Protein AF-0000000078605621 (afdb_homodimer)

Structure (mmCIF, N/CA/C/O backbone):
data_AF-0000000078605621-model_v1
#
loop_
_entity.id
_entity.type
_entity.pdbx_description
1 polymer 'HIT domain-containing protein'
#
loop_
_atom_site.group_PDB
_atom_site.id
_atom_site.type_symbol
_atom_site.label_atom_id
_atom_site.label_alt_id
_atom_site.label_comp_id
_atom_site.label_asym_id
_atom_site.label_entity_id
_atom_site.label_seq_id
_atom_site.pdbx_PDB_ins_code
_atom_site.Cartn_x
_atom_site.Cartn_y
_atom_site.Cartn_z
_atom_site.occupancy
_atom_site.B_iso_or_equiv
_atom_site.auth_seq_id
_atom_site.auth_comp_id
_atom_site.auth_asym_id
_atom_site.auth_atom_id
_atom_site.pdbx_PDB_model_num
ATOM 1 N N . MET A 1 1 ? -18.172 -8.969 18.312 1 23 1 MET A N 1
ATOM 2 C CA . MET A 1 1 ? -18.469 -8.398 17 1 23 1 MET A CA 1
ATOM 3 C C . MET A 1 1 ? -18.281 -9.445 15.898 1 23 1 MET A C 1
ATOM 5 O O . MET A 1 1 ? -17.172 -9.898 15.641 1 23 1 MET A O 1
ATOM 9 N N . ALA A 1 2 ? -19.328 -10.312 15.578 1 28.41 2 ALA A N 1
ATOM 10 C CA . ALA A 1 2 ? -19.641 -11.477 14.758 1 28.41 2 ALA A CA 1
ATOM 11 C C . ALA A 1 2 ? -19.25 -11.234 13.297 1 28.41 2 ALA A C 1
ATOM 13 O O . ALA A 1 2 ? -19.859 -10.398 12.625 1 28.41 2 ALA A O 1
ATOM 14 N N . ALA A 1 3 ? -17.953 -11.141 12.945 1 36.16 3 ALA A N 1
ATOM 15 C CA . ALA A 1 3 ? -17.625 -11.031 11.523 1 36.16 3 ALA A CA 1
ATOM 16 C C . ALA A 1 3 ? -18.641 -11.781 10.672 1 36.16 3 ALA A C 1
ATOM 18 O O . ALA A 1 3 ? -19.031 -12.906 11.008 1 36.16 3 ALA A O 1
ATOM 19 N N . HIS A 1 4 ? -19.516 -11.148 9.992 1 36.22 4 HIS A N 1
ATOM 20 C CA . HIS A 1 4 ? -20.594 -11.648 9.148 1 36.22 4 HIS A CA 1
ATOM 21 C C . HIS A 1 4 ? -20.172 -12.898 8.383 1 36.22 4 HIS A C 1
ATOM 23 O O . HIS A 1 4 ? -19.438 -12.805 7.395 1 36.22 4 HIS A O 1
ATOM 29 N N . ASP A 1 5 ? -20.109 -13.977 8.828 1 41.66 5 ASP A N 1
ATOM 30 C CA . ASP A 1 5 ? -19.875 -15.344 8.398 1 41.66 5 ASP A CA 1
ATOM 31 C C . ASP A 1 5 ? -20.484 -15.602 7.02 1 41.66 5 ASP A C 1
ATOM 33 O O . ASP A 1 5 ? -19.906 -16.328 6.207 1 41.66 5 ASP A O 1
ATOM 37 N N . GLU A 1 6 ? -21.719 -15.156 6.895 1 41.78 6 GLU A N 1
ATOM 38 C CA . GLU A 1 6 ? -22.547 -15.562 5.77 1 41.78 6 GLU A CA 1
ATOM 39 C C . GLU A 1 6 ? -21.984 -15.055 4.449 1 41.78 6 GLU A C 1
ATOM 41 O O . GLU A 1 6 ? -22.234 -15.633 3.391 1 41.78 6 GLU A O 1
ATOM 46 N N . GLY A 1 7 ? -21.594 -13.75 4.379 1 46.34 7 GLY A N 1
ATOM 47 C CA . GLY A 1 7 ? -21.141 -13.016 3.209 1 46.34 7 GLY A CA 1
ATOM 48 C C . GLY A 1 7 ? -19.812 -13.523 2.66 1 46.34 7 GLY A C 1
ATOM 49 O O . GLY A 1 7 ? -19.312 -13.008 1.66 1 46.34 7 GLY A O 1
ATOM 50 N N . ARG A 1 8 ? -19.109 -14.375 3.486 1 54.53 8 ARG A N 1
ATOM 51 C CA . ARG A 1 8 ? -17.812 -15.016 3.285 1 54.53 8 ARG A CA 1
ATOM 52 C C . ARG A 1 8 ? -17.875 -16.062 2.172 1 54.53 8 ARG A C 1
ATOM 54 O O . ARG A 1 8 ? -16.906 -16.281 1.455 1 54.53 8 ARG A O 1
ATOM 61 N N . SER A 1 9 ? -18.984 -16.656 2.01 1 61.56 9 SER A N 1
ATOM 62 C CA . SER A 1 9 ? -19.047 -17.828 1.147 1 61.56 9 SER A CA 1
ATOM 63 C C . SER A 1 9 ? -18.984 -17.438 -0.325 1 61.56 9 SER A C 1
ATOM 65 O O . SER A 1 9 ? -18.578 -18.25 -1.165 1 61.56 9 SER A O 1
ATOM 67 N N . SER A 1 10 ? -19.047 -16.125 -0.584 1 86.44 10 SER A N 1
ATOM 68 C CA . SER A 1 10 ? -19.031 -15.766 -1.999 1 86.44 10 SER A CA 1
ATOM 69 C C . SER A 1 10 ? -17.812 -14.93 -2.346 1 86.44 10 SER A C 1
ATOM 71 O O . SER A 1 10 ? -17.625 -14.547 -3.502 1 86.44 10 SER A O 1
ATOM 73 N N . CYS A 1 11 ? -16.906 -14.859 -1.405 1 95.88 11 CYS A N 1
ATOM 74 C CA . CYS A 1 11 ? -15.727 -14.039 -1.684 1 95.88 11 CYS A CA 1
ATOM 75 C C . CYS A 1 11 ? -14.625 -14.875 -2.318 1 95.88 11 CYS A C 1
ATOM 77 O O . CYS A 1 11 ? -14.109 -15.805 -1.695 1 95.88 11 CYS A O 1
ATOM 79 N N . PRO A 1 12 ? -14.25 -14.562 -3.52 1 96.06 12 PRO A N 1
ATOM 80 C CA . PRO A 1 12 ? -13.25 -15.383 -4.195 1 96.06 12 PRO A CA 1
ATOM 81 C C . PRO A 1 12 ? -11.922 -15.445 -3.434 1 96.06 12 PRO A C 1
ATOM 83 O O . PRO A 1 12 ? -11.242 -16.469 -3.455 1 96.06 12 PRO A O 1
ATOM 86 N N . PHE A 1 13 ? -11.594 -14.406 -2.732 1 97.94 13 PHE A N 1
ATOM 87 C CA . PHE A 1 13 ? -10.312 -14.398 -2.027 1 97.94 13 PHE A CA 1
ATOM 88 C C .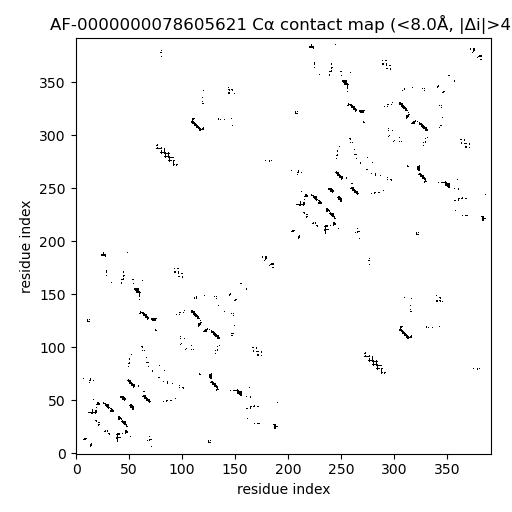 PHE A 1 13 ? -10.406 -15.203 -0.734 1 97.94 13 PHE A C 1
ATOM 90 O O . PHE A 1 13 ? -9.43 -15.828 -0.317 1 97.94 13 PHE A O 1
ATOM 97 N N . CYS A 1 14 ? -11.562 -15.203 -0.078 1 97.5 14 CYS A N 1
ATOM 98 C CA . CYS A 1 14 ? -11.773 -16.125 1.029 1 97.5 14 CYS A CA 1
ATOM 99 C C . CYS A 1 14 ? -11.664 -17.578 0.558 1 97.5 14 CYS A C 1
ATOM 101 O O . CYS A 1 14 ? -11.102 -18.422 1.261 1 97.5 14 CYS A O 1
ATOM 103 N N . ASN A 1 15 ? -12.227 -17.812 -0.646 1 96.25 15 ASN A N 1
ATOM 104 C CA . ASN A 1 15 ? -12.125 -19.156 -1.207 1 96.25 15 ASN A CA 1
ATOM 105 C C . ASN A 1 15 ? -10.68 -19.547 -1.483 1 96.25 15 ASN A C 1
ATOM 107 O O . ASN A 1 15 ? -10.281 -20.688 -1.235 1 96.25 15 ASN A O 1
ATOM 111 N N . ILE A 1 16 ? -9.898 -18.641 -1.993 1 96.5 16 ILE A N 1
ATOM 112 C CA . ILE A 1 16 ? -8.484 -18.891 -2.238 1 96.5 16 ILE A CA 1
ATOM 113 C C . ILE A 1 16 ? -7.773 -19.172 -0.916 1 96.5 16 ILE A C 1
ATOM 115 O O . ILE A 1 16 ? -6.965 -20.094 -0.822 1 96.5 16 ILE A O 1
ATOM 119 N N . ALA A 1 17 ? -8.086 -18.375 0.105 1 96.06 17 ALA A N 1
ATOM 120 C CA . ALA A 1 17 ? -7.484 -18.578 1.422 1 96.06 17 ALA A CA 1
ATOM 121 C C . ALA A 1 17 ? -7.809 -19.969 1.961 1 96.06 17 ALA A C 1
ATOM 123 O O . ALA A 1 17 ? -6.93 -20.656 2.484 1 96.06 17 ALA A O 1
ATOM 124 N N . ALA A 1 18 ? -9.047 -20.344 1.783 1 94.56 18 ALA A N 1
ATOM 125 C CA . ALA A 1 18 ? -9.484 -21.641 2.287 1 94.56 18 ALA A CA 1
ATOM 126 C C . ALA A 1 18 ? -8.805 -22.781 1.536 1 94.56 18 ALA A C 1
ATOM 128 O O . ALA A 1 18 ? -8.438 -23.781 2.135 1 94.56 18 ALA A O 1
ATOM 129 N N . ALA A 1 19 ? -8.594 -22.609 0.263 1 94.12 19 ALA A N 1
ATOM 130 C CA . ALA A 1 19 ? -8.023 -23.656 -0.588 1 94.12 19 ALA A CA 1
ATOM 131 C C . ALA A 1 19 ? -6.504 -23.703 -0.448 1 94.12 19 ALA A C 1
ATOM 133 O O . ALA A 1 19 ? -5.859 -24.641 -0.929 1 94.12 19 ALA A O 1
ATOM 134 N N . ASN A 1 20 ? -5.902 -22.734 0.144 1 94 20 ASN A N 1
ATOM 135 C CA . ASN A 1 20 ? -4.457 -22.641 0.318 1 94 20 ASN A CA 1
ATOM 136 C C . ASN A 1 20 ? -4.082 -22.406 1.778 1 94 20 ASN A C 1
ATOM 138 O O . ASN A 1 20 ? -3.611 -21.312 2.137 1 94 20 ASN A O 1
ATOM 142 N N . PRO A 1 21 ? -4.203 -23.406 2.58 1 92.81 21 PRO A N 1
ATOM 143 C CA . PRO A 1 21 ? -3.896 -23.234 4.004 1 92.81 21 PRO A CA 1
ATOM 144 C C . PRO A 1 21 ? -2.414 -22.969 4.262 1 92.81 21 PRO A C 1
ATOM 146 O O . PRO A 1 21 ? -1.569 -23.312 3.428 1 92.81 21 PRO A O 1
ATOM 149 N N . SER A 1 22 ? -2.205 -22.297 5.367 1 91 22 SER A N 1
ATOM 150 C CA . SER A 1 22 ? -0.816 -22.125 5.781 1 91 22 SER A CA 1
ATOM 151 C C . SER A 1 22 ? -0.186 -23.453 6.168 1 91 22 SER A C 1
ATOM 153 O O . SER A 1 22 ? -0.89 -24.391 6.559 1 91 22 SER A O 1
ATOM 155 N N . SER A 1 23 ? 1.076 -23.5 5.996 1 86.06 23 SER A N 1
ATOM 156 C CA . SER A 1 23 ? 1.795 -24.719 6.352 1 86.06 23 SER A CA 1
ATOM 157 C C . SER A 1 23 ? 1.852 -24.906 7.863 1 86.06 23 SER A C 1
ATOM 159 O O . SER A 1 23 ? 2.162 -23.969 8.602 1 86.06 23 SER A O 1
ATOM 161 N N . PRO A 1 24 ? 1.661 -26.078 8.32 1 77.5 24 PRO A N 1
ATOM 162 C CA . PRO A 1 24 ? 1.782 -26.359 9.75 1 77.5 24 PRO A CA 1
ATOM 163 C C . PRO A 1 24 ? 3.191 -26.109 10.281 1 77.5 24 PRO A C 1
ATOM 165 O O . PRO A 1 24 ? 3.369 -25.844 11.477 1 77.5 24 PRO A O 1
ATOM 168 N N . SER A 1 25 ? 4.16 -26.25 9.359 1 73.06 25 SER A N 1
ATOM 169 C CA . SER A 1 25 ? 5.551 -26.047 9.758 1 73.06 25 SER A CA 1
ATOM 170 C C . SER A 1 25 ? 5.902 -24.562 9.812 1 73.06 25 SER A C 1
ATOM 172 O O . SER A 1 25 ? 7.004 -24.203 10.234 1 73.06 25 SER A O 1
ATOM 174 N N . GLY A 1 26 ? 4.98 -23.719 9.367 1 75.5 26 GLY A N 1
ATOM 175 C CA . GLY A 1 26 ? 5.246 -22.297 9.352 1 75.5 26 GLY A CA 1
ATOM 176 C C . GLY A 1 26 ? 5.941 -21.828 8.086 1 75.5 26 GLY A C 1
ATOM 177 O O . GLY A 1 26 ? 6.266 -20.641 7.949 1 75.5 26 GLY A O 1
ATOM 178 N N . ALA A 1 27 ? 6.109 -22.844 7.219 1 81.44 27 ALA A N 1
ATOM 179 C CA . ALA A 1 27 ? 6.754 -22.484 5.961 1 81.44 27 ALA A CA 1
ATOM 180 C C . ALA A 1 27 ? 5.898 -21.5 5.172 1 81.44 27 ALA A C 1
ATOM 182 O O . ALA A 1 27 ? 4.691 -21.703 5.016 1 81.44 27 ALA A O 1
ATOM 183 N N . ALA A 1 28 ? 6.492 -20.453 4.68 1 81.5 28 ALA A N 1
ATOM 184 C CA . ALA A 1 28 ? 5.793 -19.391 3.949 1 81.5 28 ALA A CA 1
ATOM 185 C C . ALA A 1 28 ? 5.543 -19.812 2.502 1 81.5 28 ALA A C 1
ATOM 187 O O . ALA A 1 28 ? 4.582 -19.344 1.879 1 81.5 28 ALA A O 1
ATOM 188 N N . VAL A 1 29 ? 6.438 -20.578 2.064 1 82.81 29 VAL A N 1
ATOM 189 C CA . VAL A 1 29 ? 6.328 -21.047 0.687 1 82.81 29 VAL A CA 1
ATOM 190 C C . VAL A 1 29 ? 5.648 -22.406 0.659 1 82.81 29 VAL A C 1
ATOM 192 O O . VAL A 1 29 ? 6.195 -23.391 1.163 1 82.81 29 VAL A O 1
ATOM 195 N N . HIS A 1 30 ? 4.41 -22.375 0.331 1 74.81 30 HIS A N 1
ATOM 196 C CA . HIS A 1 30 ? 3.611 -23.594 0.177 1 74.81 30 HIS A CA 1
ATOM 197 C C . HIS A 1 30 ? 2.672 -23.484 -1.021 1 74.81 30 HIS A C 1
ATOM 199 O O . HIS A 1 30 ? 2.119 -22.422 -1.287 1 74.81 30 HIS A O 1
ATOM 205 N N . ALA A 1 31 ? 2.787 -24.531 -1.815 1 71.19 31 ALA A N 1
ATOM 206 C CA . ALA A 1 31 ? 1.955 -24.438 -3.012 1 71.19 31 ALA A CA 1
ATOM 207 C C . ALA A 1 31 ? 0.997 -25.625 -3.105 1 71.19 31 ALA A C 1
ATOM 209 O O . ALA A 1 31 ? 1.421 -26.781 -3.041 1 71.19 31 ALA A O 1
ATOM 210 N N . GLU A 1 32 ? -0.233 -25.219 -3.039 1 77.69 32 GLU A N 1
ATOM 211 C CA . GLU A 1 32 ? -1.198 -26.219 -3.488 1 77.69 32 GLU A CA 1
ATOM 212 C C . GLU A 1 32 ? -1.249 -26.281 -5.012 1 77.69 32 GLU A C 1
ATOM 214 O O . GLU A 1 32 ? -1.121 -25.266 -5.691 1 77.69 32 GLU A O 1
ATOM 219 N N . PRO A 1 33 ? -1.34 -27.453 -5.496 1 79.5 33 PRO A N 1
ATOM 220 C CA . PRO A 1 33 ? -1.415 -27.547 -6.957 1 79.5 33 PRO A CA 1
ATOM 221 C C . PRO A 1 33 ? -2.586 -26.766 -7.539 1 79.5 33 PRO A C 1
ATOM 223 O O . PRO A 1 33 ? -3.666 -26.719 -6.945 1 79.5 33 PRO A O 1
ATOM 226 N N . PHE A 1 34 ? -2.291 -26.172 -8.531 1 86.75 34 PHE A N 1
ATOM 227 C CA . PHE A 1 34 ? -3.352 -25.469 -9.234 1 86.75 34 PHE A CA 1
ATOM 228 C C . PHE A 1 34 ? -4.277 -26.438 -9.953 1 86.75 34 PHE A C 1
ATOM 230 O O . PHE A 1 34 ? -3.811 -27.359 -10.633 1 86.75 34 PHE A O 1
ATOM 237 N N . ASP A 1 35 ? -5.492 -26.297 -9.719 1 86.62 35 ASP A N 1
ATOM 238 C CA . ASP A 1 35 ? -6.547 -27.047 -10.391 1 86.62 35 ASP A CA 1
ATOM 239 C C . ASP A 1 35 ? -7.715 -26.141 -10.766 1 86.62 35 ASP A C 1
ATOM 241 O O . ASP A 1 35 ? -8.508 -25.75 -9.906 1 86.62 35 ASP A O 1
ATOM 245 N N . PRO A 1 36 ? -7.781 -25.812 -12.039 1 83.12 36 PRO A N 1
ATOM 246 C CA . PRO A 1 36 ? -8.797 -24.844 -12.461 1 83.12 36 PRO A CA 1
ATOM 247 C C . PRO A 1 36 ? -10.219 -25.328 -12.156 1 83.12 36 PRO A C 1
ATOM 249 O O . PRO A 1 36 ? -11.156 -24.516 -12.172 1 83.12 36 PRO A O 1
ATOM 252 N N . SER A 1 37 ? -10.375 -26.594 -11.852 1 87.5 37 SER A N 1
ATOM 253 C CA . SER A 1 37 ? -11.695 -27.141 -11.578 1 87.5 37 SER A CA 1
ATOM 254 C C . SER A 1 37 ? -12.086 -26.969 -10.117 1 87.5 37 SER A C 1
ATOM 256 O O . SER A 1 37 ? -13.234 -27.188 -9.742 1 87.5 37 SER A O 1
ATOM 258 N N . VAL A 1 38 ? -11.18 -26.531 -9.344 1 87.44 38 VAL A N 1
ATOM 259 C CA . VAL A 1 38 ? -11.414 -26.391 -7.91 1 87.44 38 VAL A CA 1
ATOM 260 C C . VAL A 1 38 ? -11.609 -24.906 -7.566 1 87.44 38 VAL A C 1
ATOM 262 O O . VAL A 1 38 ? -10.797 -24.062 -7.953 1 87.44 38 VAL A O 1
ATOM 265 N N . GLU A 1 39 ? -12.641 -24.672 -6.859 1 88.75 39 GLU A N 1
ATOM 266 C CA . GLU A 1 39 ? -12.883 -23.312 -6.387 1 88.75 39 GLU A CA 1
ATOM 267 C C . GLU A 1 39 ? -11.758 -22.844 -5.473 1 88.75 39 GLU A C 1
ATOM 269 O O . GLU A 1 39 ? -11.312 -23.578 -4.594 1 88.75 39 GLU A O 1
ATOM 274 N N . GLY A 1 40 ? -11.258 -21.688 -5.809 1 91.31 40 GLY A N 1
ATOM 275 C CA . GLY A 1 40 ? -10.219 -21.125 -4.965 1 91.31 40 GLY A CA 1
ATOM 276 C C . GLY A 1 40 ? -8.82 -21.5 -5.422 1 91.31 40 GLY A C 1
ATOM 277 O O . GLY A 1 40 ? -7.836 -21.141 -4.766 1 91.31 40 GLY A O 1
ATOM 278 N N . SER A 1 41 ? -8.82 -22.266 -6.504 1 92.81 41 SER A N 1
ATOM 279 C CA . SER A 1 41 ? -7.5 -22.547 -7.059 1 92.81 41 SER A CA 1
ATOM 280 C C . SER A 1 41 ? -6.816 -21.281 -7.539 1 92.81 41 SER A C 1
ATOM 282 O O . SER A 1 41 ? -7.457 -20.406 -8.141 1 92.81 41 SER A O 1
ATOM 284 N N . ALA A 1 42 ? -5.57 -21.125 -7.172 1 95.19 42 ALA A N 1
ATOM 285 C CA . ALA A 1 42 ? -4.762 -19.969 -7.551 1 95.19 42 ALA A CA 1
ATOM 286 C C . ALA A 1 42 ? -3.285 -20.344 -7.648 1 95.19 42 ALA A C 1
ATOM 288 O O . ALA A 1 42 ? -2.846 -21.328 -7.039 1 95.19 42 ALA A O 1
ATOM 289 N N . HIS A 1 43 ? -2.588 -19.672 -8.531 1 96 43 HIS A N 1
ATOM 290 C CA . HIS A 1 43 ? -1.134 -19.797 -8.539 1 96 43 HIS A CA 1
ATOM 291 C C . HIS A 1 43 ? -0.507 -19.047 -7.379 1 96 43 HIS A C 1
ATOM 293 O O . HIS A 1 43 ? -0.074 -17.906 -7.543 1 96 43 HIS A O 1
ATOM 299 N N . CYS A 1 44 ? -0.405 -19.734 -6.234 1 95.94 44 CYS A N 1
ATOM 300 C CA . CYS A 1 44 ? 0.009 -19.109 -4.98 1 95.94 44 CYS A CA 1
ATOM 301 C C . CYS A 1 44 ? 1.528 -19.062 -4.871 1 95.94 44 CYS A C 1
ATOM 303 O O . CYS A 1 44 ? 2.213 -20.016 -5.258 1 95.94 44 CYS A O 1
ATOM 305 N N . ILE A 1 45 ? 1.988 -17.969 -4.34 1 97.06 45 ILE A N 1
ATOM 306 C CA . ILE A 1 45 ? 3.41 -17.734 -4.113 1 97.06 45 ILE A CA 1
ATOM 307 C C . ILE A 1 45 ? 3.713 -17.812 -2.619 1 97.06 45 ILE A C 1
ATOM 309 O O . ILE A 1 45 ? 4.773 -18.297 -2.217 1 97.06 45 ILE A O 1
ATOM 313 N N . LEU A 1 46 ? 2.855 -17.297 -1.841 1 96.88 46 LEU A N 1
ATOM 314 C CA . LEU A 1 46 ? 2.979 -17.172 -0.393 1 96.88 46 LEU A CA 1
ATOM 315 C C . LEU A 1 46 ? 1.687 -17.594 0.299 1 96.88 46 LEU A C 1
ATOM 317 O O . LEU A 1 46 ? 0.594 -17.234 -0.142 1 96.88 46 LEU A O 1
ATOM 321 N N . SER A 1 47 ? 1.781 -18.391 1.289 1 96 47 SER A N 1
ATOM 322 C CA . SER A 1 47 ? 0.655 -18.719 2.156 1 96 47 SER A CA 1
ATOM 323 C C . SER A 1 47 ? 1.086 -18.781 3.619 1 96 47 SER A C 1
ATOM 325 O O . SER A 1 47 ? 1.633 -19.797 4.062 1 96 47 SER A O 1
ATOM 327 N N . THR A 1 48 ? 0.836 -17.734 4.34 1 95.5 48 THR A N 1
ATOM 328 C CA . THR A 1 48 ? 1.134 -17.672 5.766 1 95.5 48 THR A CA 1
ATOM 329 C C . THR A 1 48 ? -0.151 -17.703 6.59 1 95.5 48 THR A C 1
ATOM 331 O O . THR A 1 48 ? -1.248 -17.781 6.035 1 95.5 48 THR A O 1
ATOM 334 N N . ASP A 1 49 ? -0.031 -17.625 7.902 1 94.5 49 ASP A N 1
ATOM 335 C CA . ASP A 1 49 ? -1.193 -17.594 8.789 1 94.5 49 ASP A CA 1
ATOM 336 C C . ASP A 1 49 ? -2.029 -16.344 8.562 1 94.5 49 ASP A C 1
ATOM 338 O O . ASP A 1 49 ? -3.219 -16.312 8.883 1 94.5 49 ASP A O 1
ATOM 342 N N . HIS A 1 50 ? -1.41 -15.297 7.922 1 96.44 50 HIS A N 1
ATOM 343 C CA . HIS A 1 50 ? -2.121 -14.031 7.902 1 96.44 50 HIS A CA 1
ATOM 344 C C . HIS A 1 50 ? -2.193 -13.453 6.492 1 96.44 50 HIS A C 1
ATOM 346 O O . HIS A 1 50 ? -3.07 -12.641 6.191 1 96.44 50 HIS A O 1
ATOM 352 N N . VAL A 1 51 ? -1.264 -13.891 5.637 1 97.81 51 VAL A N 1
ATOM 353 C CA . VAL A 1 51 ? -1.127 -13.219 4.348 1 97.81 51 VAL A CA 1
ATOM 354 C C . VAL A 1 51 ? -0.98 -14.258 3.236 1 97.81 51 VAL A C 1
ATOM 356 O O . VAL A 1 51 ? -0.289 -15.266 3.406 1 97.81 51 VAL A O 1
ATOM 359 N N . LEU A 1 52 ? -1.607 -13.977 2.146 1 97.5 52 LEU A N 1
ATOM 360 C CA . LEU A 1 52 ? -1.437 -14.727 0.907 1 97.5 52 LEU A CA 1
ATOM 361 C C . LEU A 1 52 ? -0.896 -13.828 -0.201 1 97.5 52 LEU A C 1
ATOM 363 O O . LEU A 1 52 ? -1.122 -12.617 -0.19 1 97.5 52 LEU A O 1
ATOM 367 N N . ALA A 1 53 ? -0.198 -14.43 -1.084 1 98.5 53 ALA A N 1
ATOM 368 C CA . ALA A 1 53 ? 0.15 -13.797 -2.354 1 98.5 53 ALA A CA 1
ATOM 369 C C . ALA A 1 53 ? -0.041 -14.766 -3.52 1 98.5 53 ALA A C 1
ATOM 371 O O . ALA A 1 53 ? 0.309 -15.938 -3.42 1 98.5 53 ALA A O 1
ATOM 372 N N . PHE A 1 54 ? -0.627 -14.273 -4.578 1 97.88 54 PHE A N 1
ATOM 373 C CA . PHE A 1 54 ? -0.916 -15.125 -5.727 1 97.88 54 PHE A CA 1
ATOM 374 C C . PHE A 1 54 ? -1.001 -14.297 -7.004 1 97.88 54 PHE A C 1
ATOM 376 O O . PHE A 1 54 ? -1.202 -13.086 -6.949 1 97.88 54 PHE A O 1
ATOM 383 N N . LEU A 1 55 ? -0.833 -14.945 -8.117 1 97.25 55 LEU A N 1
ATOM 384 C CA . LEU A 1 55 ? -0.883 -14.266 -9.406 1 97.25 55 LEU A CA 1
ATOM 385 C C . LEU A 1 55 ? -2.305 -13.812 -9.727 1 97.25 55 LEU A C 1
ATOM 387 O O . LEU A 1 55 ? -3.264 -14.547 -9.484 1 97.25 55 LEU A O 1
ATOM 391 N N . ASP A 1 56 ? -2.453 -12.617 -10.227 1 96.44 56 ASP A N 1
ATOM 392 C CA . ASP A 1 56 ? -3.74 -12.172 -10.758 1 96.44 56 ASP A CA 1
ATOM 393 C C . ASP A 1 56 ? -4.137 -12.984 -11.984 1 96.44 56 ASP A C 1
ATOM 395 O O . ASP A 1 56 ? -3.316 -13.203 -12.883 1 96.44 56 ASP A O 1
ATOM 399 N N . ILE A 1 57 ? -5.258 -13.352 -12.039 1 93.38 57 ILE A N 1
ATOM 400 C CA . ILE A 1 57 ? -5.707 -14.195 -13.141 1 93.38 57 ILE A CA 1
ATOM 401 C C . ILE A 1 57 ? -5.953 -13.344 -14.375 1 93.38 57 ILE A C 1
ATOM 403 O O . ILE A 1 57 ? -6.082 -13.867 -15.484 1 93.38 57 ILE A O 1
ATOM 407 N N . MET A 1 58 ? -6.156 -12.055 -14.234 1 92.25 58 MET A N 1
ATOM 408 C CA . MET A 1 58 ? -6.27 -11.078 -15.312 1 92.25 58 MET A CA 1
ATOM 409 C C . MET A 1 58 ? -5.184 -10.016 -15.195 1 92.25 58 MET A C 1
ATOM 411 O O . MET A 1 58 ? -5.484 -8.836 -14.984 1 92.25 58 MET A O 1
ATOM 415 N N . PRO A 1 59 ? -3.969 -10.422 -15.43 1 93.75 59 PRO A N 1
ATOM 416 C CA . PRO A 1 59 ? -2.85 -9.523 -15.148 1 93.75 59 PRO A CA 1
ATOM 417 C C . PRO A 1 59 ? -2.799 -8.328 -16.094 1 93.75 59 PRO A C 1
ATOM 419 O O . PRO A 1 59 ? -3.117 -8.469 -17.281 1 93.75 59 PRO A O 1
ATOM 422 N N . LEU A 1 60 ? -2.414 -7.176 -15.516 1 90.69 60 LEU A N 1
ATOM 423 C CA . LEU A 1 60 ? -2.123 -6.004 -16.344 1 90.69 60 LEU A CA 1
ATOM 424 C C . LEU A 1 60 ? -0.787 -6.164 -17.062 1 90.69 60 LEU A C 1
ATOM 426 O O . LEU A 1 60 ? -0.644 -5.754 -18.219 1 90.69 60 LEU A O 1
ATOM 430 N N . THR A 1 61 ? 0.212 -6.695 -16.406 1 91.81 61 THR A N 1
ATOM 431 C CA . THR A 1 61 ? 1.527 -7.051 -16.922 1 91.81 61 THR A CA 1
ATOM 432 C C . THR A 1 61 ? 1.986 -8.391 -16.359 1 91.81 61 THR A C 1
ATOM 434 O O . THR A 1 61 ? 1.413 -8.898 -15.398 1 91.81 61 THR A O 1
ATOM 437 N N . ASP A 1 62 ? 3.002 -8.969 -17.047 1 91.88 62 ASP A N 1
ATOM 438 C CA . ASP A 1 62 ? 3.574 -10.203 -16.516 1 91.88 62 ASP A CA 1
ATOM 439 C C . ASP A 1 62 ? 4.086 -10 -15.086 1 91.88 62 ASP A C 1
ATOM 441 O O . ASP A 1 62 ? 4.75 -9.008 -14.789 1 91.88 62 ASP A O 1
ATOM 445 N N . GLY A 1 63 ? 3.721 -10.914 -14.211 1 96.19 63 GLY A N 1
ATOM 446 C CA . GLY A 1 63 ? 4.199 -10.844 -12.844 1 96.19 63 GLY A CA 1
ATOM 447 C C . GLY A 1 63 ? 3.277 -10.055 -11.93 1 96.19 63 GLY A C 1
ATOM 448 O O . GLY A 1 63 ? 3.609 -9.812 -10.766 1 96.19 63 GLY A O 1
ATOM 449 N N . HIS A 1 64 ? 2.076 -9.625 -12.438 1 96.81 64 HIS A N 1
ATOM 450 C CA . HIS A 1 64 ? 1.069 -8.961 -11.617 1 96.81 64 HIS A CA 1
ATOM 451 C C . HIS A 1 64 ? 0.592 -9.867 -10.492 1 96.81 64 HIS A C 1
ATOM 453 O O . HIS A 1 64 ? -0.111 -10.852 -10.734 1 96.81 64 HIS A O 1
ATOM 459 N N . VAL A 1 65 ? 0.965 -9.516 -9.273 1 98.25 65 VAL A N 1
ATOM 460 C CA . VAL A 1 65 ? 0.693 -10.328 -8.094 1 98.25 65 VAL A CA 1
ATOM 461 C C . VAL A 1 65 ? -0.259 -9.586 -7.156 1 98.25 65 VAL A C 1
ATOM 463 O O . VAL A 1 65 ? -0.165 -8.367 -7.008 1 98.25 65 VAL A O 1
ATOM 466 N N . LEU A 1 66 ? -1.156 -10.352 -6.547 1 98.38 66 LEU A N 1
ATOM 467 C CA . LEU A 1 66 ? -2.018 -9.844 -5.484 1 98.38 66 LEU A CA 1
ATOM 468 C C . LEU A 1 66 ? -1.536 -10.32 -4.117 1 98.38 66 LEU A C 1
ATOM 470 O O . LEU A 1 66 ? -1.204 -11.492 -3.951 1 98.38 66 LEU A O 1
ATOM 474 N N . VAL A 1 67 ? -1.378 -9.398 -3.182 1 98.88 67 VAL A N 1
ATOM 475 C CA . VAL A 1 67 ? -1.105 -9.711 -1.781 1 98.88 67 VAL A CA 1
ATOM 476 C C . VAL A 1 67 ? -2.332 -9.383 -0.932 1 98.88 67 VAL A C 1
ATOM 478 O O . VAL A 1 67 ? -2.828 -8.258 -0.952 1 98.88 67 VAL A O 1
ATOM 481 N N . ALA A 1 68 ? -2.824 -10.391 -0.145 1 98.75 68 ALA A N 1
ATOM 482 C CA . ALA A 1 68 ? -4.098 -10.227 0.55 1 98.75 68 ALA A CA 1
ATOM 483 C C . ALA A 1 68 ? -4.051 -10.844 1.941 1 98.75 68 ALA A C 1
ATOM 485 O O . ALA A 1 68 ? -3.369 -11.852 2.154 1 98.75 68 ALA A O 1
ATOM 486 N N . PRO A 1 69 ? -4.738 -10.18 2.889 1 98.69 69 PRO A N 1
ATOM 487 C CA . PRO A 1 69 ? -4.934 -10.883 4.16 1 98.69 69 PRO A CA 1
ATOM 488 C C . PRO A 1 69 ? -5.816 -12.117 4.023 1 98.69 69 PRO A C 1
ATOM 490 O O . PRO A 1 69 ? -6.754 -12.125 3.219 1 98.69 69 PRO A O 1
ATOM 493 N N . ARG A 1 70 ? -5.441 -13.094 4.801 1 97.19 70 ARG A N 1
ATOM 494 C CA . ARG A 1 70 ? -6.281 -14.289 4.84 1 97.19 70 ARG A CA 1
ATOM 495 C C . ARG A 1 70 ? -7.664 -13.969 5.395 1 97.19 70 ARG A C 1
ATOM 497 O O . ARG A 1 70 ? -8.68 -14.422 4.852 1 97.19 70 ARG A O 1
ATOM 504 N N . GLN A 1 71 ? -7.699 -13.227 6.465 1 97.75 71 GLN A N 1
ATOM 505 C CA . GLN A 1 71 ? -8.961 -12.781 7.039 1 97.75 71 GLN A CA 1
ATOM 506 C C . GLN A 1 71 ? -9.664 -11.781 6.121 1 97.75 71 GLN A C 1
ATOM 508 O O . GLN A 1 71 ? -9.008 -10.922 5.52 1 97.75 71 GLN A O 1
ATOM 513 N N . HIS A 1 72 ? -10.969 -11.883 6.082 1 98.25 72 HIS A N 1
ATOM 514 C CA . HIS A 1 72 ? -11.758 -11.031 5.207 1 98.25 72 HIS A CA 1
ATOM 515 C C . HIS A 1 72 ? -11.914 -9.633 5.797 1 98.25 72 HIS A C 1
ATOM 517 O O . HIS A 1 72 ? -12.445 -9.477 6.898 1 98.25 72 HIS A O 1
ATOM 523 N N . TYR A 1 73 ? -11.414 -8.688 5.141 1 98.44 73 TYR A N 1
ATOM 524 C CA . TYR A 1 73 ? -11.711 -7.266 5.289 1 98.44 73 TYR A CA 1
ATOM 525 C C . TYR A 1 73 ? -12.211 -6.672 3.977 1 98.44 73 TYR A C 1
ATOM 527 O O . TYR A 1 73 ? -11.57 -6.82 2.934 1 98.44 73 TYR A O 1
ATOM 535 N N . GLU A 1 74 ? -13.25 -6 4.027 1 98 74 GLU A N 1
ATOM 536 C CA . GLU A 1 74 ? -13.781 -5.457 2.781 1 98 74 GLU A CA 1
ATOM 537 C C . GLU A 1 74 ? -12.906 -4.316 2.26 1 98 74 GLU A C 1
ATOM 539 O O . GLU A 1 74 ? -12.562 -4.285 1.077 1 98 74 GLU A O 1
ATOM 544 N N . LYS A 1 75 ? -12.664 -3.332 3.131 1 98.56 75 LYS A N 1
ATOM 545 C CA . LYS A 1 75 ? -11.82 -2.186 2.797 1 98.56 75 LYS A CA 1
ATOM 546 C C . LYS A 1 75 ? -10.664 -2.047 3.779 1 98.56 75 LYS A C 1
ATOM 548 O O . LYS A 1 75 ? -10.695 -2.623 4.867 1 98.56 75 LYS A O 1
ATOM 553 N N . LEU A 1 76 ? -9.688 -1.281 3.328 1 98.69 76 LEU A N 1
ATOM 554 C CA . LEU A 1 76 ? -8.469 -1.129 4.113 1 98.69 76 LEU A CA 1
ATOM 555 C C . LEU A 1 76 ? -8.781 -0.58 5.504 1 98.69 76 LEU A C 1
ATOM 557 O O . LEU A 1 76 ? -8.133 -0.95 6.484 1 98.69 76 LEU A O 1
ATOM 561 N N . GLY A 1 77 ? -9.773 0.274 5.617 1 97.94 77 GLY A N 1
ATOM 562 C C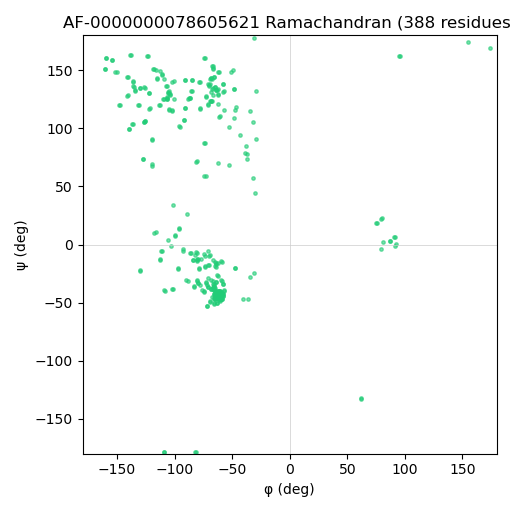A . GLY A 1 77 ? -10.164 0.855 6.891 1 97.94 77 GLY A CA 1
ATOM 563 C C . GLY A 1 77 ? -10.688 -0.171 7.879 1 97.94 77 GLY A C 1
ATOM 564 O O . GLY A 1 77 ? -10.781 0.107 9.078 1 97.94 77 GLY A O 1
ATOM 565 N N . ASP A 1 78 ? -11.031 -1.351 7.41 1 98.06 78 ASP A N 1
ATOM 566 C CA . ASP A 1 78 ? -11.555 -2.408 8.266 1 98.06 78 ASP A CA 1
ATOM 567 C C . ASP A 1 78 ? -10.422 -3.195 8.922 1 98.06 78 ASP A C 1
ATOM 569 O O . ASP A 1 78 ? -10.656 -3.969 9.852 1 98.06 78 ASP A O 1
ATOM 573 N N . MET A 1 79 ? -9.227 -3.014 8.445 1 98.25 79 MET A N 1
ATOM 574 C CA . MET A 1 79 ? -8.086 -3.816 8.883 1 98.25 79 MET A CA 1
ATOM 575 C C . MET A 1 79 ? -7.457 -3.232 10.141 1 98.25 79 MET A C 1
ATOM 577 O O . MET A 1 79 ? -7.199 -2.029 10.211 1 98.25 79 MET A O 1
ATOM 581 N N . GLY A 1 80 ? -7.203 -4.047 11.125 1 98 80 GLY A N 1
ATOM 582 C CA . GLY A 1 80 ? -6.578 -3.615 12.367 1 98 80 GLY A CA 1
ATOM 583 C C . GLY A 1 80 ? -5.066 -3.512 12.266 1 98 80 GLY A C 1
ATOM 584 O O . GLY A 1 80 ? -4.488 -3.805 11.219 1 98 80 GLY A O 1
ATOM 585 N N . VAL A 1 81 ? -4.457 -3.145 13.375 1 97.94 81 VAL A N 1
ATOM 586 C CA . VAL A 1 81 ? -3.031 -2.844 13.445 1 97.94 81 VAL A CA 1
ATOM 587 C C . VAL A 1 81 ? -2.223 -4.105 13.148 1 97.94 81 VAL A C 1
ATOM 589 O O . VAL A 1 81 ? -1.303 -4.086 12.328 1 97.94 81 VAL A O 1
ATOM 592 N N . ALA A 1 82 ? -2.598 -5.184 13.773 1 97.75 82 ALA A N 1
ATOM 593 C CA . ALA A 1 82 ? -1.826 -6.414 13.641 1 97.75 82 ALA A CA 1
ATOM 594 C C . ALA A 1 82 ? -1.859 -6.926 12.203 1 97.75 82 ALA A C 1
ATOM 596 O O . ALA A 1 82 ? -0.828 -7.316 11.648 1 97.75 82 ALA A O 1
ATOM 597 N N . ALA A 1 83 ? -3.07 -6.922 11.609 1 98.25 83 ALA A N 1
ATOM 598 C CA . ALA A 1 83 ? -3.197 -7.34 10.219 1 98.25 83 ALA A CA 1
ATOM 599 C C . ALA A 1 83 ? -2.404 -6.418 9.289 1 98.25 83 ALA A C 1
ATOM 601 O O . ALA A 1 83 ? -1.742 -6.879 8.359 1 98.25 83 ALA A O 1
ATOM 602 N N . GLY A 1 84 ? -2.467 -5.125 9.594 1 98.62 84 GLY A N 1
ATOM 603 C CA . GLY A 1 84 ? -1.691 -4.164 8.828 1 98.62 84 GLY A CA 1
ATOM 604 C C . GLY A 1 84 ? -0.196 -4.41 8.898 1 98.62 84 GLY A C 1
ATOM 605 O O . GLY A 1 84 ? 0.5 -4.32 7.883 1 98.62 84 GLY A O 1
ATOM 606 N N . GLN A 1 85 ? 0.265 -4.695 10.023 1 98.5 85 GLN A N 1
ATOM 607 C CA . GLN A 1 85 ? 1.685 -4.98 10.211 1 98.5 85 GLN A CA 1
ATOM 608 C C . GLN A 1 85 ? 2.113 -6.199 9.398 1 98.5 85 GLN A C 1
ATOM 610 O O . GLN A 1 85 ? 3.189 -6.207 8.797 1 98.5 85 GLN A O 1
ATOM 615 N N . GLU A 1 86 ? 1.263 -7.199 9.398 1 98.06 86 GLU A N 1
ATOM 616 C CA . GLU A 1 86 ? 1.576 -8.398 8.625 1 98.06 86 GLU A CA 1
ATOM 617 C C . GLU A 1 86 ? 1.622 -8.094 7.133 1 98.06 86 GLU A C 1
ATOM 619 O O . GLU A 1 86 ? 2.523 -8.547 6.43 1 98.06 86 GLU A O 1
ATOM 624 N N . MET A 1 87 ? 0.658 -7.32 6.684 1 98.69 87 MET A N 1
ATOM 625 C CA . MET A 1 87 ? 0.669 -6.922 5.281 1 98.69 87 MET A CA 1
ATOM 626 C C . MET A 1 87 ? 1.932 -6.137 4.945 1 98.69 87 MET A C 1
ATOM 628 O O . MET A 1 87 ? 2.588 -6.406 3.938 1 98.69 87 MET A O 1
ATOM 632 N N . GLY A 1 88 ? 2.277 -5.188 5.812 1 98.62 88 GLY A N 1
ATOM 633 C CA . GLY A 1 88 ? 3.439 -4.34 5.594 1 98.62 88 GLY A CA 1
ATOM 634 C C . GLY A 1 88 ? 4.746 -5.109 5.602 1 98.62 88 GLY A C 1
ATOM 635 O O . GLY A 1 88 ? 5.695 -4.742 4.906 1 98.62 88 GLY A O 1
ATOM 636 N N . LYS A 1 89 ? 4.793 -6.137 6.379 1 98.06 89 LYS A N 1
ATOM 637 C CA . LYS A 1 89 ? 5.941 -7.039 6.438 1 98.06 89 LYS A CA 1
ATOM 638 C C . LYS A 1 89 ? 6.211 -7.672 5.074 1 98.06 89 LYS A C 1
ATOM 640 O O . LYS A 1 89 ? 7.359 -7.715 4.621 1 98.06 89 LYS A O 1
ATOM 645 N N . TRP A 1 90 ? 5.238 -8.039 4.422 1 98.38 90 TRP A N 1
ATOM 646 C CA . TRP A 1 90 ? 5.41 -8.906 3.256 1 98.38 90 TRP A CA 1
ATOM 647 C C . TRP A 1 90 ? 5.43 -8.086 1.97 1 98.38 90 TRP A C 1
ATOM 649 O O . TRP A 1 90 ? 5.941 -8.539 0.944 1 98.38 90 TRP A O 1
ATOM 659 N N . LEU A 1 91 ? 4.91 -6.891 1.977 1 98.75 91 LEU A N 1
ATOM 660 C CA . LEU A 1 91 ? 4.797 -6.121 0.745 1 98.75 91 LEU A CA 1
ATOM 661 C C . LEU A 1 91 ? 6.172 -5.844 0.147 1 98.75 91 LEU A C 1
ATOM 663 O O . LEU A 1 91 ? 6.402 -6.102 -1.037 1 98.75 91 LEU A O 1
ATOM 667 N N . PRO A 1 92 ? 7.176 -5.398 0.94 1 98.88 92 PRO A N 1
ATOM 668 C CA . PRO A 1 92 ? 8.5 -5.203 0.357 1 98.88 92 PRO A CA 1
ATOM 669 C C . PRO A 1 92 ? 9.148 -6.512 -0.099 1 98.88 92 PRO A C 1
ATOM 671 O O . PRO A 1 92 ? 9.828 -6.543 -1.126 1 98.88 92 PRO A O 1
ATOM 674 N N . ILE A 1 93 ? 8.898 -7.559 0.64 1 98.75 93 ILE A N 1
ATOM 675 C CA . ILE A 1 93 ? 9.492 -8.859 0.338 1 98.75 93 ILE A CA 1
ATOM 676 C C . ILE A 1 93 ? 8.953 -9.375 -0.992 1 98.75 93 ILE A C 1
ATOM 678 O O . ILE A 1 93 ? 9.719 -9.75 -1.878 1 98.75 93 ILE A O 1
ATOM 682 N N . ILE A 1 94 ? 7.613 -9.375 -1.121 1 98.75 94 ILE A N 1
ATOM 683 C CA . ILE A 1 94 ? 7.004 -9.883 -2.346 1 98.75 94 ILE A CA 1
ATOM 684 C C . ILE A 1 94 ? 7.371 -8.984 -3.52 1 98.75 94 ILE A C 1
ATOM 686 O O . ILE A 1 94 ? 7.566 -9.461 -4.641 1 98.75 94 ILE A O 1
ATOM 690 N N . SER A 1 95 ? 7.496 -7.668 -3.271 1 98.81 95 SER A N 1
ATOM 691 C CA . SER A 1 95 ? 7.953 -6.754 -4.312 1 98.81 95 SER A CA 1
ATOM 692 C C . SER A 1 95 ? 9.336 -7.145 -4.828 1 98.81 95 SER A C 1
ATOM 694 O O . SER A 1 95 ? 9.57 -7.164 -6.035 1 98.81 95 SER A O 1
ATOM 696 N N . ARG A 1 96 ? 10.281 -7.43 -3.918 1 98.69 96 ARG A N 1
ATOM 697 C CA . ARG A 1 96 ? 11.617 -7.867 -4.316 1 98.69 96 ARG A CA 1
ATOM 698 C C . ARG A 1 96 ? 11.547 -9.148 -5.137 1 98.69 96 ARG A C 1
ATOM 700 O O . ARG A 1 96 ? 12.219 -9.273 -6.164 1 98.69 96 ARG A O 1
ATOM 707 N N . VAL A 1 97 ? 10.703 -10.086 -4.699 1 98.75 97 VAL A N 1
ATOM 708 C CA . VAL A 1 97 ? 10.57 -11.375 -5.371 1 98.75 97 VAL A CA 1
ATOM 709 C C . VAL A 1 97 ? 10.039 -11.164 -6.789 1 98.75 97 VAL A C 1
ATOM 711 O O . VAL A 1 97 ? 10.625 -11.656 -7.754 1 98.75 97 VAL A O 1
ATOM 714 N N . VAL A 1 98 ? 8.961 -10.414 -6.918 1 98.62 98 VAL A N 1
ATOM 715 C CA . VAL A 1 98 ? 8.312 -10.164 -8.203 1 98.62 98 VAL A CA 1
ATOM 716 C C . VAL A 1 98 ? 9.297 -9.477 -9.148 1 98.62 98 VAL A C 1
ATOM 718 O O . VAL A 1 98 ? 9.469 -9.906 -10.297 1 98.62 98 VAL A O 1
ATOM 721 N N . THR A 1 99 ? 9.969 -8.461 -8.656 1 98.38 99 THR A N 1
ATOM 722 C CA . THR A 1 99 ? 10.812 -7.672 -9.547 1 98.38 99 THR A CA 1
ATOM 723 C C . THR A 1 99 ? 12.07 -8.453 -9.93 1 98.38 99 THR A C 1
ATOM 725 O O . THR A 1 99 ? 12.57 -8.312 -11.047 1 98.38 99 THR A O 1
ATOM 728 N N . LYS A 1 100 ? 12.539 -9.266 -9.039 1 98.56 100 LYS A N 1
ATOM 729 C CA . LYS A 1 100 ? 13.68 -10.109 -9.383 1 98.56 100 LYS A CA 1
ATOM 730 C C . LYS A 1 100 ? 13.312 -11.102 -10.484 1 98.56 100 LYS A C 1
ATOM 732 O O . LYS A 1 100 ? 14.086 -11.305 -11.422 1 98.56 100 LYS A O 1
ATOM 737 N N . VAL A 1 101 ? 12.203 -11.727 -10.352 1 98.38 101 VAL A N 1
ATOM 738 C CA . VAL A 1 101 ? 11.797 -12.75 -11.305 1 98.38 101 VAL A CA 1
ATOM 739 C C . VAL A 1 101 ? 11.492 -12.102 -12.656 1 98.38 101 VAL A C 1
ATOM 741 O O . VAL A 1 101 ? 11.812 -12.664 -13.711 1 98.38 101 VAL A O 1
ATOM 744 N N . ILE A 1 102 ? 10.898 -10.945 -12.695 1 97.44 102 ILE A N 1
ATOM 745 C CA . ILE A 1 102 ? 10.414 -10.32 -13.922 1 97.44 102 ILE A CA 1
ATOM 746 C C . ILE A 1 102 ? 11.555 -9.586 -14.617 1 97.44 102 ILE A C 1
ATOM 748 O O . ILE A 1 102 ? 11.664 -9.617 -15.844 1 97.44 102 ILE A O 1
ATOM 752 N N . PHE A 1 103 ? 12.469 -8.977 -13.812 1 97.06 103 PHE A N 1
ATOM 753 C CA . PHE A 1 103 ? 13.469 -8.102 -14.414 1 97.06 103 PHE A CA 1
ATOM 754 C C . PHE A 1 103 ? 14.859 -8.719 -14.305 1 97.06 103 PHE A C 1
ATOM 756 O O . PHE A 1 103 ? 15.828 -8.172 -14.844 1 97.06 103 PHE A O 1
ATOM 763 N N . GLY A 1 104 ? 14.953 -9.828 -13.609 1 96.88 104 GLY A N 1
ATOM 764 C CA . GLY A 1 104 ? 16.266 -10.406 -13.383 1 96.88 104 GLY A CA 1
ATOM 765 C C . GLY A 1 104 ? 17.188 -9.492 -12.602 1 96.88 104 GLY A C 1
ATOM 766 O O . GLY A 1 104 ? 16.812 -8.953 -11.555 1 96.88 104 GLY A O 1
ATOM 767 N N . ASP A 1 105 ? 18.391 -9.359 -13.086 1 95.62 105 ASP A N 1
ATOM 768 C CA . ASP A 1 105 ? 19.375 -8.555 -12.367 1 95.62 105 ASP A CA 1
ATOM 769 C C . ASP A 1 105 ? 19.438 -7.133 -12.914 1 95.62 105 ASP A C 1
ATOM 771 O O . ASP A 1 105 ? 20.328 -6.359 -12.562 1 95.62 105 ASP A O 1
ATOM 775 N N . ASP A 1 106 ? 18.469 -6.727 -13.703 1 93 106 ASP A N 1
ATOM 776 C CA . ASP A 1 106 ? 18.391 -5.359 -14.211 1 93 106 ASP A CA 1
ATOM 777 C C . ASP A 1 106 ? 18.094 -4.371 -13.086 1 93 106 ASP A C 1
ATOM 779 O O . ASP A 1 106 ? 17.062 -4.48 -12.414 1 93 106 ASP A O 1
ATOM 783 N N . PRO A 1 107 ? 18.922 -3.41 -12.906 1 90.94 107 PRO A N 1
ATOM 784 C CA . PRO A 1 107 ? 18.688 -2.443 -11.836 1 90.94 107 PRO A CA 1
ATOM 785 C C . PRO A 1 107 ? 17.547 -1.476 -12.156 1 90.94 107 PRO A C 1
ATOM 787 O O . PRO A 1 107 ? 17.047 -0.785 -11.266 1 90.94 107 PRO A O 1
ATOM 790 N N . ASP A 1 108 ? 17.266 -1.41 -13.43 1 93.06 108 ASP A N 1
ATOM 791 C CA . ASP A 1 108 ? 16.188 -0.525 -13.875 1 93.06 108 ASP A CA 1
ATOM 792 C C . ASP A 1 108 ? 14.82 -1.175 -13.68 1 93.06 108 ASP A C 1
ATOM 794 O O . ASP A 1 108 ? 14.133 -1.494 -14.656 1 93.06 108 ASP A O 1
ATOM 798 N N . ARG A 1 109 ? 14.352 -1.303 -12.445 1 96.31 109 ARG A N 1
ATOM 799 C CA . ARG A 1 109 ? 13.102 -1.957 -12.086 1 96.31 109 ARG A CA 1
ATOM 800 C C . ARG A 1 109 ? 12.047 -0.934 -11.68 1 96.31 109 ARG A C 1
ATOM 802 O O . ARG A 1 109 ? 12.312 -0.056 -10.852 1 96.31 109 ARG A O 1
ATOM 809 N N . HIS A 1 110 ? 10.922 -0.99 -12.328 1 96.31 110 HIS A N 1
ATOM 810 C CA . HIS A 1 110 ? 9.797 -0.107 -12.039 1 96.31 110 HIS A CA 1
ATOM 811 C C . HIS A 1 110 ? 8.523 -0.905 -11.781 1 96.31 110 HIS A C 1
ATOM 813 O O . HIS A 1 110 ? 8.266 -1.908 -12.453 1 96.31 110 HIS A O 1
ATOM 819 N N . TRP A 1 111 ? 7.801 -0.542 -10.773 1 96.12 111 TRP A N 1
ATOM 820 C CA . TRP A 1 111 ? 6.539 -1.221 -10.484 1 96.12 111 TRP A CA 1
ATOM 821 C C . TRP A 1 111 ? 5.641 -0.354 -9.609 1 96.12 111 TRP A C 1
ATOM 823 O O . TRP A 1 111 ? 6.105 0.603 -8.992 1 96.12 111 TRP A O 1
ATOM 833 N N . ASN A 1 112 ? 4.383 -0.657 -9.617 1 96.19 112 ASN A N 1
ATOM 834 C CA . ASN A 1 112 ? 3.41 -0.015 -8.742 1 96.19 112 ASN A CA 1
ATOM 835 C C . ASN A 1 112 ? 2.889 -0.98 -7.68 1 96.19 112 ASN A C 1
ATOM 837 O O . ASN A 1 112 ? 2.805 -2.186 -7.918 1 96.19 112 ASN A O 1
ATOM 841 N N . VAL A 1 113 ? 2.607 -0.467 -6.531 1 97.69 113 VAL A N 1
ATOM 842 C CA . VAL A 1 113 ? 1.766 -1.114 -5.527 1 97.69 113 VAL A CA 1
ATOM 843 C C . VAL A 1 113 ? 0.466 -0.331 -5.359 1 97.69 113 VAL A C 1
ATOM 845 O O . VAL A 1 113 ? 0.489 0.857 -5.031 1 97.69 113 VAL A O 1
ATOM 848 N N . VAL A 1 114 ? -0.686 -1.005 -5.617 1 96.69 114 VAL A N 1
ATOM 849 C CA . VAL A 1 114 ? -1.969 -0.31 -5.645 1 96.69 114 VAL A CA 1
ATOM 850 C C . VAL A 1 114 ? -2.98 -1.057 -4.777 1 96.69 114 VAL A C 1
ATOM 852 O O . VAL A 1 114 ? -3.053 -2.287 -4.82 1 96.69 114 VAL A O 1
ATOM 855 N N . GLN A 1 115 ? -3.711 -0.427 -3.99 1 97.44 115 GLN A N 1
ATOM 856 C CA . GLN A 1 115 ? -4.805 -0.936 -3.17 1 97.44 115 GLN A CA 1
ATOM 857 C C . GLN A 1 115 ? -6.051 -0.064 -3.314 1 97.44 115 GLN A C 1
ATOM 859 O O . GLN A 1 115 ? -6.012 1.136 -3.033 1 97.44 115 GLN A O 1
ATOM 864 N N . ASN A 1 116 ? -7.121 -0.656 -3.771 1 96.19 116 ASN A N 1
ATOM 865 C CA . ASN A 1 116 ? -8.352 0.052 -4.109 1 96.19 116 ASN A CA 1
ATOM 866 C C . ASN A 1 116 ? -9.445 -0.213 -3.082 1 96.19 116 ASN A C 1
ATOM 868 O O . ASN A 1 116 ? -9.672 -1.358 -2.686 1 96.19 116 ASN A O 1
ATOM 872 N N . ASN A 1 117 ? -10.148 0.854 -2.695 1 97.38 117 ASN A N 1
ATOM 873 C CA . ASN A 1 117 ? -11.234 0.729 -1.733 1 97.38 117 ASN A CA 1
ATOM 874 C C . ASN A 1 117 ? -12.539 1.315 -2.279 1 97.38 117 ASN A C 1
ATOM 876 O O . ASN A 1 117 ? -12.672 2.535 -2.387 1 97.38 117 ASN A O 1
ATOM 880 N N . GLY A 1 118 ? -13.453 0.431 -2.629 1 95.81 118 GLY A N 1
ATOM 881 C CA . GLY A 1 118 ? -14.734 0.869 -3.15 1 95.81 118 GLY A CA 1
ATOM 882 C C . GLY A 1 118 ? -14.789 0.906 -4.668 1 95.81 118 GLY A C 1
ATOM 883 O O . GLY A 1 118 ? -13.742 0.989 -5.324 1 95.81 118 GLY A O 1
ATOM 884 N N . GLU A 1 119 ? -15.992 0.943 -5.238 1 91.94 119 GLU A N 1
ATOM 885 C CA . GLU A 1 119 ? -16.234 0.838 -6.672 1 91.94 119 GLU A CA 1
ATOM 886 C C . GLU A 1 119 ? -15.656 2.041 -7.418 1 91.94 119 GLU A C 1
ATOM 888 O O . GLU A 1 119 ? -15.07 1.89 -8.492 1 91.94 119 GLU A O 1
ATOM 893 N N . ARG A 1 120 ? -15.789 3.184 -6.832 1 91.06 120 ARG A N 1
ATOM 894 C CA . ARG A 1 120 ? -15.305 4.391 -7.492 1 91.06 120 ARG A CA 1
ATOM 895 C C . ARG A 1 120 ? -13.781 4.422 -7.523 1 91.06 120 ARG A C 1
ATOM 897 O O . ARG A 1 120 ? -13.188 5.211 -8.258 1 91.06 120 ARG A O 1
ATOM 904 N N . ALA A 1 121 ? -13.156 3.645 -6.715 1 92.81 121 ALA A N 1
ATOM 905 C CA . ALA A 1 121 ? -11.703 3.506 -6.711 1 92.81 121 ALA A CA 1
ATOM 906 C C . ALA A 1 121 ? -11.273 2.25 -7.457 1 92.81 121 ALA A C 1
ATOM 908 O O . ALA A 1 121 ? -10.125 1.814 -7.336 1 92.81 121 ALA A O 1
ATOM 909 N N . ALA A 1 122 ? -12.242 1.582 -8.125 1 91.06 122 ALA A N 1
ATOM 910 C CA . ALA A 1 122 ? -11.969 0.46 -9.016 1 91.06 122 ALA A CA 1
ATOM 911 C C . ALA A 1 122 ? -11.734 -0.825 -8.227 1 91.06 122 ALA A C 1
ATOM 913 O O . ALA A 1 122 ? -11.062 -1.741 -8.695 1 91.06 122 ALA A O 1
ATOM 914 N N . GLN A 1 123 ? -12.234 -0.886 -6.996 1 93.75 123 GLN A N 1
ATOM 915 C CA . GLN A 1 123 ? -12.203 -2.16 -6.285 1 93.75 123 GLN A CA 1
ATOM 916 C C . GLN A 1 123 ? -13.195 -3.15 -6.891 1 93.75 123 GLN A C 1
ATOM 918 O O . GLN A 1 123 ? -14.406 -2.91 -6.879 1 93.75 123 GLN A O 1
ATOM 923 N N . GLN A 1 124 ? -12.711 -4.301 -7.352 1 93.69 124 GLN A N 1
ATOM 924 C CA . GLN A 1 124 ? -13.57 -5.285 -8 1 93.69 124 GLN A CA 1
ATOM 925 C C . GLN A 1 124 ? -13.906 -6.43 -7.055 1 93.69 124 GLN A C 1
ATOM 927 O O . GLN A 1 124 ? -14.984 -7.027 -7.152 1 93.69 124 GLN A O 1
ATOM 932 N N . VAL A 1 125 ? -12.992 -6.898 -6.223 1 96.44 125 VAL A N 1
ATOM 933 C CA . VAL A 1 125 ? -13.18 -7.926 -5.207 1 96.44 125 VAL A CA 1
ATOM 934 C C . VAL A 1 125 ? -13.289 -7.277 -3.828 1 96.44 125 VAL A C 1
ATOM 936 O O . VAL A 1 125 ? -12.367 -6.586 -3.389 1 96.44 125 VAL A O 1
ATOM 939 N N . PRO A 1 126 ? -14.453 -7.402 -3.209 1 97.19 126 PRO A N 1
ATOM 940 C CA . PRO A 1 126 ? -14.617 -6.754 -1.904 1 97.19 126 PRO A CA 1
ATOM 941 C C . PRO A 1 126 ? -13.852 -7.473 -0.792 1 97.19 126 PRO A C 1
ATOM 943 O O . PRO A 1 126 ? -14.461 -7.93 0.179 1 97.19 126 PRO A O 1
ATOM 946 N N . HIS A 1 127 ? -12.617 -7.605 -0.908 1 98.69 127 HIS A N 1
ATOM 947 C CA . HIS A 1 127 ? -11.602 -8.148 -0.011 1 98.69 127 HIS A CA 1
ATOM 948 C C . HIS A 1 127 ? -10.266 -7.43 -0.191 1 98.69 127 HIS A C 1
ATOM 950 O O . HIS A 1 127 ? -9.703 -7.422 -1.289 1 98.69 127 HIS A O 1
ATOM 956 N N . VAL A 1 128 ? -9.82 -6.844 0.896 1 98.81 128 VAL A N 1
ATOM 957 C CA . VAL A 1 128 ? -8.617 -6.031 0.819 1 98.81 128 VAL A CA 1
ATOM 958 C C . VAL A 1 128 ? -7.52 -6.801 0.088 1 98.81 128 VAL A C 1
ATOM 960 O O . VAL A 1 128 ? -7.312 -7.992 0.343 1 98.81 128 VAL A O 1
ATOM 963 N N . HIS A 1 129 ? -6.852 -6.133 -0.839 1 98.81 129 HIS A N 1
ATOM 964 C CA . HIS A 1 129 ? -5.656 -6.68 -1.473 1 98.81 129 HIS A CA 1
ATOM 965 C C . HIS A 1 129 ? -4.816 -5.582 -2.109 1 98.81 129 HIS A C 1
ATOM 967 O O . HIS A 1 129 ? -5.348 -4.547 -2.523 1 98.81 129 HIS A O 1
ATOM 973 N N . PHE A 1 130 ? -3.553 -5.848 -2.154 1 98.62 130 PHE A N 1
ATOM 974 C CA . PHE A 1 130 ? -2.596 -4.977 -2.828 1 98.62 130 PHE A CA 1
ATOM 975 C C . PHE A 1 130 ? -2.145 -5.59 -4.148 1 98.62 130 PHE A C 1
ATOM 977 O O . PHE A 1 130 ? -1.804 -6.773 -4.207 1 98.62 130 PHE A O 1
ATOM 984 N N . HIS A 1 131 ? -2.178 -4.785 -5.195 1 97.88 131 HIS A N 1
ATOM 985 C CA . HIS A 1 131 ? -1.604 -5.148 -6.484 1 97.88 131 HIS A CA 1
ATOM 986 C C . HIS A 1 131 ? -0.121 -4.797 -6.547 1 97.88 131 HIS A C 1
ATOM 988 O O . HIS A 1 131 ? 0.267 -3.668 -6.238 1 97.88 131 HIS A O 1
ATOM 994 N N . ILE A 1 132 ? 0.679 -5.695 -6.863 1 98.06 132 ILE A N 1
ATOM 995 C CA . ILE A 1 132 ? 2.049 -5.43 -7.285 1 98.06 132 ILE A CA 1
ATOM 996 C C . ILE A 1 132 ? 2.166 -5.609 -8.797 1 98.06 132 ILE A C 1
ATOM 998 O O . ILE A 1 132 ? 1.985 -6.715 -9.312 1 98.06 132 ILE A O 1
ATOM 1002 N N . ILE A 1 133 ? 2.496 -4.488 -9.492 1 96.19 133 ILE A N 1
ATOM 1003 C CA . ILE A 1 133 ? 2.398 -4.477 -10.953 1 96.19 133 ILE A CA 1
ATOM 1004 C C . ILE A 1 133 ? 3.725 -4.02 -11.555 1 96.19 133 ILE A C 1
ATOM 1006 O O . ILE A 1 133 ? 4.039 -2.828 -11.539 1 96.19 133 ILE A O 1
ATOM 1010 N N . PRO A 1 134 ? 4.492 -4.926 -12.117 1 96.19 134 PRO A N 1
ATOM 1011 C CA . PRO A 1 134 ? 5.723 -4.527 -12.805 1 96.19 134 PRO A CA 1
ATOM 1012 C C . PRO A 1 134 ? 5.457 -3.621 -14.008 1 96.19 134 PRO A C 1
ATOM 1014 O O . PRO A 1 134 ? 4.41 -3.729 -14.648 1 96.19 134 PRO A O 1
ATOM 1017 N N . ARG A 1 135 ? 6.414 -2.75 -14.227 1 93.62 135 ARG A N 1
ATOM 1018 C CA . ARG A 1 135 ? 6.383 -1.87 -15.391 1 93.62 135 ARG A CA 1
ATOM 1019 C C . ARG A 1 135 ? 7.598 -2.1 -16.281 1 93.62 135 ARG A C 1
ATOM 1021 O O . ARG A 1 135 ? 8.578 -1.354 -16.203 1 93.62 135 ARG A O 1
ATOM 1028 N N . PRO A 1 136 ? 7.477 -2.98 -17.219 1 89.25 136 PRO A N 1
ATOM 1029 C CA . PRO A 1 136 ? 8.594 -3.209 -18.141 1 89.25 136 PRO A CA 1
ATOM 1030 C C . PRO A 1 136 ? 8.758 -2.084 -19.156 1 89.25 136 PRO A C 1
ATOM 1032 O O . PRO A 1 136 ? 7.914 -1.185 -19.234 1 89.25 136 PRO A O 1
ATOM 1035 N N . SER A 1 137 ? 9.961 -2 -19.766 1 81.25 137 SER A N 1
ATOM 1036 C CA . SER A 1 137 ? 10.32 -0.916 -20.672 1 81.25 137 SER A CA 1
ATOM 1037 C C . SER A 1 137 ? 9.336 -0.814 -21.844 1 81.25 137 SER A C 1
ATOM 1039 O O . SER A 1 137 ? 9.094 0.275 -22.359 1 81.25 137 SER A O 1
ATOM 1041 N N . ASP A 1 138 ? 8.969 -1.852 -22.266 1 69.38 138 ASP A N 1
ATOM 1042 C CA . ASP A 1 138 ? 8.078 -1.784 -23.438 1 69.38 138 ASP A CA 1
ATOM 1043 C C . ASP A 1 138 ? 6.703 -1.245 -23.031 1 69.38 138 ASP A C 1
ATOM 1045 O O . ASP A 1 138 ? 5.859 -0.993 -23.906 1 69.38 138 ASP A O 1
ATOM 1049 N N . PHE A 1 139 ? 6.527 -1.069 -21.828 1 57.91 139 PHE A N 1
ATOM 1050 C CA . PHE A 1 139 ? 5.254 -0.57 -21.312 1 57.91 139 PHE A CA 1
ATOM 1051 C C . PHE A 1 139 ? 5.188 0.949 -21.422 1 57.91 139 PHE A C 1
ATOM 1053 O O . PHE A 1 139 ? 4.148 1.551 -21.141 1 57.91 139 PHE A O 1
ATOM 1060 N N . ALA A 1 140 ? 6.387 1.571 -21.781 1 50.34 140 ALA A N 1
ATOM 1061 C CA . ALA A 1 140 ? 6.559 3.021 -21.719 1 50.34 140 ALA A CA 1
ATOM 1062 C C . ALA A 1 140 ? 5.379 3.734 -22.375 1 50.34 140 ALA A C 1
ATOM 1064 O O . ALA A 1 140 ? 5.113 4.902 -22.094 1 50.34 140 ALA A O 1
ATOM 1065 N N . HIS A 1 141 ? 4.656 2.902 -23.266 1 46.59 141 HIS A N 1
ATOM 1066 C CA . HIS A 1 141 ? 3.725 3.699 -24.047 1 46.59 141 HIS A CA 1
ATOM 1067 C C . HIS A 1 141 ? 2.289 3.494 -23.578 1 46.59 141 HIS A C 1
ATOM 1069 O O . HIS A 1 141 ? 1.344 3.879 -24.281 1 46.59 141 HIS A O 1
ATOM 1075 N N . LYS A 1 142 ? 2.221 2.678 -22.484 1 48.75 142 LYS A N 1
ATOM 1076 C CA . LYS A 1 142 ? 0.789 2.5 -22.266 1 48.75 142 LYS A CA 1
ATOM 1077 C C . LYS A 1 142 ? 0.243 3.555 -21.312 1 48.75 142 LYS A C 1
ATOM 1079 O O . LYS A 1 142 ? 0.954 4.016 -20.406 1 48.75 142 LYS A O 1
ATOM 1084 N N . PRO A 1 143 ? -0.939 3.98 -21.656 1 46 143 PRO A N 1
ATOM 1085 C CA . PRO A 1 143 ? -1.566 5.121 -20.984 1 46 143 PRO A CA 1
ATOM 1086 C C . PRO A 1 143 ? -1.563 4.984 -19.469 1 46 143 PRO A C 1
ATOM 1088 O O . PRO A 1 143 ? -1.431 3.875 -18.953 1 46 143 PRO A O 1
ATOM 1091 N N . SER A 1 144 ? -1.48 6.074 -18.672 1 47.41 144 SER A N 1
ATOM 1092 C CA . SER A 1 144 ? -1.553 6.43 -17.266 1 47.41 144 SER A CA 1
ATOM 1093 C C . SER A 1 144 ? -2.498 5.504 -16.5 1 47.41 144 SER A C 1
ATOM 1095 O O . SER A 1 144 ? -2.369 5.328 -15.297 1 47.41 144 SER A O 1
ATOM 1097 N N . PHE A 1 145 ? -3.469 4.898 -17.281 1 45.75 145 PHE A N 1
ATOM 1098 C CA . PHE A 1 145 ? -4.57 4.129 -16.719 1 45.75 145 PHE A CA 1
ATOM 1099 C C . PHE A 1 145 ? -4.07 2.812 -16.141 1 45.75 145 PHE A C 1
ATOM 1101 O O . PHE A 1 145 ? -4.609 2.328 -15.141 1 45.75 145 PHE A O 1
ATOM 1108 N N . ALA A 1 146 ? -2.992 2.26 -16.672 1 44.72 146 ALA A N 1
ATOM 1109 C CA . ALA A 1 146 ? -2.488 0.958 -16.25 1 44.72 146 ALA A CA 1
ATOM 1110 C C . ALA A 1 146 ? -1.898 1.033 -14.844 1 44.72 146 ALA A C 1
ATOM 1112 O O . ALA A 1 146 ? -1.657 0.004 -14.211 1 44.72 146 ALA A O 1
ATOM 1113 N N . MET A 1 147 ? -1.742 2.154 -14.328 1 46.91 147 MET A N 1
ATOM 1114 C CA . MET A 1 147 ? -1.04 2.322 -13.062 1 46.91 147 MET A CA 1
ATOM 1115 C C . MET A 1 147 ? -1.935 1.935 -11.891 1 46.91 147 MET A C 1
ATOM 1117 O O . MET A 1 147 ? -1.45 1.434 -10.875 1 46.91 147 MET A O 1
ATOM 1121 N N . PHE A 1 148 ? -3.242 2.195 -11.984 1 51.16 148 PHE A N 1
ATOM 1122 C CA . PHE A 1 148 ? -4.043 1.883 -10.812 1 51.16 148 PHE A CA 1
ATOM 1123 C C . PHE A 1 148 ? -4.785 0.565 -11 1 51.16 148 PHE A C 1
ATOM 1125 O O . PHE A 1 148 ? -5.879 0.379 -10.453 1 51.16 148 PHE A O 1
ATOM 1132 N N . GLY A 1 149 ? -4.145 -0.342 -11.695 1 49.44 149 GLY A N 1
ATOM 1133 C CA . GLY A 1 149 ? -4.715 -1.67 -11.859 1 49.44 149 GLY A CA 1
ATOM 1134 C C . GLY A 1 149 ? -5.766 -1.733 -12.953 1 49.44 149 GLY A C 1
ATOM 1135 O O . GLY A 1 149 ? -6.504 -2.717 -13.055 1 49.44 149 GLY A O 1
ATOM 1136 N N . ARG A 1 150 ? -5.875 -0.403 -13.602 1 51.75 150 ARG A N 1
ATOM 1137 C CA . ARG A 1 150 ? -6.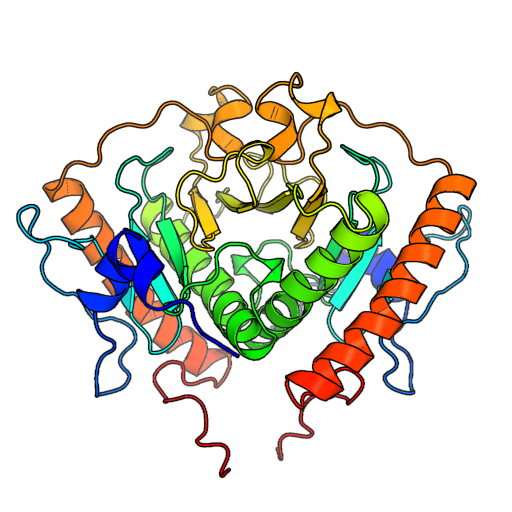789 -0.423 -14.742 1 51.75 150 ARG A CA 1
ATOM 1138 C C . ARG A 1 150 ? -6.023 -0.495 -16.062 1 51.75 150 ARG A C 1
ATOM 1140 O O . ARG A 1 150 ? -4.844 -0.132 -16.109 1 51.75 150 ARG A O 1
ATOM 1147 N N . GLY A 1 151 ? -6.582 -1.286 -16.969 1 55.56 151 GLY A N 1
ATOM 1148 C CA . GLY A 1 151 ? -5.98 -1.508 -18.266 1 55.56 151 GLY A CA 1
ATOM 1149 C C . GLY A 1 151 ? -6.387 -2.826 -18.906 1 55.56 151 GLY A C 1
ATOM 1150 O O . GLY A 1 151 ? -7.16 -3.588 -18.312 1 55.56 151 GLY A O 1
ATOM 1151 N N . GLN A 1 152 ? -5.883 -2.768 -20.031 1 62.97 152 GLN A N 1
ATOM 1152 C CA . GLN A 1 152 ? -6.184 -4.008 -20.734 1 62.97 152 GLN A CA 1
ATOM 1153 C C . GLN A 1 152 ? -5.57 -5.211 -20.031 1 62.97 152 GLN A C 1
ATOM 1155 O O . GLN A 1 152 ? -4.383 -5.195 -19.688 1 62.97 152 GLN A O 1
ATOM 1160 N N . ARG A 1 153 ? -6.422 -6.086 -19.672 1 72.56 153 ARG A N 1
ATOM 1161 C CA . ARG A 1 153 ? -6.031 -7.316 -19 1 72.56 153 ARG A CA 1
ATOM 1162 C C . ARG A 1 153 ? -6.195 -8.523 -19.906 1 72.56 153 ARG A C 1
ATOM 1164 O O . ARG A 1 153 ? -6.965 -8.477 -20.875 1 72.56 153 ARG A O 1
ATOM 1171 N N . HIS A 1 154 ? -5.25 -9.406 -19.766 1 76.38 154 HIS A N 1
ATOM 1172 C CA . HIS A 1 154 ? -5.355 -10.68 -20.484 1 76.38 154 HIS A CA 1
ATOM 1173 C C . HIS A 1 154 ? -5.473 -11.852 -19.516 1 76.38 154 HIS A C 1
ATOM 1175 O O . HIS A 1 154 ? -5.02 -11.766 -18.375 1 76.38 154 HIS A O 1
ATOM 1181 N N . GLU A 1 155 ? -6.168 -12.867 -20.031 1 82.62 155 GLU A N 1
ATOM 1182 C CA . GLU A 1 155 ? -6.285 -14.055 -19.188 1 82.62 155 GLU A CA 1
ATOM 1183 C C . GLU A 1 155 ? -4.941 -14.758 -19.031 1 82.62 155 GLU A C 1
ATOM 1185 O O . GLU A 1 155 ? -4.227 -14.984 -20 1 82.62 155 GLU A O 1
ATOM 1190 N N . LEU A 1 156 ? -4.605 -15.055 -17.828 1 86.19 156 LEU A N 1
ATOM 1191 C CA . LEU A 1 156 ? -3.361 -15.758 -17.531 1 86.19 156 LEU A CA 1
ATOM 1192 C C . LEU A 1 156 ? -3.42 -17.188 -18.031 1 86.19 156 LEU A C 1
ATOM 1194 O O . LEU A 1 156 ? -4.359 -17.922 -17.719 1 86.19 156 LEU A O 1
ATOM 1198 N N . ASP A 1 157 ? -2.469 -17.562 -18.859 1 89.69 157 ASP A N 1
ATOM 1199 C CA . ASP A 1 157 ? -2.312 -18.953 -19.266 1 89.69 157 ASP A CA 1
ATOM 1200 C C . ASP A 1 157 ? -1.874 -19.828 -18.094 1 89.69 157 ASP A C 1
ATOM 1202 O O . ASP A 1 157 ? -0.943 -19.469 -17.359 1 89.69 157 ASP A O 1
ATOM 1206 N N . ASP A 1 158 ? -2.492 -20.969 -17.922 1 89.38 158 ASP A N 1
ATOM 1207 C CA . ASP A 1 158 ? -2.262 -21.781 -16.734 1 89.38 158 ASP A CA 1
ATOM 1208 C C . ASP A 1 158 ? -0.816 -22.266 -16.672 1 89.38 158 ASP A C 1
ATOM 1210 O O . ASP A 1 158 ? -0.207 -22.297 -15.609 1 89.38 158 ASP A O 1
ATOM 1214 N N . ASP A 1 159 ? -0.344 -22.688 -17.797 1 91.81 159 ASP A N 1
ATOM 1215 C CA . ASP A 1 159 ? 1.033 -23.172 -17.812 1 91.81 159 ASP A CA 1
ATOM 1216 C C . ASP A 1 159 ? 2.016 -22.047 -17.516 1 91.81 159 ASP A C 1
ATOM 1218 O O . ASP A 1 159 ? 2.967 -22.234 -16.75 1 91.81 159 ASP A O 1
ATOM 1222 N N . GLU A 1 160 ? 1.784 -20.906 -18.094 1 92.56 160 GLU A N 1
ATOM 1223 C CA . GLU A 1 160 ? 2.615 -19.734 -17.828 1 92.56 160 GLU A CA 1
ATOM 1224 C C . GLU A 1 160 ? 2.52 -19.312 -16.359 1 92.56 160 GLU A C 1
ATOM 1226 O O . GLU A 1 160 ? 3.531 -18.984 -15.742 1 92.56 160 GLU A O 1
ATOM 1231 N N . GLY A 1 161 ? 1.356 -19.344 -15.859 1 94.69 161 GLY A N 1
ATOM 1232 C CA . GLY A 1 161 ? 1.152 -19.016 -14.461 1 94.69 161 GLY A CA 1
ATOM 1233 C C . GLY A 1 161 ? 1.877 -19.969 -13.516 1 94.69 161 GLY A C 1
ATOM 1234 O O . GLY A 1 161 ? 2.488 -19.531 -12.539 1 94.69 161 GLY A O 1
ATOM 1235 N N . ALA A 1 162 ? 1.802 -21.234 -13.883 1 94.19 162 ALA A N 1
ATOM 1236 C CA . ALA A 1 162 ? 2.469 -22.234 -13.055 1 94.19 162 ALA A CA 1
ATOM 1237 C C . ALA A 1 162 ? 3.979 -22.016 -13.039 1 94.19 162 ALA A C 1
ATOM 1239 O O . ALA A 1 162 ? 4.617 -22.125 -11.992 1 94.19 162 ALA A O 1
ATOM 1240 N N . GLU A 1 163 ? 4.469 -21.734 -14.203 1 95.44 163 GLU A N 1
ATOM 1241 C CA . GLU A 1 163 ? 5.906 -21.516 -14.312 1 95.44 163 GLU A CA 1
ATOM 1242 C C . GLU A 1 163 ? 6.324 -20.266 -13.539 1 95.44 163 GLU A C 1
ATOM 1244 O O . GLU A 1 163 ? 7.336 -20.266 -12.836 1 95.44 163 GLU A O 1
ATOM 1249 N N . LEU A 1 164 ? 5.613 -19.219 -13.688 1 96.31 164 LEU A N 1
ATOM 1250 C CA . LEU A 1 164 ? 5.906 -17.969 -12.992 1 96.31 164 LEU A CA 1
ATOM 1251 C C . LEU A 1 164 ? 5.809 -18.141 -11.484 1 96.31 164 LEU A C 1
ATOM 1253 O O . LEU A 1 164 ? 6.688 -17.703 -10.742 1 96.31 164 LEU A O 1
ATOM 1257 N N . ALA A 1 165 ? 4.777 -18.797 -11.047 1 96.94 165 ALA A N 1
ATOM 1258 C CA . ALA A 1 165 ? 4.59 -19.047 -9.617 1 96.94 165 ALA A CA 1
ATOM 1259 C C . ALA A 1 165 ? 5.73 -19.875 -9.047 1 96.94 165 ALA A C 1
ATOM 1261 O O . ALA A 1 165 ? 6.223 -19.594 -7.949 1 96.94 165 ALA A O 1
ATOM 1262 N N . ARG A 1 166 ? 6.09 -20.859 -9.812 1 96.44 166 ARG A N 1
ATOM 1263 C CA . ARG A 1 166 ? 7.207 -21.688 -9.383 1 96.44 166 ARG A CA 1
ATOM 1264 C C . ARG A 1 166 ? 8.477 -20.859 -9.234 1 96.44 166 ARG A C 1
ATOM 1266 O O . ARG A 1 166 ? 9.203 -21 -8.25 1 96.44 166 ARG A O 1
ATOM 1273 N N . ALA A 1 167 ? 8.734 -20.047 -10.219 1 97.94 167 ALA A N 1
ATOM 1274 C CA . ALA A 1 167 ? 9.914 -19.188 -10.164 1 97.94 167 ALA A CA 1
ATOM 1275 C C . ALA A 1 167 ? 9.844 -18.234 -8.977 1 97.94 167 ALA A C 1
ATOM 1277 O O . ALA A 1 167 ? 10.844 -18.016 -8.297 1 97.94 167 ALA A O 1
ATOM 1278 N N . MET A 1 168 ? 8.711 -17.703 -8.695 1 98.12 168 MET A N 1
ATOM 1279 C CA . MET A 1 168 ? 8.555 -16.75 -7.602 1 98.12 168 MET A CA 1
ATOM 1280 C C . MET A 1 168 ? 8.68 -17.453 -6.25 1 98.12 168 MET A C 1
ATOM 1282 O O . MET A 1 168 ? 9.227 -16.875 -5.301 1 98.12 168 MET A O 1
ATOM 1286 N N . ARG A 1 169 ? 8.188 -18.656 -6.164 1 97.56 169 ARG A N 1
ATOM 1287 C CA . ARG A 1 169 ? 8.359 -19.406 -4.93 1 97.56 169 ARG A CA 1
ATOM 1288 C C . ARG A 1 169 ? 9.836 -19.688 -4.664 1 97.56 169 ARG A C 1
ATOM 1290 O O . ARG A 1 169 ? 10.297 -19.594 -3.525 1 97.56 169 ARG A O 1
ATOM 1297 N N . ALA A 1 170 ? 10.516 -20.062 -5.711 1 97.62 170 ALA A N 1
ATOM 1298 C CA . ALA A 1 170 ? 11.953 -20.297 -5.555 1 97.62 170 ALA A CA 1
ATOM 1299 C C . ALA A 1 170 ? 12.672 -19.031 -5.09 1 97.62 170 ALA A C 1
ATOM 1301 O O . ALA A 1 170 ? 13.5 -19.078 -4.18 1 97.62 170 ALA A O 1
ATOM 1302 N N . GLU A 1 171 ? 12.336 -17.938 -5.695 1 98.44 171 GLU A N 1
ATOM 1303 C CA . GLU A 1 171 ? 12.945 -16.656 -5.305 1 98.44 171 GLU A CA 1
ATOM 1304 C C . GLU A 1 171 ? 12.547 -16.266 -3.887 1 98.44 171 GLU A C 1
ATOM 1306 O O . GLU A 1 171 ? 13.344 -15.68 -3.152 1 98.44 171 GLU A O 1
ATOM 1311 N N . LEU A 1 172 ? 11.328 -16.547 -3.535 1 98 172 LEU A N 1
ATOM 1312 C CA . LEU A 1 172 ? 10.844 -16.219 -2.193 1 98 172 LEU A CA 1
ATOM 1313 C C . LEU A 1 172 ? 11.633 -17 -1.138 1 98 172 LEU A C 1
ATOM 1315 O O . LEU A 1 172 ? 11.961 -16.453 -0.08 1 98 172 LEU A O 1
ATOM 1319 N N . GLU A 1 173 ? 11.914 -18.234 -1.413 1 96.75 173 GLU A N 1
ATOM 1320 C CA . GLU A 1 173 ? 12.734 -19 -0.492 1 96.75 173 GLU A CA 1
ATOM 1321 C C . GLU A 1 173 ? 14.094 -18.344 -0.28 1 96.75 173 GLU A C 1
ATOM 1323 O O . GLU A 1 173 ? 14.586 -18.266 0.849 1 96.75 173 GLU A O 1
ATOM 1328 N N . LEU A 1 174 ? 14.672 -17.875 -1.37 1 97.81 174 LEU A N 1
ATOM 1329 C CA . LEU A 1 174 ? 15.953 -17.188 -1.278 1 97.81 174 LEU A CA 1
ATOM 1330 C C . LEU A 1 174 ? 15.812 -15.883 -0.49 1 97.81 174 LEU A C 1
ATOM 1332 O O . LEU A 1 174 ? 16.688 -15.547 0.319 1 97.81 174 LEU A O 1
ATOM 1336 N N . GLU A 1 175 ? 14.773 -15.203 -0.742 1 97.62 175 GLU A N 1
ATOM 1337 C CA . GLU A 1 175 ? 14.539 -13.93 -0.067 1 97.62 175 GLU A CA 1
ATOM 1338 C C . GLU A 1 175 ? 14.328 -14.133 1.432 1 97.62 175 GLU A C 1
ATOM 1340 O O . GLU A 1 175 ? 14.789 -13.328 2.242 1 97.62 175 GLU A O 1
ATOM 1345 N N . ILE A 1 176 ? 13.625 -15.188 1.812 1 96.94 176 ILE A N 1
ATOM 1346 C CA . ILE A 1 176 ? 13.398 -15.5 3.219 1 96.94 176 ILE A CA 1
ATOM 1347 C C . ILE A 1 176 ? 14.734 -15.742 3.914 1 96.94 176 ILE A C 1
ATOM 1349 O O . ILE A 1 176 ? 14.969 -15.25 5.02 1 96.94 176 ILE A O 1
ATOM 1353 N N . LYS A 1 177 ? 15.594 -16.438 3.275 1 96.94 177 LYS A N 1
ATOM 1354 C CA . LYS A 1 177 ? 16.922 -16.688 3.816 1 96.94 177 LYS A CA 1
ATOM 1355 C C . LYS A 1 177 ? 17.719 -15.391 3.943 1 96.94 177 LYS A C 1
ATOM 1357 O O . LYS A 1 177 ? 18.422 -15.172 4.938 1 96.94 177 LYS A O 1
ATOM 1362 N N . ARG A 1 178 ? 17.641 -14.57 2.98 1 97.5 178 ARG A N 1
ATOM 1363 C CA . ARG A 1 178 ? 18.344 -13.289 3.01 1 97.5 178 ARG A CA 1
ATOM 1364 C C . ARG A 1 178 ? 17.875 -12.438 4.184 1 97.5 178 ARG A C 1
ATOM 1366 O O . ARG A 1 178 ? 18.688 -11.836 4.887 1 97.5 178 ARG A O 1
ATOM 1373 N N . VAL A 1 179 ? 16.547 -12.336 4.336 1 97.62 179 VAL A N 1
ATOM 1374 C CA . VAL A 1 179 ? 15.992 -11.555 5.43 1 97.62 179 VAL A CA 1
ATOM 1375 C C . VAL A 1 179 ? 16.5 -12.078 6.766 1 97.62 179 VAL A C 1
ATOM 1377 O O . VAL A 1 179 ? 16.875 -11.305 7.648 1 97.62 179 VAL A O 1
ATOM 1380 N N . HIS A 1 180 ? 16.5 -13.406 6.895 1 96.94 180 HIS A N 1
ATOM 1381 C CA . HIS A 1 180 ? 17.016 -14.008 8.117 1 96.94 180 HIS A CA 1
ATOM 1382 C C . HIS A 1 180 ? 18.484 -13.633 8.328 1 96.94 180 HIS A C 1
ATOM 1384 O O . HIS A 1 180 ? 18.859 -13.211 9.422 1 96.94 180 HIS A O 1
ATOM 1390 N N . ARG A 1 181 ? 19.219 -13.703 7.355 1 97.69 181 ARG A N 1
ATOM 1391 C CA . ARG A 1 181 ? 20.656 -13.445 7.434 1 97.69 181 ARG A CA 1
ATOM 1392 C C . ARG A 1 181 ? 20.938 -11.969 7.691 1 97.69 181 ARG A C 1
ATOM 1394 O O . ARG A 1 181 ? 21.703 -11.625 8.586 1 97.69 181 ARG A O 1
ATOM 1401 N N . ASP A 1 182 ? 20.328 -11.078 6.953 1 97.56 182 ASP A N 1
ATOM 1402 C CA . ASP A 1 182 ? 20.703 -9.664 6.918 1 97.56 182 ASP A CA 1
ATOM 1403 C C . ASP A 1 182 ? 19.938 -8.875 7.984 1 97.56 182 ASP A C 1
ATOM 1405 O O . ASP A 1 182 ? 20.438 -7.855 8.477 1 97.56 182 ASP A O 1
ATOM 1409 N N . GLU A 1 183 ? 18.719 -9.344 8.281 1 96.94 183 GLU A N 1
ATOM 1410 C CA . GLU A 1 183 ? 17.891 -8.562 9.203 1 96.94 183 GLU A CA 1
ATOM 1411 C C . GLU A 1 183 ? 17.688 -9.297 10.523 1 96.94 183 GLU A C 1
ATOM 1413 O O . GLU A 1 183 ? 17.172 -8.727 11.484 1 96.94 183 GLU A O 1
ATOM 1418 N N . GLY A 1 184 ? 18 -10.523 10.609 1 96.44 184 GLY A N 1
ATOM 1419 C CA . GLY A 1 184 ? 17.875 -11.32 11.82 1 96.44 184 GLY A CA 1
ATOM 1420 C C . GLY A 1 184 ? 16.453 -11.703 12.141 1 96.44 184 GLY A C 1
ATOM 1421 O O . GLY A 1 184 ? 16.109 -11.969 13.297 1 96.44 184 GLY A O 1
ATOM 1422 N N . ILE A 1 185 ? 15.586 -11.641 11.203 1 95.62 185 ILE A N 1
ATOM 1423 C CA . ILE A 1 185 ? 14.172 -11.922 11.391 1 95.62 185 ILE A CA 1
ATOM 1424 C C . ILE A 1 185 ? 13.82 -13.273 10.773 1 95.62 185 ILE A C 1
ATOM 1426 O O . ILE A 1 185 ? 14.117 -13.516 9.602 1 95.62 185 ILE A O 1
ATOM 1430 N N . ASP A 1 186 ? 13.227 -14.117 11.516 1 93.25 186 ASP A N 1
ATOM 1431 C CA . ASP A 1 186 ? 12.75 -15.406 11.023 1 93.25 186 ASP A CA 1
ATOM 1432 C C . ASP A 1 186 ? 11.305 -15.312 10.555 1 93.25 186 ASP A C 1
ATOM 1434 O O . ASP A 1 186 ? 10.383 -15.234 11.367 1 93.25 186 ASP A O 1
ATOM 1438 N N . LEU A 1 187 ? 11.062 -15.344 9.312 1 93.19 187 LEU A N 1
ATOM 1439 C CA . LEU A 1 187 ? 9.742 -15.156 8.719 1 93.19 187 LEU A CA 1
ATOM 1440 C C . LEU A 1 187 ? 8.93 -16.438 8.789 1 93.19 187 LEU A C 1
ATOM 1442 O O . LEU A 1 187 ? 7.73 -16.438 8.492 1 93.19 187 LEU A O 1
ATOM 1446 N N . CYS A 1 188 ? 9.5 -17.531 9.055 1 77.38 188 CYS A N 1
ATOM 1447 C CA . CYS A 1 188 ? 8.82 -18.812 9.109 1 77.38 188 CYS A CA 1
ATOM 1448 C C . CYS A 1 188 ? 8.359 -19.141 10.531 1 77.38 188 CYS A C 1
ATOM 1450 O O . CYS A 1 188 ? 7.75 -20.172 10.773 1 77.38 188 CYS A O 1
ATOM 1452 N N . GLN A 1 189 ? 8.703 -18.297 11.445 1 63.25 189 GLN A N 1
ATOM 1453 C CA . GLN A 1 189 ? 8.273 -18.578 12.812 1 63.25 189 GLN A CA 1
ATOM 1454 C C . GLN A 1 189 ? 6.895 -17.984 13.086 1 63.25 189 GLN A C 1
ATOM 1456 O O . GLN A 1 189 ? 6.578 -16.891 12.617 1 63.25 189 GLN A O 1
ATOM 1461 N N . PRO A 1 190 ? 5.984 -18.875 13.547 1 55.19 190 PRO A N 1
ATOM 1462 C CA . PRO A 1 190 ? 4.691 -18.297 13.938 1 55.19 190 PRO A CA 1
ATOM 1463 C C . PRO A 1 190 ? 4.84 -17.047 14.812 1 55.19 190 PRO A C 1
ATOM 1465 O O . PRO A 1 190 ? 5.82 -16.922 15.547 1 55.19 190 PRO A O 1
ATOM 1468 N N . SER A 1 191 ? 4.348 -15.922 14.32 1 48.16 191 SER A N 1
ATOM 1469 C CA . SER A 1 191 ? 4.445 -14.734 15.164 1 48.16 191 SER A CA 1
ATOM 1470 C C . SER A 1 191 ? 4.383 -15.094 16.641 1 48.16 191 SER A C 1
ATOM 1472 O O . SER A 1 191 ? 3.967 -16.203 17 1 48.16 191 SER A O 1
ATOM 1474 N N . GLY A 1 192 ? 4.508 -14.07 17.641 1 37.94 192 GLY A N 1
ATOM 1475 C CA . GLY A 1 192 ? 4.621 -14.164 19.078 1 37.94 192 GLY A CA 1
ATOM 1476 C C . GLY A 1 192 ? 3.518 -14.992 19.719 1 37.94 192 GLY A C 1
ATOM 1477 O O . GLY A 1 192 ? 2.34 -14.812 19.406 1 37.94 192 GLY A O 1
ATOM 1478 N N . LYS A 1 193 ? 3.67 -16.297 20.141 1 37.28 193 LYS A N 1
ATOM 1479 C CA . LYS A 1 193 ? 3.162 -16.594 21.469 1 37.28 193 LYS A CA 1
ATOM 1480 C C . LYS A 1 193 ? 3.242 -15.367 22.375 1 37.28 193 LYS A C 1
ATOM 1482 O O . LYS A 1 193 ? 4.289 -15.102 22.969 1 37.28 193 LYS A O 1
ATOM 1487 N N . GLY A 1 194 ? 2.951 -14.289 22.094 1 27.19 194 GLY A N 1
ATOM 1488 C CA . GLY A 1 194 ? 2.795 -13.273 23.125 1 27.19 194 GLY A CA 1
ATOM 1489 C C . GLY A 1 194 ? 1.931 -13.719 24.281 1 27.19 194 GLY A C 1
ATOM 1490 O O . GLY A 1 194 ? 0.885 -14.336 24.078 1 27.19 194 GLY A O 1
ATOM 1491 N N . LYS A 1 195 ? 2.627 -13.93 25.391 1 28.94 195 LYS A N 1
ATOM 1492 C CA . LYS A 1 195 ? 2.088 -14.312 26.688 1 28.94 195 LYS A CA 1
ATOM 1493 C C . LYS A 1 195 ? 0.755 -13.617 26.953 1 28.94 195 LYS A C 1
ATOM 1495 O O . LYS A 1 195 ? 0.712 -12.398 27.156 1 28.94 195 LYS A O 1
ATOM 1500 N N . LEU A 1 196 ? -0.341 -14.055 26.281 1 21.91 196 LEU A N 1
ATOM 1501 C CA . LEU A 1 196 ? -1.459 -13.852 27.203 1 21.91 196 LEU A CA 1
ATOM 1502 C C . LEU A 1 196 ? -1.327 -14.742 28.422 1 21.91 196 LEU A C 1
ATOM 1504 O O . LEU A 1 196 ? -0.922 -15.906 28.312 1 21.91 196 LEU A O 1
ATOM 1508 N N . MET B 1 1 ? 27.062 -1.237 5.844 1 24.53 1 MET B N 1
ATOM 1509 C CA . MET B 1 1 ? 25.844 -0.944 5.094 1 24.53 1 MET B CA 1
ATOM 1510 C C . MET B 1 1 ? 25.656 0.561 4.934 1 24.53 1 MET B C 1
ATOM 1512 O O . MET B 1 1 ? 25.25 1.242 5.879 1 24.53 1 MET B O 1
ATOM 1516 N N . ALA B 1 2 ? 26.453 1.265 4.117 1 29.14 2 ALA B N 1
ATOM 1517 C CA . ALA B 1 2 ? 26.828 2.664 3.924 1 29.14 2 ALA B CA 1
ATOM 1518 C C . ALA B 1 2 ? 25.609 3.51 3.543 1 29.14 2 ALA B C 1
ATOM 1520 O O . ALA B 1 2 ? 25.047 3.34 2.461 1 29.14 2 ALA B O 1
ATOM 1521 N N . ALA B 1 3 ? 24.703 3.719 4.477 1 37.53 3 ALA B N 1
ATOM 1522 C CA . ALA B 1 3 ? 23.656 4.707 4.238 1 37.53 3 ALA B CA 1
ATOM 1523 C C . ALA B 1 3 ? 24.203 5.922 3.496 1 37.53 3 ALA B C 1
ATOM 1525 O O . ALA B 1 3 ? 25.188 6.531 3.932 1 37.53 3 ALA B O 1
ATOM 1526 N N . HIS B 1 4 ? 24.297 5.938 2.234 1 36.69 4 HIS B N 1
ATOM 1527 C CA . HIS B 1 4 ? 24.766 7.082 1.465 1 36.69 4 HIS B CA 1
ATOM 1528 C C . HIS B 1 4 ? 24.25 8.391 2.053 1 36.69 4 HIS B C 1
ATOM 1530 O O . HIS B 1 4 ? 23.078 8.742 1.866 1 36.69 4 HIS B O 1
ATOM 1536 N N . ASP B 1 5 ? 24.656 8.93 2.949 1 41.59 5 ASP B N 1
ATOM 1537 C CA . ASP B 1 5 ? 24.516 10.156 3.727 1 41.59 5 ASP B CA 1
ATOM 1538 C C . ASP B 1 5 ? 24.312 11.367 2.812 1 41.59 5 ASP B C 1
ATOM 1540 O O . ASP B 1 5 ? 23.531 12.266 3.127 1 41.59 5 ASP B O 1
ATOM 1544 N N . GLU B 1 6 ? 25.172 11.406 1.775 1 42.22 6 GLU B N 1
ATOM 1545 C CA . GLU B 1 6 ? 25.297 12.633 0.991 1 42.22 6 GLU B CA 1
ATOM 1546 C C . GLU B 1 6 ? 24.031 12.922 0.206 1 42.22 6 GLU B C 1
ATOM 1548 O O . GLU B 1 6 ? 23.75 14.07 -0.151 1 42.22 6 GLU B O 1
ATOM 1553 N N . GLY B 1 7 ? 23.453 11.922 -0.442 1 46.38 7 GLY B N 1
ATOM 1554 C CA . GLY B 1 7 ? 22.297 11.977 -1.327 1 46.38 7 GLY B CA 1
ATOM 1555 C C . GLY B 1 7 ? 21.016 12.391 -0.619 1 46.38 7 GLY B C 1
ATOM 1556 O O . GLY B 1 7 ? 19.969 12.516 -1.248 1 46.38 7 GLY B O 1
ATOM 1557 N N . ARG B 1 8 ? 21.062 12.336 0.751 1 54.53 8 ARG B N 1
ATOM 1558 C CA . ARG B 1 8 ? 20.031 12.648 1.721 1 54.53 8 ARG B CA 1
ATOM 1559 C C . ARG B 1 8 ? 19.703 14.141 1.711 1 54.53 8 ARG B C 1
ATOM 1561 O O . ARG B 1 8 ? 18.562 14.539 1.942 1 54.53 8 ARG B O 1
ATOM 1568 N N . SER B 1 9 ? 20.656 14.938 1.422 1 61.56 9 SER B N 1
ATOM 1569 C CA . SER B 1 9 ? 20.5 16.375 1.633 1 61.56 9 SER B CA 1
ATOM 1570 C C . SER B 1 9 ? 19.578 17 0.582 1 61.56 9 SER B C 1
ATOM 1572 O O . SER B 1 9 ? 18.969 18.047 0.82 1 61.56 9 SER B O 1
ATOM 1574 N N . SER B 1 10 ? 19.25 16.203 -0.442 1 86.5 10 SER B N 1
ATOM 1575 C CA . SER B 1 10 ? 18.422 16.828 -1.47 1 86.5 10 SER B CA 1
ATOM 1576 C C . SER B 1 10 ? 17.062 16.156 -1.555 1 86.5 10 SER B C 1
ATOM 1578 O O . SER B 1 10 ? 16.203 16.562 -2.352 1 86.5 10 SER B O 1
ATOM 1580 N N . CYS B 1 11 ? 16.797 15.32 -0.583 1 95.81 11 CYS B N 1
ATOM 1581 C CA . CYS B 1 11 ? 15.508 14.633 -0.638 1 95.81 11 CYS B CA 1
ATOM 1582 C C . CYS B 1 11 ? 14.445 15.422 0.117 1 95.81 11 CYS B C 1
ATOM 1584 O O . CYS B 1 11 ? 14.547 15.602 1.331 1 95.81 11 CYS B O 1
ATOM 1586 N N . PRO B 1 12 ? 13.445 15.867 -0.566 1 96 12 PRO B N 1
ATOM 1587 C CA . PRO B 1 12 ? 12.438 16.688 0.102 1 96 12 PRO B CA 1
ATOM 1588 C C . PRO B 1 12 ? 11.766 15.977 1.271 1 96 12 PRO B C 1
ATOM 1590 O O . PRO B 1 12 ? 11.414 16.609 2.27 1 96 12 PRO B O 1
ATOM 1593 N N . PHE B 1 13 ? 11.633 14.688 1.19 1 97.88 13 PHE B N 1
ATOM 1594 C CA . PHE B 1 13 ? 10.953 13.969 2.264 1 97.88 13 PHE B CA 1
ATOM 1595 C C . PHE B 1 13 ? 11.891 13.766 3.451 1 97.88 13 PHE B C 1
ATOM 1597 O O . PHE B 1 13 ? 11.445 13.758 4.602 1 97.88 13 PHE B O 1
ATOM 1604 N N . CYS B 1 14 ? 13.188 13.586 3.209 1 97.5 14 CYS B N 1
ATOM 1605 C CA . CYS B 1 14 ? 14.141 13.617 4.312 1 97.5 14 CYS B CA 1
ATOM 1606 C C . CYS B 1 14 ? 14.109 14.969 5.02 1 97.5 14 CYS B C 1
ATOM 1608 O O . CYS B 1 14 ? 14.203 15.031 6.246 1 97.5 14 CYS B O 1
ATOM 1610 N N . ASN B 1 15 ? 13.992 16.031 4.191 1 96.25 15 ASN B N 1
ATOM 1611 C CA . ASN B 1 15 ? 13.906 17.375 4.777 1 96.25 15 ASN B CA 1
ATOM 1612 C C . ASN B 1 15 ? 12.648 17.516 5.633 1 96.25 15 ASN B C 1
ATOM 1614 O O . ASN B 1 15 ? 12.695 18.125 6.707 1 96.25 15 ASN B O 1
ATOM 1618 N N . ILE B 1 16 ? 11.547 17 5.18 1 96.44 16 ILE B N 1
ATOM 1619 C CA . ILE B 1 16 ? 10.305 17.047 5.953 1 96.44 16 ILE B CA 1
ATOM 1620 C C . ILE B 1 16 ? 10.477 16.266 7.25 1 96.44 16 ILE B C 1
ATOM 1622 O O . ILE B 1 16 ? 10.062 16.719 8.32 1 96.44 16 ILE B O 1
ATOM 1626 N N . ALA B 1 17 ? 11.109 15.086 7.148 1 96.06 17 ALA B N 1
ATOM 1627 C CA . ALA B 1 17 ? 11.352 14.273 8.336 1 96.06 17 ALA B CA 1
ATOM 1628 C C . ALA B 1 17 ? 12.203 15.039 9.352 1 96.06 17 ALA B C 1
ATOM 1630 O O . ALA B 1 17 ? 11.898 15.031 10.555 1 96.06 17 ALA B O 1
ATOM 1631 N N . ALA B 1 18 ? 13.195 15.68 8.844 1 94.5 18 ALA B N 1
ATOM 1632 C CA . ALA B 1 18 ? 14.102 16.422 9.719 1 94.5 18 ALA B CA 1
ATOM 1633 C C . ALA B 1 18 ? 13.383 17.594 10.375 1 94.5 18 ALA B C 1
ATOM 1635 O O . ALA B 1 18 ? 13.609 17.891 11.555 1 94.5 18 ALA B O 1
ATOM 1636 N N . ALA B 1 19 ? 12.508 18.25 9.656 1 94 19 ALA B N 1
ATOM 1637 C CA . ALA B 1 19 ? 11.812 19.438 10.133 1 94 19 ALA B CA 1
ATOM 1638 C C . ALA B 1 19 ? 10.648 19.062 11.047 1 94 19 ALA B C 1
ATOM 1640 O O . ALA B 1 19 ? 10.07 19.938 11.703 1 94 19 ALA B O 1
ATOM 1641 N N . ASN B 1 20 ? 10.266 17.844 11.086 1 93.88 20 ASN B N 1
ATOM 1642 C CA . ASN B 1 20 ? 9.141 17.359 11.883 1 93.88 20 ASN B CA 1
ATOM 1643 C C . ASN B 1 20 ? 9.555 16.172 12.758 1 93.88 20 ASN B C 1
ATOM 1645 O O . ASN B 1 20 ? 9.125 15.047 12.531 1 93.88 20 ASN B O 1
ATOM 1649 N N . PRO B 1 21 ? 10.281 16.438 13.781 1 92.69 21 PRO B N 1
ATOM 1650 C CA . PRO B 1 21 ? 10.75 15.344 14.641 1 92.69 21 PRO B CA 1
ATOM 1651 C C . PRO B 1 21 ? 9.617 14.664 15.406 1 92.69 21 PRO B C 1
ATOM 1653 O O . PRO B 1 21 ? 8.547 15.266 15.594 1 92.69 21 PRO B O 1
ATOM 1656 N N . SER B 1 22 ? 9.883 13.414 15.711 1 91 22 SER B N 1
ATOM 1657 C CA . SER B 1 22 ? 8.93 12.727 16.562 1 91 22 SER B CA 1
ATOM 1658 C C . SER B 1 22 ? 8.898 13.336 17.969 1 91 22 SER B C 1
ATOM 1660 O O . SER B 1 22 ? 9.883 13.938 18.406 1 91 22 SER B O 1
ATOM 1662 N N . SER B 1 23 ? 7.781 13.227 18.562 1 85.94 23 SER B N 1
ATOM 1663 C CA . SER B 1 23 ? 7.641 13.75 19.922 1 85.94 23 SER B CA 1
ATOM 1664 C C . SER B 1 23 ? 8.438 12.922 20.922 1 85.94 23 SER B C 1
ATOM 1666 O O . SER B 1 23 ? 8.367 11.688 20.906 1 85.94 23 SER B O 1
ATOM 1668 N N . PRO B 1 24 ? 9.086 13.547 21.812 1 77.5 24 PRO B N 1
ATOM 1669 C CA . PRO B 1 24 ? 9.805 12.812 22.859 1 77.5 24 PRO B CA 1
ATOM 1670 C C . PRO B 1 24 ? 8.875 11.992 23.75 1 77.5 24 PRO B C 1
ATOM 1672 O O . PRO B 1 24 ? 9.305 11 24.344 1 77.5 24 PRO B O 1
ATOM 1675 N N . SER B 1 25 ? 7.625 12.484 23.812 1 73 25 SER B N 1
ATOM 1676 C CA . SER B 1 25 ? 6.652 11.781 24.656 1 73 25 SER B CA 1
ATOM 1677 C C . SER B 1 25 ? 6.074 10.57 23.922 1 73 25 SER B C 1
ATOM 1679 O O . SER B 1 25 ? 5.324 9.789 24.516 1 73 25 SER B O 1
ATOM 1681 N N . GLY B 1 26 ? 6.418 10.422 22.656 1 75.81 26 GLY B N 1
ATOM 1682 C CA . GLY B 1 26 ? 5.883 9.312 21.875 1 75.81 26 GLY B CA 1
ATOM 1683 C C . GLY B 1 26 ? 4.543 9.625 21.234 1 75.81 26 GLY B C 1
ATOM 1684 O O . GLY B 1 26 ? 3.951 8.766 20.578 1 75.81 26 GLY B O 1
ATOM 1685 N N . ALA B 1 27 ? 4.156 10.883 21.469 1 81.25 27 ALA B N 1
ATOM 1686 C CA . ALA B 1 27 ? 2.885 11.273 20.875 1 81.25 27 ALA B CA 1
ATOM 1687 C C . ALA B 1 27 ? 2.961 11.227 19.344 1 81.25 27 ALA B C 1
ATOM 1689 O O . ALA B 1 27 ? 3.916 11.734 18.75 1 81.25 27 ALA B O 1
ATOM 1690 N N . ALA B 1 28 ? 1.986 10.633 18.719 1 81.69 28 ALA B N 1
ATOM 1691 C CA . ALA B 1 28 ? 1.946 10.461 17.281 1 81.69 28 ALA B CA 1
ATOM 1692 C C . ALA B 1 28 ? 1.474 11.742 16.578 1 81.69 28 ALA B C 1
ATOM 1694 O O . ALA B 1 28 ? 1.836 12 15.438 1 81.69 28 ALA B O 1
ATOM 1695 N N . VAL B 1 29 ? 0.672 12.391 17.312 1 82.75 29 VAL B N 1
ATOM 1696 C CA . VAL B 1 29 ? 0.131 13.633 16.766 1 82.75 29 VAL B CA 1
ATOM 1697 C C . VAL B 1 29 ? 0.963 14.812 17.266 1 82.75 29 VAL B C 1
ATOM 1699 O O . VAL B 1 29 ? 0.993 15.102 18.469 1 82.75 29 VAL B O 1
ATOM 1702 N N . HIS B 1 30 ? 1.804 15.289 16.406 1 74.94 30 HIS B N 1
ATOM 1703 C CA . HIS B 1 30 ? 2.631 16.453 16.672 1 74.94 30 HIS B CA 1
ATOM 1704 C C . HIS B 1 30 ? 2.756 17.328 15.43 1 74.94 30 HIS B C 1
ATOM 1706 O O . HIS B 1 30 ? 2.859 16.812 14.312 1 74.94 30 HIS B O 1
ATOM 1712 N N . ALA B 1 31 ? 2.449 18.594 15.688 1 71.19 31 ALA B N 1
ATOM 1713 C CA . ALA B 1 31 ? 2.484 19.453 14.508 1 71.19 31 ALA B CA 1
ATOM 1714 C C . ALA B 1 31 ? 3.475 20.594 14.695 1 71.19 31 ALA B C 1
ATOM 1716 O O . ALA B 1 31 ? 3.412 21.328 15.695 1 71.19 31 ALA B O 1
ATOM 1717 N N . GLU B 1 32 ? 4.426 20.516 13.82 1 77.75 32 GLU B N 1
ATOM 1718 C CA . GLU B 1 32 ? 5.199 21.75 13.688 1 77.75 32 GLU B CA 1
ATOM 1719 C C . GLU B 1 32 ? 4.449 22.781 12.844 1 77.75 32 GLU B C 1
ATOM 1721 O O . GLU B 1 32 ? 3.771 22.422 11.875 1 77.75 32 GLU B O 1
ATOM 1726 N N . PRO B 1 33 ? 4.52 23.969 13.25 1 80.19 33 PRO B N 1
ATOM 1727 C CA . PRO B 1 33 ? 3.832 24.984 12.445 1 80.19 33 PRO B CA 1
ATOM 1728 C C . PRO B 1 33 ? 4.32 25.016 11 1 80.19 33 PRO B C 1
ATOM 1730 O O . PRO B 1 33 ? 5.516 24.844 10.742 1 80.19 33 PRO B O 1
ATOM 1733 N N . PHE B 1 34 ? 3.438 25.141 10.203 1 86.81 34 PHE B N 1
ATOM 1734 C CA . PHE B 1 34 ? 3.791 25.281 8.797 1 86.81 34 PHE B CA 1
ATOM 1735 C C . PHE B 1 34 ? 4.379 26.656 8.516 1 86.81 34 PHE B C 1
ATOM 1737 O O . PHE B 1 34 ? 3.828 27.672 8.953 1 86.81 34 PHE B O 1
ATOM 1744 N N . ASP B 1 35 ? 5.477 26.656 7.941 1 86.31 35 ASP B N 1
ATOM 1745 C CA . ASP B 1 35 ? 6.148 27.875 7.48 1 86.31 35 ASP B CA 1
ATOM 1746 C C . ASP B 1 35 ? 6.715 27.688 6.07 1 86.31 35 ASP B C 1
ATOM 1748 O O . ASP B 1 35 ? 7.738 27.031 5.891 1 86.31 35 ASP B O 1
ATOM 1752 N N . PRO B 1 36 ? 6.008 28.266 5.105 1 83.06 36 PRO B N 1
ATOM 1753 C CA . PRO B 1 36 ? 6.422 28.031 3.719 1 83.06 36 PRO B CA 1
ATOM 1754 C C . PRO B 1 36 ? 7.852 28.484 3.443 1 83.06 36 PRO B C 1
ATOM 1756 O O . PRO B 1 36 ? 8.445 28.109 2.434 1 83.06 36 PRO B O 1
ATOM 1759 N N . SER B 1 37 ? 8.414 29.281 4.324 1 87.06 37 SER B N 1
ATOM 1760 C CA . SER B 1 37 ? 9.758 29.797 4.137 1 87.06 37 SER B CA 1
ATOM 1761 C C . SER B 1 37 ? 10.812 28.828 4.648 1 87.06 37 SER B C 1
ATOM 1763 O O . SER B 1 37 ? 12 28.984 4.387 1 87.06 37 SER B O 1
ATOM 1765 N N . VAL B 1 38 ? 10.375 27.812 5.285 1 87 38 VAL B N 1
ATOM 1766 C CA . VAL B 1 38 ? 11.297 26.844 5.887 1 87 38 VAL B CA 1
ATOM 1767 C C . VAL B 1 38 ? 11.32 25.562 5.047 1 87 38 VAL B C 1
ATOM 1769 O O . VAL B 1 38 ? 10.266 25.016 4.723 1 87 38 VAL B O 1
ATOM 1772 N N . GLU B 1 39 ? 12.492 25.156 4.75 1 88.56 39 GLU B N 1
ATOM 1773 C CA . GLU B 1 39 ? 12.648 23.906 4.031 1 88.56 39 GLU B CA 1
ATOM 1774 C C . GLU B 1 39 ? 12.109 22.734 4.848 1 88.56 39 GLU B C 1
ATOM 1776 O O . GLU B 1 39 ? 12.367 22.641 6.047 1 88.56 39 GLU B O 1
ATOM 1781 N N . GLY B 1 40 ? 11.289 21.984 4.188 1 91.12 40 GLY B N 1
ATOM 1782 C CA . GLY B 1 40 ? 10.758 20.797 4.863 1 91.12 40 GLY B CA 1
ATOM 1783 C C . GLY B 1 40 ? 9.445 21.062 5.582 1 91.12 40 GLY B C 1
ATOM 1784 O O . GLY B 1 40 ? 8.922 20.188 6.262 1 91.12 40 GLY B O 1
ATOM 1785 N N . SER B 1 41 ? 9.047 22.328 5.473 1 92.62 41 SER B N 1
ATOM 1786 C CA . SER B 1 41 ? 7.734 22.609 6.039 1 92.62 41 SER B CA 1
ATOM 1787 C C . SER B 1 41 ? 6.645 21.812 5.324 1 92.62 41 SER B C 1
ATOM 1789 O O . SER B 1 41 ? 6.664 21.688 4.098 1 92.62 41 SER B O 1
ATOM 1791 N N . ALA B 1 42 ? 5.785 21.219 6.09 1 95.12 42 ALA B N 1
ATOM 1792 C CA . ALA B 1 42 ? 4.672 20.422 5.574 1 95.12 42 ALA B CA 1
ATOM 1793 C C . ALA B 1 42 ? 3.488 20.438 6.535 1 95.12 42 ALA B C 1
ATOM 1795 O O . ALA B 1 42 ? 3.656 20.703 7.73 1 95.12 42 ALA B O 1
ATOM 1796 N N . HIS B 1 43 ? 2.297 20.359 5.984 1 95.88 43 HIS B N 1
ATOM 1797 C CA . HIS B 1 43 ? 1.122 20.141 6.824 1 95.88 43 HIS B CA 1
ATOM 1798 C C . HIS B 1 43 ? 1.058 18.703 7.3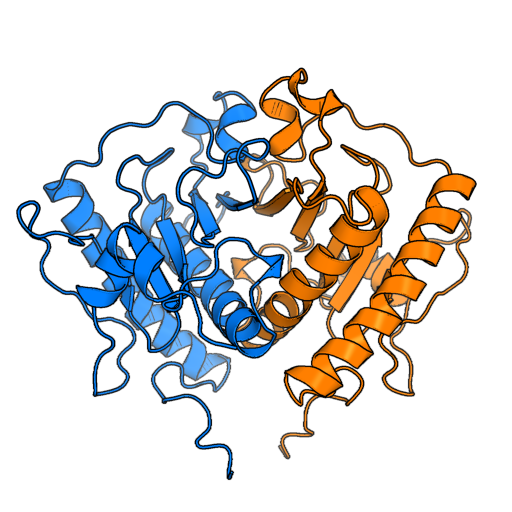28 1 95.88 43 HIS B C 1
ATOM 1800 O O . HIS B 1 43 ? 0.371 17.859 6.738 1 95.88 43 HIS B O 1
ATOM 1806 N N . CYS B 1 44 ? 1.726 18.469 8.461 1 95.94 44 CYS B N 1
ATOM 1807 C CA . CYS B 1 44 ? 1.913 17.125 9 1 95.94 44 CYS B CA 1
ATOM 1808 C C . CYS B 1 44 ? 0.711 16.703 9.836 1 95.94 44 CYS B C 1
ATOM 1810 O O . CYS B 1 44 ? 0.146 17.5 10.57 1 95.94 44 CYS B O 1
ATOM 1812 N N . ILE B 1 45 ? 0.387 15.453 9.703 1 97.06 45 ILE B N 1
ATOM 1813 C CA . ILE B 1 45 ? -0.711 14.828 10.43 1 97.06 45 ILE B CA 1
ATOM 1814 C C . ILE B 1 45 ? -0.153 13.875 11.484 1 97.06 45 ILE B C 1
ATOM 1816 O O . ILE B 1 45 ? -0.704 13.758 12.578 1 97.06 45 ILE B O 1
ATOM 1820 N N . LEU B 1 46 ? 0.852 13.195 11.141 1 96.88 46 LEU B N 1
ATOM 1821 C CA . LEU B 1 46 ? 1.49 12.156 11.945 1 96.88 46 LEU B CA 1
ATOM 1822 C C . LEU B 1 46 ? 3.008 12.312 11.922 1 96.88 46 LEU B C 1
ATOM 1824 O O . LEU B 1 46 ? 3.594 12.555 10.867 1 96.88 46 LEU B O 1
ATOM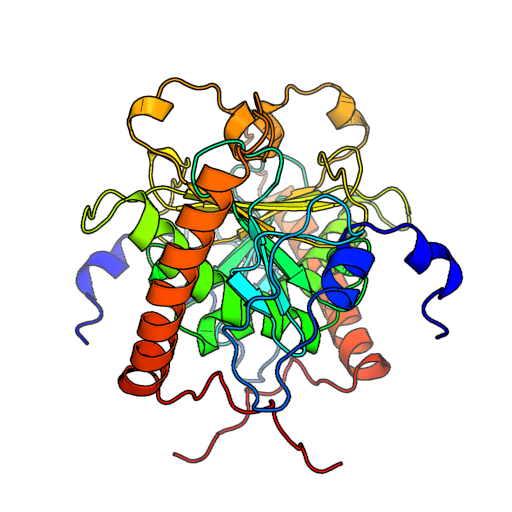 1828 N N . SER B 1 47 ? 3.621 12.25 13.031 1 96 47 SER B N 1
ATOM 1829 C CA . SER B 1 47 ? 5.074 12.18 13.141 1 96 47 SER B CA 1
ATOM 1830 C C . SER B 1 47 ? 5.508 11.219 14.234 1 96 47 SER B C 1
ATOM 1832 O O . SER B 1 47 ? 5.504 11.57 15.414 1 96 47 SER B O 1
ATOM 1834 N N . THR B 1 48 ? 5.871 10.031 13.844 1 95.44 48 THR B N 1
ATOM 1835 C CA . THR B 1 48 ? 6.367 9.023 14.773 1 95.44 48 THR B CA 1
ATOM 1836 C C . THR B 1 48 ? 7.863 8.789 14.578 1 95.44 48 THR B C 1
ATOM 1838 O O . THR B 1 48 ? 8.484 9.438 13.734 1 95.44 48 THR B O 1
ATOM 1841 N N . ASP B 1 49 ? 8.445 7.871 15.336 1 94.56 49 ASP B N 1
ATOM 1842 C CA . ASP B 1 49 ? 9.867 7.543 15.203 1 94.56 49 ASP B CA 1
ATOM 1843 C C . ASP B 1 49 ? 10.164 6.926 13.836 1 94.56 49 ASP B C 1
ATOM 1845 O O . ASP B 1 49 ? 11.305 6.953 13.375 1 94.56 49 ASP B O 1
ATOM 1849 N N . HIS B 1 50 ? 9.086 6.426 13.148 1 96.44 50 HIS B N 1
ATOM 1850 C CA . HIS B 1 50 ? 9.391 5.641 11.961 1 96.44 50 HIS B CA 1
ATOM 1851 C C . HIS B 1 50 ? 8.578 6.129 10.766 1 96.44 50 HIS B C 1
ATOM 1853 O O . HIS B 1 50 ? 8.969 5.91 9.609 1 96.44 50 HIS B O 1
ATOM 1859 N N . VAL B 1 51 ? 7.457 6.793 11.039 1 97.88 51 VAL B N 1
ATOM 1860 C CA . VAL B 1 51 ? 6.52 7.078 9.961 1 97.88 51 VAL B CA 1
ATOM 1861 C C . VAL B 1 51 ? 6.031 8.523 10.062 1 97.88 51 VAL B C 1
ATOM 1863 O O . VAL B 1 51 ? 5.766 9.016 11.164 1 97.88 51 VAL B O 1
ATOM 1866 N N . LEU B 1 52 ? 5.918 9.141 8.938 1 97.56 52 LEU B N 1
ATOM 1867 C CA . LEU B 1 52 ? 5.281 10.445 8.797 1 97.56 52 LEU B CA 1
ATOM 1868 C C . LEU B 1 52 ? 4.059 10.367 7.891 1 97.56 52 LEU B C 1
ATOM 1870 O O . LEU B 1 52 ? 3.992 9.5 7.012 1 97.56 52 LEU B O 1
ATOM 1874 N N . ALA B 1 53 ? 3.15 11.219 8.141 1 98.5 53 ALA B N 1
ATOM 1875 C CA . ALA B 1 53 ? 2.059 11.484 7.207 1 98.5 53 ALA B CA 1
ATOM 1876 C C . ALA B 1 53 ? 1.81 12.977 7.055 1 98.5 53 ALA B C 1
ATOM 1878 O O . ALA B 1 53 ? 1.825 13.719 8.039 1 98.5 53 ALA B O 1
ATOM 1879 N N . PHE B 1 54 ? 1.637 13.414 5.84 1 97.88 54 PHE B N 1
ATOM 1880 C CA . PHE B 1 54 ? 1.45 14.836 5.574 1 97.88 54 PHE B CA 1
ATOM 1881 C C . PHE B 1 54 ? 0.669 15.047 4.285 1 97.88 54 PHE B C 1
ATOM 1883 O O . PHE B 1 54 ? 0.604 14.156 3.439 1 97.88 54 PHE B O 1
ATOM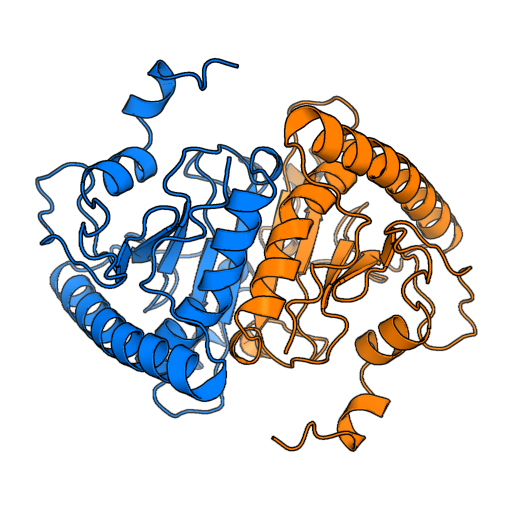 1890 N N . LEU B 1 55 ? 0.081 16.188 4.145 1 97.19 55 LEU B N 1
ATOM 1891 C CA . LEU B 1 55 ? -0.705 16.516 2.955 1 97.19 55 LEU B CA 1
ATOM 1892 C C . LEU B 1 55 ? 0.197 16.688 1.737 1 97.19 55 LEU B C 1
ATOM 1894 O O . LEU B 1 55 ? 1.271 17.281 1.835 1 97.19 55 LEU B O 1
ATOM 1898 N N . ASP B 1 56 ? -0.2 16.141 0.624 1 96.19 56 ASP B N 1
ATOM 1899 C CA . ASP B 1 56 ? 0.482 16.422 -0.636 1 96.19 56 ASP B CA 1
ATOM 1900 C C . ASP B 1 56 ? 0.327 17.891 -1.027 1 96.19 56 ASP B C 1
ATOM 1902 O O . ASP B 1 56 ? -0.773 18.438 -0.966 1 96.19 56 ASP B O 1
ATOM 1906 N N . ILE B 1 57 ? 1.297 18.438 -1.408 1 93.12 57 ILE B N 1
ATOM 1907 C CA . ILE B 1 57 ? 1.262 19.859 -1.732 1 93.12 57 ILE B CA 1
ATOM 1908 C C . ILE B 1 57 ? 0.631 20.062 -3.109 1 93.12 57 ILE B C 1
ATOM 1910 O O . ILE B 1 57 ? 0.263 21.188 -3.475 1 93.12 57 ILE B O 1
ATOM 1914 N N . MET B 1 58 ? 0.6 19.062 -3.941 1 91.81 58 MET B N 1
ATOM 1915 C CA . MET B 1 58 ? -0.082 19.047 -5.234 1 91.81 58 MET B CA 1
ATOM 1916 C C . MET B 1 58 ? -1.139 17.953 -5.273 1 91.81 58 MET B C 1
ATOM 1918 O O . MET B 1 58 ? -1.034 17.016 -6.066 1 91.81 58 MET B O 1
ATOM 1922 N N . PRO B 1 59 ? -2.162 18.141 -4.488 1 93.44 59 PRO B N 1
ATOM 1923 C CA . PRO B 1 59 ? -3.123 17.047 -4.309 1 93.44 59 PRO B CA 1
ATOM 1924 C C . PRO B 1 59 ? -3.922 16.75 -5.578 1 93.44 59 PRO B C 1
ATOM 1926 O O . PRO B 1 59 ? -4.262 17.672 -6.328 1 93.44 59 PRO B O 1
ATOM 1929 N N . LEU B 1 60 ? -4.176 15.445 -5.773 1 90.19 60 LEU B N 1
ATOM 1930 C CA . LEU B 1 60 ? -5.094 15.031 -6.828 1 90.19 60 LEU B CA 1
ATOM 1931 C C . LEU B 1 60 ? -6.539 15.312 -6.434 1 90.19 60 LEU B C 1
ATOM 1933 O O . LEU B 1 60 ? -7.352 15.711 -7.273 1 90.19 60 LEU B O 1
ATOM 1937 N N . THR B 1 61 ? -6.906 15.07 -5.199 1 91.38 61 THR B N 1
ATOM 1938 C CA . THR B 1 61 ? -8.188 15.383 -4.578 1 91.38 61 THR B CA 1
ATOM 1939 C C . THR B 1 61 ? -7.988 15.938 -3.17 1 91.38 61 THR B C 1
ATOM 1941 O O . THR B 1 61 ? -6.902 15.82 -2.602 1 91.38 61 THR B O 1
ATOM 1944 N N . ASP B 1 62 ? -9.055 16.578 -2.646 1 91.62 62 ASP B N 1
ATOM 1945 C CA . ASP B 1 62 ? -8.984 17.047 -1.265 1 91.62 62 ASP B CA 1
ATOM 1946 C C . ASP B 1 62 ? -8.695 15.883 -0.313 1 91.62 62 ASP B C 1
ATOM 1948 O O . ASP B 1 62 ? -9.305 14.82 -0.425 1 91.62 62 ASP B O 1
ATOM 1952 N N . GLY B 1 63 ? -7.742 16.078 0.549 1 96.06 63 GLY B N 1
ATOM 1953 C CA . GLY B 1 63 ? -7.426 15.062 1.538 1 96.06 63 GLY B CA 1
ATOM 1954 C C . GLY B 1 63 ? -6.355 14.086 1.072 1 96.06 63 GLY B C 1
ATOM 1955 O O . GLY B 1 63 ? -6.074 13.102 1.749 1 96.06 63 GLY B O 1
ATOM 1956 N N . HIS B 1 64 ? -5.734 14.344 -0.122 1 96.75 64 HIS B N 1
ATOM 1957 C CA . HIS B 1 64 ? -4.613 13.539 -0.607 1 96.75 64 HIS B CA 1
ATOM 1958 C C . HIS B 1 64 ? -3.434 13.602 0.356 1 96.75 64 HIS B C 1
ATOM 1960 O O . HIS B 1 64 ? -2.771 14.633 0.468 1 96.75 64 HIS B O 1
ATOM 1966 N N . VAL B 1 65 ? -3.172 12.484 1.016 1 98.19 65 VAL B N 1
ATOM 1967 C CA . VAL B 1 65 ? -2.152 12.406 2.057 1 98.19 65 VAL B CA 1
ATOM 1968 C C . VAL B 1 65 ? -1.035 11.461 1.611 1 98.19 65 VAL B C 1
ATOM 1970 O O . VAL B 1 65 ? -1.295 10.438 0.974 1 98.19 65 VAL B O 1
ATOM 1973 N N . LEU B 1 66 ? 0.188 11.836 1.974 1 98.44 66 LEU B N 1
ATOM 1974 C CA . LEU B 1 66 ? 1.35 10.969 1.796 1 98.44 66 LEU B CA 1
ATOM 1975 C C . LEU B 1 66 ? 1.78 10.359 3.125 1 98.44 66 LEU B C 1
ATOM 1977 O O . LEU B 1 66 ? 1.845 11.055 4.141 1 98.44 66 LEU B O 1
ATOM 1981 N N . VAL B 1 67 ? 1.956 9.047 3.141 1 98.81 67 VAL B N 1
ATOM 1982 C CA . VAL B 1 67 ? 2.537 8.336 4.273 1 98.81 67 VAL B CA 1
ATOM 1983 C C . VAL B 1 67 ? 3.926 7.816 3.9 1 98.81 67 VAL B C 1
ATOM 1985 O O . VAL B 1 67 ? 4.082 7.094 2.914 1 98.81 67 VAL B O 1
ATOM 1988 N N . ALA B 1 68 ? 4.953 8.188 4.723 1 98.69 68 ALA B N 1
ATOM 1989 C CA . ALA B 1 68 ? 6.332 7.895 4.336 1 98.69 68 ALA B CA 1
ATOM 1990 C C . ALA B 1 68 ? 7.16 7.465 5.547 1 98.69 68 ALA B C 1
ATOM 1992 O O . ALA B 1 68 ? 6.93 7.938 6.66 1 98.69 68 ALA B O 1
ATOM 1993 N N . PRO B 1 69 ? 8.094 6.52 5.301 1 98.69 69 PRO B N 1
ATOM 1994 C CA . PRO B 1 69 ? 9.07 6.277 6.359 1 98.69 69 PRO B CA 1
ATOM 1995 C C . PRO B 1 69 ? 9.992 7.477 6.602 1 98.69 69 PRO B C 1
ATOM 1997 O O . PRO B 1 69 ? 10.336 8.188 5.656 1 98.69 69 PRO B O 1
ATOM 2000 N N . ARG B 1 70 ? 10.305 7.633 7.859 1 97.25 70 ARG B N 1
ATOM 2001 C CA . ARG B 1 70 ? 11.266 8.672 8.195 1 97.25 70 ARG B CA 1
ATOM 2002 C C . ARG B 1 70 ? 12.625 8.375 7.566 1 97.25 70 ARG B C 1
ATOM 2004 O O . ARG B 1 70 ? 13.266 9.273 7.012 1 97.25 70 ARG B O 1
ATOM 2011 N N . GLN B 1 71 ? 13.062 7.156 7.695 1 97.75 71 GLN B N 1
ATOM 2012 C CA . GLN B 1 71 ? 14.312 6.723 7.07 1 97.75 71 GLN B CA 1
ATOM 2013 C C . GLN B 1 71 ? 14.18 6.711 5.547 1 97.75 71 GLN B C 1
ATOM 2015 O O . GLN B 1 71 ? 13.148 6.305 5.008 1 97.75 71 GLN B O 1
ATOM 2020 N N . HIS B 1 72 ? 15.25 7.098 4.902 1 98.31 72 HIS B N 1
ATOM 2021 C CA . HIS B 1 72 ? 15.25 7.18 3.447 1 98.31 72 HIS B CA 1
ATOM 2022 C C . HIS B 1 72 ? 15.398 5.801 2.814 1 98.31 72 HIS B C 1
ATOM 2024 O O . HIS B 1 72 ? 16.375 5.102 3.059 1 98.31 72 HIS B O 1
ATOM 2030 N N . TYR B 1 73 ? 14.445 5.406 2.104 1 98.5 73 TYR B N 1
ATOM 2031 C CA . TYR B 1 73 ? 14.461 4.316 1.134 1 98.5 73 TYR B CA 1
ATOM 2032 C C . TYR B 1 73 ? 14.047 4.812 -0.249 1 98.5 73 TYR B C 1
ATOM 2034 O O . TYR B 1 73 ? 13.008 5.449 -0.403 1 98.5 73 TYR B O 1
ATOM 2042 N N . GLU B 1 74 ? 14.781 4.496 -1.193 1 98 74 GLU B N 1
ATOM 2043 C CA . GLU B 1 74 ? 14.438 4.992 -2.521 1 98 74 GLU B CA 1
ATOM 2044 C C . GLU B 1 74 ? 13.211 4.285 -3.078 1 98 74 GLU B C 1
ATOM 2046 O O . GLU B 1 74 ? 12.289 4.934 -3.584 1 98 74 GLU B O 1
ATOM 2051 N N . LYS B 1 75 ? 13.258 2.951 -3.072 1 98.56 75 LYS B N 1
ATOM 2052 C CA . LYS B 1 75 ? 12.148 2.129 -3.547 1 98.56 75 LYS B CA 1
ATOM 2053 C C . LYS B 1 75 ? 11.68 1.154 -2.469 1 98.56 75 LYS B C 1
ATOM 2055 O O . LYS B 1 75 ? 12.406 0.893 -1.508 1 98.56 75 LYS B O 1
ATOM 2060 N N . LEU B 1 76 ? 10.484 0.657 -2.693 1 98.69 76 LEU B N 1
ATOM 2061 C CA . LEU B 1 76 ? 9.867 -0.213 -1.7 1 98.69 76 LEU B CA 1
ATOM 2062 C C . LEU B 1 76 ? 10.742 -1.433 -1.424 1 98.69 76 LEU B C 1
ATOM 2064 O O . LEU B 1 76 ? 10.797 -1.913 -0.29 1 98.69 76 LEU B O 1
ATOM 2068 N N . GLY B 1 77 ? 11.43 -1.922 -2.428 1 98 77 GLY B N 1
ATOM 2069 C CA . GLY B 1 77 ? 12.305 -3.076 -2.279 1 98 77 GLY B CA 1
ATOM 2070 C C . GLY B 1 77 ? 13.469 -2.828 -1.341 1 98 77 GLY B C 1
ATOM 2071 O O . GLY B 1 77 ? 14.117 -3.771 -0.885 1 98 77 GLY B O 1
ATOM 2072 N N . ASP B 1 78 ? 13.758 -1.586 -1.044 1 98.06 78 ASP B N 1
ATOM 2073 C CA . ASP B 1 78 ? 14.867 -1.228 -0.166 1 98.06 78 ASP B CA 1
ATOM 2074 C C . ASP B 1 78 ? 14.453 -1.3 1.302 1 98.06 78 ASP B C 1
ATOM 2076 O O . ASP B 1 78 ? 15.305 -1.265 2.195 1 98.06 78 ASP B O 1
ATOM 2080 N N . MET B 1 79 ? 13.172 -1.383 1.55 1 98.25 79 MET B N 1
ATOM 2081 C CA . MET B 1 79 ? 12.641 -1.31 2.908 1 98.25 79 MET B CA 1
ATOM 2082 C C . MET B 1 79 ? 12.672 -2.678 3.578 1 98.25 79 MET B C 1
ATOM 2084 O O . MET B 1 79 ? 12.242 -3.672 2.992 1 98.25 79 MET B O 1
ATOM 2088 N N . GLY B 1 80 ? 13.156 -2.744 4.785 1 98.06 80 GLY B N 1
ATOM 2089 C CA . GLY B 1 80 ? 13.203 -3.984 5.543 1 98.06 80 GLY B CA 1
ATOM 2090 C C . GLY B 1 80 ? 11.891 -4.32 6.219 1 98.06 80 GLY B C 1
ATOM 2091 O O . GLY B 1 80 ? 10.922 -3.561 6.121 1 98.06 80 GLY B O 1
ATOM 2092 N N . VAL B 1 81 ? 11.891 -5.426 6.945 1 98 81 VAL B N 1
ATOM 2093 C CA . VAL B 1 81 ? 10.695 -5.996 7.547 1 98 81 VAL B CA 1
ATOM 2094 C C . VAL B 1 81 ? 10.148 -5.047 8.609 1 98 81 VAL B C 1
ATOM 2096 O O . VAL B 1 81 ? 8.953 -4.738 8.617 1 98 81 VAL B O 1
ATOM 2099 N N . ALA B 1 82 ? 11.008 -4.559 9.445 1 97.75 82 ALA B N 1
ATOM 2100 C CA . ALA B 1 82 ? 10.57 -3.717 10.555 1 97.75 82 ALA B CA 1
ATOM 2101 C C . ALA B 1 82 ? 9.945 -2.42 10.039 1 97.75 82 ALA B C 1
ATOM 2103 O O . ALA B 1 82 ? 8.891 -2.002 10.523 1 97.75 82 ALA B O 1
ATOM 2104 N N . ALA B 1 83 ? 10.625 -1.791 9.062 1 98.25 83 ALA B N 1
ATOM 2105 C CA . ALA B 1 83 ? 10.086 -0.571 8.469 1 98.25 83 ALA B CA 1
ATOM 2106 C C . ALA B 1 83 ? 8.75 -0.841 7.781 1 98.25 83 ALA B C 1
ATOM 2108 O O . ALA B 1 83 ? 7.816 -0.047 7.898 1 98.25 83 ALA B O 1
ATOM 2109 N N . GLY B 1 84 ? 8.688 -1.983 7.105 1 98.62 84 GLY B N 1
ATOM 2110 C CA . GLY B 1 84 ? 7.438 -2.377 6.473 1 98.62 84 GLY B CA 1
ATOM 2111 C C . GLY B 1 84 ? 6.297 -2.553 7.461 1 98.62 84 GLY B C 1
ATOM 2112 O O . GLY B 1 84 ? 5.168 -2.125 7.195 1 98.62 84 GLY B O 1
ATOM 2113 N N . GLN B 1 85 ? 6.578 -3.162 8.516 1 98.5 85 GLN B N 1
ATOM 2114 C CA . GLN B 1 85 ? 5.57 -3.371 9.555 1 98.5 85 GLN B CA 1
ATOM 2115 C C . GLN B 1 85 ? 5.051 -2.041 10.094 1 98.5 85 GLN B C 1
ATOM 2117 O O . GLN B 1 85 ? 3.85 -1.885 10.32 1 98.5 85 GLN B O 1
ATOM 2122 N N . GLU B 1 86 ? 5.957 -1.114 10.281 1 98 86 GLU B N 1
ATOM 2123 C CA . GLU B 1 86 ? 5.547 0.199 10.766 1 98 86 GLU B CA 1
ATOM 2124 C C . GLU B 1 86 ? 4.656 0.908 9.75 1 98 86 GLU B C 1
ATOM 2126 O O . GLU B 1 86 ? 3.639 1.501 10.117 1 98 86 GLU B O 1
ATOM 2131 N N . MET B 1 87 ? 5.043 0.823 8.5 1 98.62 87 MET B N 1
ATOM 2132 C CA . MET B 1 87 ? 4.203 1.417 7.461 1 98.62 87 MET B CA 1
ATOM 2133 C C . MET B 1 87 ? 2.822 0.772 7.441 1 98.62 87 MET B C 1
ATOM 2135 O O . MET B 1 87 ? 1.808 1.47 7.391 1 98.62 87 MET B O 1
ATOM 2139 N N . GLY B 1 88 ? 2.799 -0.553 7.504 1 98.62 88 GLY B N 1
ATOM 2140 C CA . GLY B 1 88 ? 1.547 -1.293 7.457 1 98.62 88 GLY B CA 1
ATOM 2141 C C . GLY B 1 88 ? 0.642 -1.007 8.641 1 98.62 88 GLY B C 1
ATOM 2142 O O . GLY B 1 88 ? -0.584 -1.046 8.516 1 98.62 88 GLY B O 1
ATOM 2143 N N . LYS B 1 89 ? 1.233 -0.744 9.766 1 98.06 89 LYS B N 1
ATOM 2144 C CA . LYS B 1 89 ? 0.513 -0.356 10.969 1 98.06 89 LYS B CA 1
ATOM 2145 C C . LYS B 1 89 ? -0.297 0.917 10.742 1 98.06 89 LYS B C 1
ATOM 2147 O O . LYS B 1 89 ? -1.465 0.993 11.133 1 98.06 89 LYS B O 1
ATOM 2152 N N . TRP B 1 90 ? 0.232 1.818 10.094 1 98.31 90 TRP B N 1
ATOM 2153 C CA . TRP B 1 90 ? -0.341 3.16 10.078 1 98.31 90 TRP B CA 1
ATOM 2154 C C . TRP B 1 90 ? -1.208 3.365 8.836 1 98.31 90 TRP B C 1
ATOM 2156 O O . TRP B 1 90 ? -2.072 4.246 8.82 1 98.31 90 TRP B O 1
ATOM 2166 N N . LEU B 1 91 ? -1.032 2.58 7.809 1 98.75 91 LEU B N 1
ATOM 2167 C CA . LEU B 1 91 ? -1.756 2.811 6.562 1 98.75 91 LEU B CA 1
ATOM 2168 C C . LEU B 1 91 ? -3.262 2.689 6.777 1 98.75 91 LEU B C 1
ATOM 2170 O O . LEU B 1 91 ? -4.023 3.578 6.395 1 98.75 91 LEU B O 1
ATOM 2174 N N . PRO B 1 92 ? -3.764 1.643 7.477 1 98.88 92 PRO B N 1
ATOM 2175 C CA . PRO B 1 92 ? -5.203 1.581 7.727 1 98.88 92 PRO B CA 1
ATOM 2176 C C . PRO B 1 92 ? -5.691 2.707 8.633 1 98.88 92 PRO B C 1
ATOM 2178 O O . PRO B 1 92 ? -6.789 3.234 8.438 1 98.88 92 PRO B O 1
ATOM 2181 N N . ILE B 1 93 ? -4.875 3.076 9.586 1 98.75 93 ILE B N 1
ATOM 2182 C CA . ILE B 1 93 ? -5.246 4.105 10.547 1 98.75 93 ILE B CA 1
ATOM 2183 C C . ILE B 1 93 ? -5.395 5.449 9.836 1 98.75 93 ILE B C 1
ATOM 2185 O O . ILE B 1 93 ? -6.414 6.125 9.977 1 98.75 93 ILE B O 1
ATOM 2189 N N . ILE B 1 94 ? -4.359 5.816 9.047 1 98.75 94 ILE B N 1
ATOM 2190 C CA . ILE B 1 94 ? -4.395 7.098 8.359 1 98.75 94 ILE B CA 1
ATOM 2191 C C . ILE B 1 94 ? -5.512 7.09 7.312 1 98.75 94 ILE B C 1
ATOM 2193 O O . ILE B 1 94 ? -6.16 8.109 7.082 1 98.75 94 ILE B O 1
ATOM 2197 N N . SER B 1 95 ? -5.762 5.93 6.688 1 98.81 95 SER B N 1
ATOM 2198 C CA . SER B 1 95 ? -6.883 5.809 5.762 1 98.81 95 SER B CA 1
ATOM 2199 C C . SER B 1 95 ? -8.203 6.133 6.449 1 98.81 95 SER B C 1
ATOM 2201 O O . SER B 1 95 ? -9.031 6.859 5.898 1 98.81 95 SER B O 1
ATOM 2203 N N . ARG B 1 96 ? -8.445 5.57 7.641 1 98.69 96 ARG B N 1
ATOM 2204 C CA . ARG B 1 96 ? -9.664 5.863 8.398 1 98.69 96 ARG B CA 1
ATOM 2205 C C . ARG B 1 96 ? -9.766 7.352 8.711 1 98.69 96 ARG B C 1
ATOM 2207 O O . ARG B 1 96 ? -10.828 7.953 8.555 1 98.69 96 ARG B O 1
ATOM 2214 N N . VAL B 1 97 ? -8.641 7.949 9.109 1 98.75 97 VAL B N 1
ATOM 2215 C CA . VAL B 1 97 ? -8.609 9.367 9.469 1 98.75 97 VAL B CA 1
ATOM 2216 C C . VAL B 1 97 ? -8.969 10.219 8.258 1 98.75 97 VAL B C 1
ATOM 2218 O O . VAL B 1 97 ? -9.859 11.062 8.328 1 98.75 97 VAL B O 1
ATOM 2221 N N . VAL B 1 98 ? -8.312 9.969 7.125 1 98.62 98 VAL B N 1
ATOM 2222 C CA . VAL B 1 98 ? -8.508 10.734 5.898 1 98.62 98 VAL B CA 1
ATOM 2223 C C . VAL B 1 98 ? -9.961 10.617 5.445 1 98.62 98 VAL B C 1
ATOM 2225 O O . VAL B 1 98 ? -10.617 11.625 5.156 1 98.62 98 VAL B O 1
ATOM 2228 N N . THR B 1 99 ? -10.469 9.398 5.445 1 98.38 99 THR B N 1
ATOM 2229 C CA . THR B 1 99 ? -11.805 9.188 4.891 1 98.38 99 THR B CA 1
ATOM 2230 C C . THR B 1 99 ? -12.867 9.75 5.824 1 98.38 99 THR B C 1
ATOM 2232 O O . THR B 1 99 ? -13.906 10.242 5.367 1 98.38 99 THR B O 1
ATOM 2235 N N . LYS B 1 100 ? -12.617 9.695 7.094 1 98.56 100 LYS B N 1
ATOM 2236 C CA . LYS B 1 100 ? -13.555 10.297 8.031 1 98.56 100 LYS B CA 1
ATOM 2237 C C . LYS B 1 100 ? -13.625 11.812 7.844 1 98.56 100 LYS B C 1
ATOM 2239 O O . LYS B 1 100 ? -14.711 12.391 7.84 1 98.56 100 LYS B O 1
ATOM 2244 N N . VAL B 1 101 ? -12.516 12.438 7.723 1 98.38 101 VAL B N 1
ATOM 2245 C CA . VAL B 1 101 ? -12.461 13.891 7.605 1 98.38 101 VAL B CA 1
ATOM 2246 C C . VAL B 1 101 ? -13.062 14.328 6.273 1 98.38 101 VAL B C 1
ATOM 2248 O O . VAL B 1 101 ? -13.766 15.336 6.203 1 98.38 101 VAL B O 1
ATOM 2251 N N . ILE B 1 102 ? -12.844 13.617 5.207 1 97.44 102 ILE B N 1
ATOM 2252 C CA . ILE B 1 102 ? -13.227 14.031 3.861 1 97.44 102 ILE B CA 1
ATOM 2253 C C . ILE B 1 102 ? -14.688 13.68 3.609 1 97.44 102 ILE B C 1
ATOM 2255 O O . ILE B 1 102 ? -15.422 14.453 2.988 1 97.44 102 ILE B O 1
ATOM 2259 N N . PHE B 1 103 ? -15.133 12.508 4.164 1 97 103 PHE B N 1
ATOM 2260 C CA . PHE B 1 103 ? -16.469 12.023 3.801 1 97 103 PHE B CA 1
ATOM 2261 C C . PHE B 1 103 ? -17.422 12.117 4.988 1 97 103 PHE B C 1
ATOM 2263 O O . PHE B 1 103 ? -18.609 11.844 4.855 1 97 103 PHE B O 1
ATOM 2270 N N . GLY B 1 104 ? -16.891 12.484 6.137 1 96.81 104 GLY B N 1
ATOM 2271 C CA . GLY B 1 104 ? -17.719 12.492 7.328 1 96.81 104 GLY B CA 1
ATOM 2272 C C . GLY B 1 104 ? -18.266 11.117 7.688 1 96.81 104 GLY B C 1
ATOM 2273 O O . GLY B 1 104 ? -17.516 10.141 7.727 1 96.81 104 GLY B O 1
ATOM 2274 N N . ASP B 1 105 ? -19.531 11.055 7.961 1 95.56 105 ASP B N 1
ATOM 2275 C CA . ASP B 1 105 ? -20.141 9.797 8.383 1 95.56 105 ASP B CA 1
ATOM 2276 C C . ASP B 1 105 ? -20.781 9.07 7.195 1 95.56 105 ASP B C 1
ATOM 2278 O O . ASP B 1 105 ? -21.484 8.086 7.379 1 95.56 105 ASP B O 1
ATOM 2282 N N . ASP B 1 106 ? -20.484 9.484 5.98 1 93.12 106 ASP B N 1
ATOM 2283 C CA . ASP B 1 106 ? -20.984 8.812 4.785 1 93.12 106 ASP B CA 1
ATOM 2284 C C . ASP B 1 106 ? -20.359 7.426 4.637 1 93.12 106 ASP B C 1
ATOM 2286 O O . ASP B 1 106 ? -19.141 7.301 4.535 1 93.12 106 ASP B O 1
ATOM 2290 N N . PRO B 1 107 ? -21.156 6.414 4.566 1 91 107 PRO B N 1
ATOM 2291 C CA . PRO B 1 107 ? -20.594 5.07 4.426 1 91 107 PRO B CA 1
ATOM 2292 C C . PRO B 1 107 ? -20.047 4.801 3.029 1 91 107 PRO B C 1
ATOM 2294 O O . PRO B 1 107 ? -19.312 3.828 2.828 1 91 107 PRO B O 1
ATOM 2297 N N . ASP B 1 108 ? -20.484 5.617 2.113 1 93.12 108 ASP B N 1
ATOM 2298 C CA . ASP B 1 108 ? -20.031 5.473 0.734 1 93.12 108 ASP B CA 1
ATOM 2299 C C . ASP B 1 108 ? -18.672 6.125 0.534 1 93.12 108 ASP B C 1
ATOM 2301 O O . ASP B 1 108 ? -18.547 7.117 -0.184 1 93.12 108 ASP B O 1
ATOM 2305 N N . ARG B 1 109 ? -17.609 5.535 1.081 1 96.25 109 ARG B N 1
ATOM 2306 C CA . ARG B 1 109 ? -16.25 6.066 1.034 1 96.25 109 ARG B CA 1
ATOM 2307 C C . ARG B 1 109 ? -15.375 5.266 0.065 1 96.25 109 ARG B C 1
ATOM 2309 O O . ARG B 1 109 ? -15.352 4.035 0.116 1 96.25 109 ARG B O 1
ATOM 2316 N N . HIS B 1 110 ? -14.797 5.961 -0.855 1 96.44 110 HIS B N 1
ATOM 2317 C CA . HIS B 1 110 ? -13.906 5.363 -1.849 1 96.44 110 HIS B CA 1
ATOM 2318 C C . HIS B 1 110 ? -12.555 6.062 -1.872 1 96.44 110 HIS B C 1
ATOM 2320 O O . HIS B 1 110 ? -12.484 7.289 -1.761 1 96.44 110 HIS B O 1
ATOM 2326 N N . TRP B 1 111 ? -11.508 5.305 -1.907 1 96.31 111 TRP B N 1
ATOM 2327 C CA . TRP B 1 111 ? -10.172 5.898 -1.983 1 96.31 111 TRP B CA 1
ATOM 2328 C C . TRP B 1 111 ? -9.156 4.891 -2.508 1 96.31 111 TRP B C 1
ATOM 2330 O O . TRP B 1 111 ? -9.414 3.684 -2.512 1 96.31 111 TRP B O 1
ATOM 2340 N N . ASN B 1 112 ? -8.055 5.375 -2.979 1 96.31 112 ASN B N 1
ATOM 2341 C CA . ASN B 1 112 ? -6.93 4.547 -3.402 1 96.31 112 ASN B CA 1
ATOM 2342 C C . ASN B 1 112 ? -5.734 4.707 -2.465 1 96.31 112 ASN B C 1
ATOM 2344 O O . ASN B 1 112 ? -5.539 5.773 -1.879 1 96.31 112 ASN B O 1
ATOM 2348 N N . VAL B 1 113 ? -4.996 3.662 -2.295 1 97.81 113 VAL B N 1
ATOM 2349 C CA . VAL B 1 113 ? -3.641 3.691 -1.761 1 97.81 113 VAL B CA 1
ATOM 2350 C C . VAL B 1 113 ? -2.648 3.275 -2.844 1 97.81 113 VAL B C 1
ATOM 2352 O O . VAL B 1 113 ? -2.746 2.176 -3.395 1 97.81 113 VAL B O 1
ATOM 2355 N N . VAL B 1 114 ? -1.689 4.188 -3.178 1 96.75 114 VAL B N 1
ATOM 2356 C CA . VAL B 1 114 ? -0.799 3.959 -4.312 1 96.75 114 VAL B CA 1
ATOM 2357 C C . VAL B 1 114 ? 0.65 4.18 -3.883 1 96.75 114 VAL B C 1
ATOM 2359 O O . VAL B 1 114 ? 0.953 5.141 -3.168 1 96.75 114 VAL B O 1
ATOM 2362 N N . GLN B 1 115 ? 1.531 3.363 -4.219 1 97.44 115 GLN B N 1
ATOM 2363 C CA . GLN B 1 115 ? 2.973 3.459 -4.016 1 97.44 115 GLN B CA 1
ATOM 2364 C C . GLN B 1 115 ? 3.732 3.166 -5.305 1 97.44 115 GLN B C 1
ATOM 2366 O O . GLN B 1 115 ? 3.59 2.09 -5.887 1 97.44 115 GLN B O 1
ATOM 2371 N N . ASN B 1 116 ? 4.488 4.137 -5.75 1 96.19 116 ASN B N 1
ATOM 2372 C CA . ASN B 1 116 ? 5.172 4.082 -7.039 1 96.19 116 ASN B CA 1
ATOM 2373 C C . ASN B 1 116 ? 6.672 3.863 -6.871 1 96.19 116 ASN B C 1
ATOM 2375 O O . ASN B 1 116 ? 7.309 4.512 -6.039 1 96.19 116 ASN B O 1
ATOM 2379 N N . ASN B 1 117 ? 7.227 2.975 -7.699 1 97.31 117 ASN B N 1
ATOM 2380 C CA . ASN B 1 117 ? 8.656 2.691 -7.656 1 97.31 117 ASN B CA 1
ATOM 2381 C C . ASN B 1 117 ? 9.312 2.879 -9.023 1 97.31 117 ASN B C 1
ATOM 2383 O O . ASN B 1 117 ? 9.102 2.07 -9.93 1 97.31 117 ASN B O 1
ATOM 2387 N N . GLY B 1 118 ? 10.07 3.969 -9.141 1 95.75 118 GLY B N 1
ATOM 2388 C CA . GLY B 1 118 ? 10.75 4.246 -10.391 1 95.75 118 GLY B CA 1
ATOM 2389 C C . GLY B 1 118 ? 9.984 5.188 -11.297 1 95.75 118 GLY B C 1
ATOM 2390 O O . GLY B 1 118 ? 8.766 5.32 -11.164 1 95.75 118 GLY B O 1
ATOM 2391 N N . GLU B 1 119 ? 10.656 5.777 -12.281 1 91.75 119 GLU B N 1
ATOM 2392 C CA . GLU B 1 119 ? 10.117 6.816 -13.156 1 91.75 119 GLU B CA 1
ATOM 2393 C C . GLU B 1 119 ? 9 6.266 -14.039 1 91.75 119 GLU B C 1
ATOM 2395 O O . GLU B 1 119 ? 7.98 6.926 -14.242 1 91.75 119 GLU B O 1
ATOM 2400 N N . ARG B 1 120 ? 9.18 5.066 -14.492 1 90.88 120 ARG B N 1
ATOM 2401 C CA . ARG B 1 120 ? 8.172 4.48 -15.375 1 90.88 120 ARG B CA 1
ATOM 2402 C C . ARG B 1 120 ? 6.895 4.152 -14.609 1 90.88 120 ARG B C 1
ATOM 2404 O O . ARG B 1 120 ? 5.848 3.912 -15.211 1 90.88 120 ARG B O 1
ATOM 2411 N N . ALA B 1 121 ? 6.973 4.082 -13.336 1 92.75 121 ALA B N 1
ATOM 2412 C CA . ALA B 1 121 ? 5.812 3.871 -12.477 1 92.75 121 ALA B CA 1
ATOM 2413 C C . ALA B 1 121 ? 5.324 5.188 -11.875 1 92.75 121 ALA B C 1
ATOM 2415 O O . ALA B 1 121 ? 4.543 5.191 -10.922 1 92.75 121 ALA B O 1
ATOM 2416 N N . ALA B 1 122 ? 5.93 6.324 -12.336 1 91 122 ALA B N 1
ATOM 2417 C CA . ALA B 1 122 ? 5.469 7.664 -11.984 1 91 122 ALA B CA 1
ATOM 2418 C C . ALA B 1 122 ? 5.969 8.07 -10.602 1 91 122 ALA B C 1
ATOM 2420 O O . ALA B 1 122 ? 5.352 8.906 -9.938 1 91 122 ALA B O 1
ATOM 2421 N N . GLN B 1 123 ? 7.043 7.449 -10.141 1 93.62 123 GLN B N 1
ATOM 2422 C CA . GLN B 1 123 ? 7.668 7.941 -8.914 1 93.62 123 GLN B CA 1
ATOM 2423 C C . GLN B 1 123 ? 8.375 9.273 -9.148 1 93.62 123 GLN B C 1
ATOM 2425 O O . GLN B 1 123 ? 9.32 9.352 -9.938 1 93.62 123 GLN B O 1
ATOM 2430 N N . GLN B 1 124 ? 7.969 10.32 -8.43 1 93.69 124 GLN B N 1
ATOM 2431 C CA . GLN B 1 124 ? 8.547 11.641 -8.625 1 93.69 124 GLN B CA 1
ATOM 243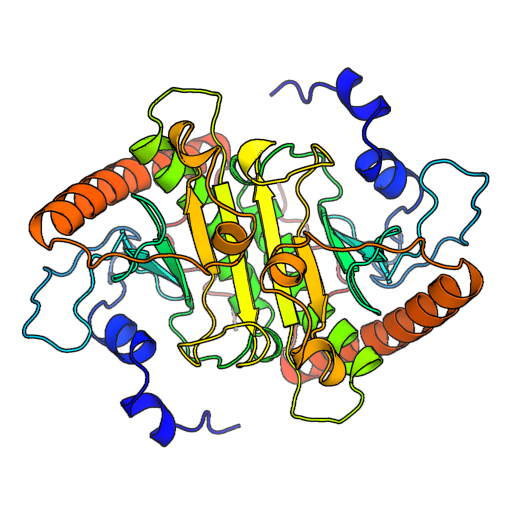2 C C . GLN B 1 124 ? 9.562 11.969 -7.539 1 93.69 124 GLN B C 1
ATOM 2434 O O . GLN B 1 124 ? 10.523 12.711 -7.781 1 93.69 124 GLN B O 1
ATOM 2439 N N . VAL B 1 125 ? 9.352 11.602 -6.297 1 96.38 125 VAL B N 1
ATOM 2440 C CA . VAL B 1 125 ? 10.266 11.766 -5.168 1 96.38 125 VAL B CA 1
ATOM 2441 C C . VAL B 1 125 ? 10.945 10.43 -4.855 1 96.38 125 VAL B C 1
ATOM 2443 O O . VAL B 1 125 ? 10.281 9.438 -4.562 1 96.38 125 VAL B O 1
ATOM 2446 N N . PRO B 1 126 ? 12.258 10.406 -5.027 1 97.19 126 PRO B N 1
ATOM 2447 C CA . PRO B 1 126 ? 12.945 9.133 -4.785 1 97.19 126 PRO B CA 1
ATOM 2448 C C . PRO B 1 126 ? 13.062 8.797 -3.301 1 97.19 126 PRO B C 1
ATOM 2450 O O . PRO B 1 126 ? 14.164 8.656 -2.777 1 97.19 126 PRO B O 1
ATOM 2453 N N . HIS B 1 127 ? 12.016 8.688 -2.635 1 98.69 127 HIS B N 1
ATOM 2454 C CA . HIS B 1 127 ? 11.766 8.305 -1.25 1 98.69 127 HIS B CA 1
ATOM 2455 C C . HIS B 1 127 ? 10.422 7.598 -1.104 1 98.69 127 HIS B C 1
ATOM 2457 O O . HIS B 1 127 ? 9.375 8.172 -1.43 1 98.69 127 HIS B O 1
ATOM 2463 N N . VAL B 1 128 ? 10.5 6.379 -0.626 1 98.81 128 VAL B N 1
ATOM 2464 C CA . VAL B 1 128 ? 9.289 5.566 -0.546 1 98.81 128 VAL B CA 1
ATOM 2465 C C . VAL B 1 128 ? 8.172 6.371 0.11 1 98.81 128 VAL B C 1
ATOM 2467 O O . VAL B 1 128 ? 8.391 7.047 1.116 1 98.81 128 VAL B O 1
ATOM 2470 N N . HIS B 1 129 ? 6.988 6.316 -0.487 1 98.81 129 HIS B N 1
ATOM 2471 C CA . HIS B 1 129 ? 5.793 6.867 0.137 1 98.81 129 HIS B CA 1
ATOM 2472 C C . HIS B 1 129 ? 4.527 6.277 -0.476 1 98.81 129 HIS B C 1
ATOM 2474 O O . HIS B 1 129 ? 4.523 5.891 -1.648 1 98.81 129 HIS B O 1
ATOM 2480 N N . PHE B 1 130 ? 3.523 6.223 0.337 1 98.69 130 PHE B N 1
ATOM 2481 C CA . PHE B 1 130 ? 2.193 5.797 -0.087 1 98.69 130 PHE B CA 1
ATOM 2482 C C . PHE B 1 130 ? 1.258 6.996 -0.205 1 98.69 130 PHE B C 1
ATOM 2484 O O . PHE B 1 130 ? 1.207 7.84 0.69 1 98.69 130 PHE B O 1
ATOM 2491 N N . HIS B 1 131 ? 0.555 7.055 -1.32 1 97.88 131 HIS B N 1
ATOM 2492 C CA . HIS B 1 131 ? -0.519 8.023 -1.521 1 97.88 131 HIS B CA 1
ATOM 2493 C C . HIS B 1 131 ? -1.849 7.484 -1.002 1 97.88 131 HIS B C 1
ATOM 2495 O O . HIS B 1 131 ? -2.248 6.371 -1.346 1 97.88 131 HIS B O 1
ATOM 2501 N N . ILE B 1 132 ? -2.482 8.18 -0.187 1 98.12 132 ILE B N 1
ATOM 2502 C CA . ILE B 1 132 ? -3.889 7.957 0.129 1 98.12 132 ILE B CA 1
ATOM 2503 C C . ILE B 1 132 ? -4.746 9.023 -0.552 1 98.12 132 ILE B C 1
ATOM 2505 O O . ILE B 1 132 ? -4.637 10.211 -0.237 1 98.12 132 ILE B O 1
ATOM 2509 N N . ILE B 1 133 ? -5.617 8.562 -1.495 1 96.12 133 ILE B N 1
ATOM 2510 C CA . ILE B 1 133 ? -6.309 9.5 -2.375 1 96.12 133 ILE B CA 1
ATOM 2511 C C . ILE B 1 133 ? -7.812 9.258 -2.307 1 96.12 133 ILE B C 1
ATOM 2513 O O . ILE B 1 133 ? -8.32 8.297 -2.895 1 96.12 133 ILE B O 1
ATOM 2517 N N . PRO B 1 134 ? -8.547 10.117 -1.642 1 96.25 134 PRO B N 1
ATOM 2518 C CA . PRO B 1 134 ? -10.008 10 -1.638 1 96.25 134 PRO B CA 1
ATOM 2519 C C . PRO B 1 134 ? -10.617 10.141 -3.031 1 96.25 134 PRO B C 1
ATOM 2521 O O . PRO B 1 134 ? -10.062 10.852 -3.877 1 96.25 134 PRO B O 1
ATOM 2524 N N . ARG B 1 135 ? -11.703 9.438 -3.199 1 93.62 135 ARG B N 1
ATOM 2525 C CA . ARG B 1 135 ? -12.477 9.531 -4.434 1 93.62 135 ARG B CA 1
ATOM 2526 C C . ARG B 1 135 ? -13.898 10.008 -4.148 1 93.62 135 ARG B C 1
ATOM 2528 O O . ARG B 1 135 ? -14.828 9.195 -4.066 1 93.62 135 ARG B O 1
ATOM 2535 N N . PRO B 1 136 ? -14.117 11.281 -4.164 1 89.19 136 PRO B N 1
ATOM 2536 C CA . PRO B 1 136 ? -15.469 11.797 -3.945 1 89.19 136 PRO B CA 1
ATOM 2537 C C . PRO B 1 136 ? -16.391 11.578 -5.148 1 89.19 136 PRO B C 1
ATOM 2539 O O . PRO B 1 136 ? -15.93 11.133 -6.203 1 89.19 136 PRO B O 1
ATOM 2542 N N . SER B 1 137 ? -17.734 11.641 -4.906 1 80.5 137 SER B N 1
ATOM 2543 C CA . SER B 1 137 ? -18.734 11.336 -5.918 1 80.5 137 SER B CA 1
ATOM 2544 C C . SER B 1 137 ? -18.562 12.219 -7.148 1 80.5 137 SER B C 1
ATOM 2546 O O . SER B 1 137 ? -18.875 11.797 -8.266 1 80.5 137 SER B O 1
ATOM 2548 N N . ASP B 1 138 ? -18.281 13.359 -6.91 1 68.06 138 ASP B N 1
ATOM 2549 C CA . ASP B 1 138 ? -18.188 14.242 -8.07 1 68.06 138 ASP B CA 1
ATOM 2550 C C . ASP B 1 138 ? -16.984 13.891 -8.93 1 68.06 138 ASP B C 1
ATOM 2552 O O . ASP B 1 138 ? -16.812 14.422 -10.031 1 68.06 138 ASP B O 1
ATOM 2556 N N . PHE B 1 139 ? -16.203 13.062 -8.438 1 56.19 139 PHE B N 1
ATOM 2557 C CA . PHE B 1 139 ? -15.016 12.633 -9.156 1 56.19 139 PHE B CA 1
ATOM 2558 C C . PHE B 1 139 ? -15.383 11.633 -10.25 1 56.19 139 PHE B C 1
ATOM 2560 O O . PHE B 1 139 ? -14.539 11.281 -11.078 1 56.19 139 PHE B O 1
ATOM 2567 N N . ALA B 1 140 ? -16.672 11.133 -10.164 1 48.72 140 ALA B N 1
ATOM 2568 C CA . ALA B 1 140 ? -17.125 10.047 -11.031 1 48.72 140 ALA B CA 1
ATOM 2569 C C . ALA B 1 140 ? -16.75 10.32 -12.484 1 48.72 140 ALA B C 1
ATOM 2571 O O . ALA B 1 140 ? -16.719 9.406 -13.305 1 48.72 140 ALA B O 1
ATOM 2572 N N . HIS B 1 141 ? -16.5 11.688 -12.719 1 45.09 141 HIS B N 1
ATOM 2573 C CA . HIS B 1 141 ? -16.391 11.961 -14.148 1 45.09 141 HIS B CA 1
A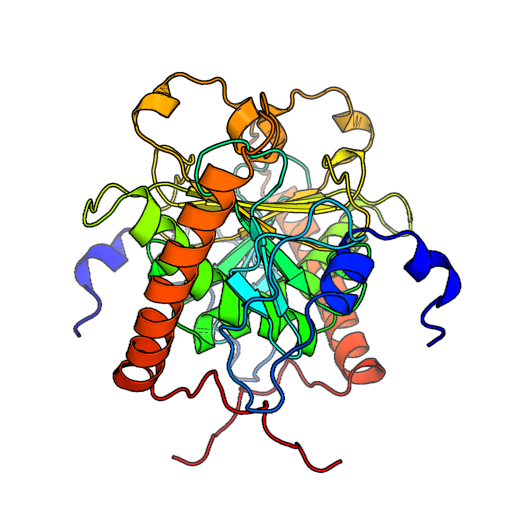TOM 2574 C C . HIS B 1 141 ? -14.938 12.148 -14.57 1 45.09 141 HIS B C 1
ATOM 2576 O O . HIS B 1 141 ? -14.664 12.57 -15.695 1 45.09 141 HIS B O 1
ATOM 2582 N N . LYS B 1 142 ? -14.078 12.055 -13.547 1 46.53 142 LYS B N 1
ATOM 2583 C CA . LYS B 1 142 ? -12.766 12.383 -14.102 1 46.53 142 LYS B CA 1
ATOM 2584 C C . LYS B 1 142 ? -12.047 11.133 -14.594 1 46.53 142 LYS B C 1
ATOM 2586 O O . LYS B 1 142 ? -12.234 10.047 -14.047 1 46.53 142 LYS B O 1
ATOM 2591 N N . PRO B 1 143 ? -11.391 11.344 -15.703 1 43.53 143 PRO B N 1
ATOM 2592 C CA . PRO B 1 143 ? -10.766 10.227 -16.422 1 43.53 143 PRO B CA 1
ATOM 2593 C C . PRO B 1 143 ? -9.922 9.336 -15.508 1 43.53 143 PRO B C 1
ATOM 2595 O O . PRO B 1 143 ? -9.523 9.758 -14.422 1 43.53 143 PRO B O 1
ATOM 2598 N N . SER B 1 144 ? -9.742 8.031 -15.742 1 44.59 144 SER B N 1
ATOM 2599 C CA . SER B 1 144 ? -9.031 6.863 -15.219 1 44.59 144 SER B CA 1
ATOM 2600 C C . SER B 1 144 ? -7.68 7.258 -14.641 1 44.59 144 SER B C 1
ATOM 2602 O O . SER B 1 144 ? -7.164 6.586 -13.75 1 44.59 144 SER B O 1
ATOM 2604 N N . PHE B 1 145 ? -7.113 8.336 -15.18 1 42.31 145 PHE B N 1
ATOM 2605 C CA . PHE B 1 145 ? -5.75 8.781 -14.914 1 42.31 145 PHE B CA 1
ATOM 2606 C C . PHE B 1 145 ? -5.629 9.359 -13.516 1 42.31 145 PHE B C 1
ATOM 2608 O O . PHE B 1 145 ? -4.586 9.234 -12.867 1 42.31 145 PHE B O 1
ATOM 2615 N N . ALA B 1 146 ? -6.645 10.047 -12.984 1 42.75 146 ALA B N 1
ATOM 2616 C CA . ALA B 1 146 ? -6.602 10.656 -11.656 1 42.75 146 ALA B CA 1
ATOM 2617 C C . ALA B 1 146 ? -6.426 9.602 -10.578 1 42.75 146 ALA B C 1
ATOM 2619 O O . ALA B 1 146 ? -6.129 9.922 -9.422 1 42.75 146 ALA B O 1
ATOM 2620 N N . MET B 1 147 ? -6.637 8.438 -10.891 1 42.66 147 MET B N 1
ATOM 2621 C CA . MET B 1 147 ? -6.598 7.359 -9.906 1 42.66 147 MET B CA 1
ATOM 2622 C C . MET B 1 147 ? -5.16 7.008 -9.547 1 42.66 147 MET B C 1
ATOM 2624 O O . MET B 1 147 ? -4.875 6.66 -8.398 1 42.66 147 MET B O 1
ATOM 2628 N N . PHE B 1 148 ? -4.242 6.984 -10.445 1 45.59 148 PHE B N 1
ATOM 2629 C CA . PHE B 1 148 ? -2.924 6.457 -10.125 1 45.59 148 PHE B CA 1
ATOM 2630 C C . PHE B 1 148 ? -2.016 7.555 -9.586 1 45.59 148 PHE B C 1
ATOM 2632 O O . PHE B 1 148 ? -0.799 7.516 -9.781 1 45.59 148 PHE B O 1
ATOM 2639 N N . GLY B 1 149 ? -2.564 8.586 -8.992 1 47.44 149 GLY B N 1
ATOM 2640 C CA . GLY B 1 149 ? -1.794 9.719 -8.5 1 47.44 149 GLY B CA 1
ATOM 2641 C C . GLY B 1 149 ? -1.412 10.695 -9.602 1 47.44 149 GLY B C 1
ATOM 2642 O O . GLY B 1 149 ? -0.637 11.625 -9.367 1 47.44 149 GLY B O 1
ATOM 2643 N N . ARG B 1 150 ? -1.893 10.133 -10.953 1 48.34 150 ARG B N 1
ATOM 2644 C CA . ARG B 1 150 ? -1.705 11.07 -12.055 1 48.34 150 ARG B CA 1
ATOM 2645 C C . ARG B 1 150 ? -3.01 11.789 -12.398 1 48.34 150 ARG B C 1
ATOM 2647 O O . ARG B 1 150 ? -4.094 11.25 -12.164 1 48.34 150 ARG B O 1
ATOM 2654 N N . GLY B 1 151 ? -2.939 13.055 -12.383 1 52.75 151 GLY B N 1
ATOM 2655 C CA . GLY B 1 151 ? -4.055 13.938 -12.672 1 52.75 151 GLY B CA 1
ATOM 2656 C C . GLY B 1 151 ? -3.736 15.406 -12.43 1 52.75 151 GLY B C 1
ATOM 2657 O O . GLY B 1 151 ? -2.627 15.742 -12.016 1 52.75 151 GLY B O 1
ATOM 2658 N N . GLN B 1 152 ? -4.703 15.945 -12.938 1 57.34 152 GLN B N 1
ATOM 2659 C CA . GLN B 1 152 ? -4.531 17.375 -12.703 1 57.34 152 GLN B CA 1
ATOM 2660 C C . GLN B 1 152 ? -4.406 17.688 -11.211 1 57.34 152 GLN B C 1
ATOM 2662 O O . GLN B 1 152 ? -5.219 17.219 -10.406 1 57.34 152 GLN B O 1
ATOM 2667 N N . ARG B 1 153 ? -3.277 18.172 -10.906 1 70.88 153 ARG B N 1
ATOM 2668 C CA . ARG B 1 153 ? -2.982 18.578 -9.531 1 70.88 153 ARG B CA 1
ATOM 2669 C C . ARG B 1 153 ? -3.076 20.094 -9.383 1 70.88 153 ARG B C 1
ATOM 2671 O O . ARG B 1 153 ? -2.945 20.828 -10.359 1 70.88 153 ARG B O 1
ATOM 2678 N N . HIS B 1 154 ? -3.635 20.469 -8.273 1 73.25 154 HIS B N 1
ATOM 2679 C CA . HIS B 1 154 ? -3.646 21.875 -7.926 1 73.25 154 HIS B CA 1
ATOM 2680 C C . HIS B 1 154 ? -2.779 22.156 -6.699 1 73.25 154 HIS B C 1
ATOM 2682 O O . HIS B 1 154 ? -2.562 21.25 -5.879 1 73.25 154 HIS B O 1
ATOM 2688 N N . GLU B 1 155 ? -2.244 23.359 -6.723 1 82 155 GLU B N 1
ATOM 2689 C CA . GLU B 1 155 ? -1.451 23.734 -5.555 1 82 155 GLU B CA 1
ATOM 2690 C C . GLU B 1 155 ? -2.326 23.859 -4.312 1 82 155 GLU B C 1
ATOM 2692 O O . GLU B 1 155 ? -3.381 24.5 -4.352 1 82 155 GLU B O 1
ATOM 2697 N N . LEU B 1 156 ? -1.927 23.219 -3.281 1 85.94 156 LEU B N 1
ATOM 2698 C CA . LEU B 1 156 ? -2.646 23.281 -2.014 1 85.94 156 LEU B CA 1
ATOM 2699 C C . LEU B 1 156 ? -2.557 24.688 -1.409 1 85.94 156 LEU B C 1
ATOM 2701 O O . LEU B 1 156 ? -1.461 25.234 -1.258 1 85.94 156 LEU B O 1
ATOM 2705 N N . ASP B 1 157 ? -3.686 25.297 -1.151 1 89.62 157 ASP B N 1
ATOM 2706 C CA . ASP B 1 157 ? -3.729 26.547 -0.417 1 89.62 157 ASP B CA 1
ATOM 2707 C C . ASP B 1 157 ? -3.279 26.359 1.03 1 89.62 157 ASP B C 1
ATOM 2709 O O . ASP B 1 157 ? -3.734 25.438 1.709 1 89.62 157 ASP B O 1
ATOM 2713 N N . ASP B 1 158 ? -2.449 27.234 1.521 1 88.81 158 ASP B N 1
ATOM 2714 C CA . ASP B 1 158 ? -1.836 27.047 2.832 1 88.81 158 ASP B CA 1
ATOM 2715 C C . ASP B 1 158 ? -2.889 27.062 3.939 1 88.81 158 ASP B C 1
ATOM 2717 O O . ASP B 1 158 ? -2.816 26.266 4.887 1 88.81 158 ASP B O 1
ATOM 2721 N N . ASP B 1 159 ? -3.793 27.984 3.828 1 91.62 159 ASP B N 1
ATOM 2722 C CA . ASP B 1 159 ? -4.832 28.062 4.852 1 91.62 159 ASP B CA 1
ATOM 2723 C C . ASP B 1 159 ? -5.723 26.828 4.828 1 91.62 159 ASP B C 1
ATOM 2725 O O . ASP B 1 159 ? -6.059 26.281 5.879 1 91.62 159 ASP B O 1
ATOM 2729 N N . GLU B 1 160 ? -6.078 26.391 3.658 1 92.38 160 GLU B N 1
ATOM 2730 C CA . GLU B 1 160 ? -6.871 25.172 3.51 1 92.38 160 GLU B CA 1
ATOM 2731 C C . GLU B 1 160 ? -6.109 23.953 4.02 1 92.38 160 GLU B C 1
ATOM 2733 O O . GLU B 1 160 ? -6.684 23.094 4.695 1 92.38 160 GLU B O 1
ATOM 2738 N N . GLY B 1 161 ? -4.883 23.891 3.701 1 94.5 161 GLY B N 1
ATOM 2739 C CA . GLY B 1 161 ? -4.043 22.812 4.18 1 94.5 161 GLY B CA 1
ATOM 2740 C C . GLY B 1 161 ? -3.938 22.75 5.691 1 94.5 161 GLY B C 1
ATOM 2741 O O . GLY B 1 161 ? -4.02 21.688 6.289 1 94.5 161 GLY B O 1
ATOM 2742 N N . ALA B 1 162 ? -3.795 23.953 6.25 1 94.06 162 ALA B N 1
ATOM 2743 C CA . ALA B 1 162 ? -3.691 24.031 7.707 1 94.06 162 ALA B CA 1
ATOM 2744 C C . ALA B 1 162 ? -4.973 23.531 8.375 1 94.06 162 ALA B C 1
ATOM 2746 O O . ALA B 1 162 ? -4.922 22.812 9.367 1 94.06 162 ALA B O 1
ATOM 2747 N N . GLU B 1 163 ? -6.055 23.953 7.805 1 95.31 163 GLU B N 1
ATOM 2748 C CA . GLU B 1 163 ? -7.344 23.547 8.359 1 95.31 163 GLU B CA 1
ATOM 2749 C C . GLU B 1 163 ? -7.547 22.031 8.219 1 95.31 163 GLU B C 1
ATOM 2751 O O . GLU B 1 163 ? -8 21.375 9.156 1 95.31 163 GLU B O 1
ATOM 2756 N N . LEU B 1 164 ? -7.254 21.5 7.105 1 96.31 164 LEU B N 1
ATOM 2757 C CA . LEU B 1 164 ? -7.395 20.078 6.863 1 96.31 164 LEU B CA 1
ATOM 2758 C C . LEU B 1 164 ? -6.477 19.266 7.781 1 96.31 164 LEU B C 1
ATOM 2760 O O . LEU B 1 164 ? -6.902 18.281 8.383 1 96.31 164 LEU B O 1
ATOM 2764 N N . ALA B 1 165 ? -5.258 19.703 7.887 1 96.94 165 ALA B N 1
ATOM 2765 C CA . ALA B 1 165 ? -4.301 19.016 8.75 1 96.94 165 ALA B CA 1
ATOM 2766 C C . ALA B 1 165 ? -4.762 19.031 10.203 1 96.94 165 ALA B C 1
ATOM 2768 O O . ALA B 1 165 ? -4.645 18.031 10.906 1 96.94 165 ALA B O 1
ATOM 2769 N N . ARG B 1 166 ? -5.25 20.188 10.586 1 96.44 166 ARG B N 1
ATOM 2770 C CA . ARG B 1 166 ? -5.762 20.297 11.945 1 96.44 166 ARG B CA 1
ATOM 2771 C C . ARG B 1 166 ? -6.906 19.312 12.18 1 96.44 166 ARG B C 1
ATOM 2773 O O . ARG B 1 166 ? -6.953 18.641 13.211 1 96.44 166 ARG B O 1
ATOM 2780 N N . ALA B 1 167 ? -7.809 19.281 11.242 1 97.94 167 ALA B N 1
ATOM 2781 C CA . ALA B 1 167 ? -8.93 18.344 11.344 1 97.94 167 ALA B CA 1
ATOM 2782 C C . ALA B 1 167 ? -8.453 16.906 11.383 1 97.94 167 ALA B C 1
ATOM 2784 O O . ALA B 1 167 ? -8.961 16.094 12.148 1 97.94 167 ALA B O 1
ATOM 2785 N N . MET B 1 168 ? -7.484 16.562 10.609 1 98.12 168 MET B N 1
ATOM 2786 C CA . MET B 1 168 ? -6.977 15.195 10.547 1 98.12 168 MET B CA 1
ATOM 2787 C C . MET B 1 168 ? -6.219 14.836 11.82 1 98.12 168 MET B C 1
ATOM 2789 O O . MET B 1 168 ? -6.285 13.695 12.281 1 98.12 168 MET B O 1
ATOM 2793 N N . ARG B 1 169 ? -5.516 15.789 12.367 1 97.56 169 ARG B N 1
ATOM 2794 C CA . ARG B 1 169 ? -4.844 15.531 13.641 1 97.56 169 ARG B CA 1
ATOM 2795 C C . ARG B 1 169 ? -5.859 15.258 14.742 1 97.56 169 ARG B C 1
ATOM 2797 O O . ARG B 1 169 ? -5.656 14.359 15.562 1 97.56 169 ARG B O 1
ATOM 2804 N N . ALA B 1 170 ? -6.895 16.047 14.75 1 97.56 170 ALA B N 1
ATOM 2805 C CA . ALA B 1 170 ? -7.941 15.82 15.742 1 97.56 170 ALA B CA 1
ATOM 2806 C C . ALA B 1 170 ? -8.547 14.43 15.586 1 97.56 170 ALA B C 1
ATOM 2808 O O . ALA B 1 170 ? -8.742 13.711 16.578 1 97.56 170 ALA B O 1
ATOM 2809 N N . GLU B 1 171 ? -8.836 14.062 14.367 1 98.38 171 GLU B N 1
ATOM 2810 C CA . GLU B 1 171 ? -9.398 12.742 14.102 1 98.38 171 GLU B CA 1
ATOM 2811 C C . GLU B 1 171 ? -8.406 11.633 14.445 1 98.38 171 GLU B C 1
ATOM 2813 O O . GLU B 1 171 ? -8.797 10.562 14.906 1 98.38 171 GLU B O 1
ATOM 2818 N N . LEU B 1 172 ? -7.156 11.883 14.172 1 98 172 LEU B N 1
ATOM 2819 C CA . LEU B 1 172 ? -6.121 10.898 14.477 1 98 172 LEU B CA 1
ATOM 2820 C C . LEU B 1 172 ? -6.047 10.633 15.977 1 98 172 LEU B C 1
ATOM 2822 O O . LEU B 1 172 ? -5.875 9.492 16.406 1 98 172 LEU B O 1
ATOM 2826 N N . GLU B 1 173 ? -6.156 11.68 16.766 1 96.75 173 GLU B N 1
ATOM 2827 C CA . GLU B 1 173 ? -6.184 11.492 18.203 1 96.75 173 GLU B CA 1
ATOM 2828 C C . GLU B 1 173 ? -7.332 10.578 18.625 1 96.75 173 GLU B C 1
ATOM 2830 O O . GLU B 1 173 ? -7.156 9.695 19.469 1 96.75 173 GLU B O 1
ATOM 2835 N N . LEU B 1 174 ? -8.484 10.797 18.016 1 97.81 174 LEU B N 1
ATOM 2836 C CA . LEU B 1 174 ? -9.633 9.945 18.297 1 97.81 174 LEU B CA 1
ATOM 2837 C C . LEU B 1 174 ? -9.383 8.508 17.859 1 97.81 174 LEU B C 1
ATOM 2839 O O . LEU B 1 174 ? -9.742 7.562 18.562 1 97.81 174 LEU B O 1
ATOM 2843 N N . GLU B 1 175 ? -8.797 8.367 16.734 1 97.62 175 GLU B N 1
ATOM 2844 C CA . GLU B 1 175 ? -8.523 7.043 16.188 1 97.62 175 GLU B CA 1
ATOM 2845 C C . GLU B 1 175 ? -7.516 6.293 17.062 1 97.62 175 GLU B C 1
ATOM 2847 O O . GLU B 1 175 ? -7.641 5.082 17.25 1 97.62 175 GLU B O 1
ATOM 2852 N N . ILE B 1 176 ? -6.512 6.992 17.562 1 96.94 176 ILE B N 1
ATOM 2853 C CA . ILE B 1 176 ? -5.512 6.383 18.438 1 96.94 176 ILE B CA 1
ATOM 2854 C C . ILE B 1 176 ? -6.191 5.848 19.688 1 96.94 176 ILE B C 1
ATOM 2856 O O . ILE B 1 176 ? -5.91 4.727 20.125 1 96.94 176 ILE B O 1
ATOM 2860 N N . LYS B 1 177 ? -7.082 6.59 20.234 1 96.94 177 LYS B N 1
ATOM 2861 C CA . LYS B 1 177 ? -7.84 6.145 21.391 1 96.94 177 LYS B CA 1
ATOM 2862 C C . LYS B 1 177 ? -8.703 4.93 21.062 1 96.94 177 LYS B C 1
ATOM 2864 O O . LYS B 1 177 ? -8.797 3.992 21.859 1 96.94 177 LYS B O 1
ATOM 2869 N N . ARG B 1 178 ? -9.32 4.945 19.953 1 97.5 178 ARG B N 1
ATOM 2870 C CA . ARG B 1 178 ? -10.156 3.824 19.531 1 97.5 178 ARG B CA 1
ATOM 2871 C C . ARG B 1 178 ? -9.328 2.547 19.422 1 97.5 178 ARG B C 1
ATOM 2873 O O . ARG B 1 178 ? -9.766 1.481 19.859 1 97.5 178 ARG B O 1
ATOM 2880 N N . VAL B 1 179 ? -8.188 2.643 18.75 1 97.56 179 VAL B N 1
ATOM 2881 C CA . VAL B 1 179 ? -7.316 1.488 18.562 1 97.56 179 VAL B CA 1
ATOM 2882 C C . VAL B 1 179 ? -6.922 0.924 19.922 1 97.56 179 VAL B C 1
ATOM 2884 O O . VAL B 1 179 ? -6.926 -0.293 20.125 1 97.56 179 VAL B O 1
ATOM 2887 N N . HIS B 1 180 ? -6.57 1.84 20.844 1 96.88 180 HIS B N 1
ATOM 2888 C CA . HIS B 1 180 ? -6.223 1.397 22.188 1 96.88 180 HIS B CA 1
ATOM 2889 C C . HIS B 1 180 ? -7.395 0.672 22.844 1 96.88 180 HIS B C 1
ATOM 2891 O O . HIS B 1 180 ? -7.223 -0.413 23.406 1 96.88 180 HIS B O 1
ATOM 2897 N N . ARG B 1 181 ? -8.5 1.19 22.734 1 97.62 181 ARG B N 1
ATOM 2898 C CA . ARG B 1 181 ? -9.695 0.643 23.375 1 97.62 181 ARG B CA 1
ATOM 2899 C C . ARG B 1 181 ? -10.102 -0.676 22.734 1 97.62 181 ARG B C 1
ATOM 2901 O O . ARG B 1 181 ? -10.336 -1.667 23.422 1 97.62 181 ARG B O 1
ATOM 2908 N N . ASP B 1 182 ? -10.188 -0.739 21.438 1 97.56 182 ASP B N 1
ATOM 2909 C CA . ASP B 1 182 ? -10.812 -1.845 20.703 1 97.56 182 ASP B CA 1
ATOM 2910 C C . ASP B 1 182 ? -9.797 -2.947 20.406 1 97.56 182 ASP B C 1
ATOM 2912 O O . ASP B 1 182 ? -10.164 -4.117 20.297 1 97.56 182 ASP B O 1
ATOM 2916 N N . GLU B 1 183 ? -8.531 -2.527 20.234 1 97 183 GLU B N 1
ATOM 2917 C CA . GLU B 1 183 ? -7.543 -3.521 19.828 1 97 183 GLU B CA 1
ATOM 2918 C C . GLU B 1 183 ? -6.52 -3.768 20.938 1 97 183 GLU B C 1
ATOM 2920 O O . GLU B 1 183 ? -5.707 -4.688 20.844 1 97 183 GLU B O 1
ATOM 2925 N N . GLY B 1 184 ? -6.461 -2.963 21.922 1 96.31 184 GLY B N 1
ATOM 2926 C CA . GLY B 1 184 ? -5.547 -3.111 23.031 1 96.31 184 GLY B CA 1
ATOM 2927 C C . GLY B 1 184 ? -4.117 -2.725 22.703 1 96.31 184 GLY B C 1
ATOM 2928 O O . GLY B 1 184 ? -3.176 -3.188 23.344 1 96.31 184 GLY B O 1
ATOM 2929 N N . ILE B 1 185 ? -3.924 -1.997 21.672 1 95.69 185 ILE B N 1
ATOM 2930 C CA . ILE B 1 185 ? -2.596 -1.608 21.203 1 95.69 185 ILE B CA 1
ATOM 2931 C C . ILE B 1 185 ? -2.346 -0.137 21.516 1 95.69 185 ILE B C 1
ATOM 2933 O O . ILE B 1 185 ? -3.156 0.727 21.172 1 95.69 185 ILE B O 1
ATOM 2937 N N . ASP B 1 186 ? -1.275 0.16 22.172 1 93.19 186 ASP B N 1
ATOM 2938 C CA . ASP B 1 186 ? -0.87 1.534 22.453 1 93.19 186 ASP B CA 1
ATOM 2939 C C . ASP B 1 186 ? 0.053 2.068 21.359 1 93.19 186 ASP B C 1
ATOM 2941 O O . ASP B 1 186 ? 1.22 1.678 21.281 1 93.19 186 ASP B O 1
ATOM 2945 N N . LEU B 1 187 ? -0.409 2.93 20.547 1 93.06 187 LEU B N 1
ATOM 2946 C CA . LEU B 1 187 ? 0.324 3.441 19.406 1 93.06 187 LEU B CA 1
ATOM 2947 C C . LEU B 1 187 ? 1.31 4.527 19.828 1 93.06 187 LEU B C 1
ATOM 2949 O O . LEU B 1 187 ? 2.141 4.961 19.016 1 93.06 187 LEU B O 1
ATOM 2953 N N . CYS B 1 188 ? 1.229 5.055 20.984 1 77 188 CYS B N 1
ATOM 2954 C CA . CYS B 1 188 ? 2.098 6.121 21.469 1 77 188 CYS B CA 1
ATOM 2955 C C . CYS B 1 188 ? 3.289 5.555 22.219 1 77 188 CYS B C 1
ATOM 2957 O O . CYS B 1 188 ? 4.148 6.305 22.688 1 77 188 CYS B O 1
ATOM 2959 N N . GLN B 1 189 ? 3.299 4.262 22.406 1 63.38 189 GLN B N 1
ATOM 2960 C CA . GLN B 1 189 ? 4.434 3.697 23.125 1 63.38 189 GLN B CA 1
ATOM 2961 C C . GLN B 1 189 ? 5.59 3.385 22.172 1 63.38 189 GLN B C 1
ATOM 2963 O O . GLN B 1 189 ? 5.371 2.924 21.062 1 63.38 189 GLN B O 1
ATOM 2968 N N . PRO B 1 190 ? 6.758 3.951 22.547 1 55.66 190 PRO B N 1
ATOM 2969 C CA . PRO B 1 190 ? 7.906 3.555 21.734 1 55.66 190 PRO B CA 1
ATOM 2970 C C . PRO B 1 190 ? 7.988 2.045 21.516 1 55.66 190 PRO B C 1
ATOM 2972 O O . PRO B 1 190 ? 7.531 1.274 22.375 1 55.66 190 PRO B O 1
ATOM 2975 N N . SER B 1 191 ? 7.855 1.601 20.312 1 49.22 191 SER B N 1
ATOM 2976 C CA . SER B 1 191 ? 8.023 0.168 20.078 1 49.22 191 SER B CA 1
ATOM 2977 C C . SER B 1 191 ? 8.984 -0.44 21.094 1 49.22 191 SER B C 1
ATOM 2979 O O . SER B 1 191 ? 9.836 0.26 21.656 1 49.22 191 SER B O 1
ATOM 2981 N N . GLY B 1 192 ? 8.633 -1.582 21.734 1 40.06 192 GLY B N 1
ATOM 2982 C CA . GLY B 1 192 ? 9.422 -2.289 22.734 1 40.06 192 GLY B CA 1
ATOM 2983 C C . GLY B 1 192 ? 10.922 -2.203 22.469 1 40.06 192 GLY B C 1
ATOM 2984 O O . GLY B 1 192 ? 11.359 -2.188 21.328 1 40.06 192 GLY B O 1
ATOM 2985 N N . LYS B 1 193 ? 11.758 -1.515 23.391 1 36.56 193 LYS B N 1
ATOM 2986 C CA . LYS B 1 193 ? 13.164 -1.879 23.578 1 36.56 193 LYS B CA 1
ATOM 2987 C C . LYS B 1 193 ? 13.375 -3.373 23.359 1 36.56 193 LYS B C 1
ATOM 2989 O O . LYS B 1 193 ? 13.023 -4.191 24.219 1 36.56 193 LYS B O 1
ATOM 2994 N N . GLY B 1 194 ? 13.117 -3.965 22.422 1 25.36 194 GLY B N 1
ATOM 2995 C CA . GLY B 1 194 ? 13.836 -5.23 22.391 1 25.36 194 GLY B CA 1
ATOM 2996 C C . GLY B 1 194 ? 15.289 -5.098 22.797 1 25.36 194 GLY B C 1
ATOM 2997 O O . GLY B 1 194 ? 16 -4.223 22.297 1 25.36 194 GLY B O 1
ATOM 2998 N N . LYS B 1 195 ? 15.555 -5.344 24.094 1 26.69 195 LYS B N 1
ATOM 2999 C CA . LYS B 1 195 ? 16.906 -5.582 24.578 1 26.69 195 LYS B CA 1
ATOM 3000 C C . LYS B 1 195 ? 17.781 -6.219 23.5 1 26.69 195 LYS B C 1
ATOM 3002 O O . LYS B 1 195 ? 17.531 -7.355 23.094 1 26.69 195 LYS B O 1
ATOM 3007 N N . LEU B 1 196 ? 18.453 -5.438 22.719 1 20.16 196 LEU B N 1
ATOM 3008 C CA . LEU B 1 196 ? 19.75 -5.957 22.297 1 20.16 196 LEU B CA 1
ATOM 3009 C C . LEU B 1 196 ? 20.625 -6.27 23.516 1 20.16 196 LEU B C 1
ATOM 3011 O O . LEU B 1 196 ? 20.703 -5.477 24.453 1 20.16 196 LEU B O 1
#

pLDDT: mean 86.03, std 19.51, range [20.16, 98.88]

Organism: Penicillium oxalicum (strain 114-2 / CGMCC 5302) (NCBI:txid933388)

Solvent-accessible surface area (backbone atoms only — not comparable to full-atom values): 20997 Å² total; per-residue (Å²): 136,81,73,70,65,77,72,45,80,74,35,65,63,46,35,27,37,67,59,41,63,45,44,92,81,29,41,39,67,49,70,58,80,69,37,94,87,43,82,29,50,46,44,39,34,32,15,40,92,52,41,34,26,28,52,42,62,57,23,72,36,80,65,19,30,37,40,28,54,43,66,88,27,54,34,56,63,66,46,51,50,69,60,21,21,55,52,19,35,44,49,27,53,52,47,42,26,42,48,38,69,70,50,49,88,52,84,87,62,22,26,28,38,30,30,45,20,38,66,85,35,67,32,82,63,79,43,41,46,34,37,38,38,49,42,57,76,86,47,75,76,56,64,63,34,49,56,54,81,38,60,75,55,45,78,56,49,67,68,60,41,48,52,51,24,51,52,36,30,55,42,39,54,52,48,51,50,46,39,30,70,78,67,68,46,69,81,41,52,75,72,80,86,61,85,121,134,80,72,70,64,76,75,46,78,75,34,65,64,47,35,27,38,67,59,40,63,44,44,92,82,30,41,39,67,50,72,60,79,70,38,94,88,42,81,29,51,47,45,39,36,33,14,41,90,53,39,34,27,27,52,43,61,56,24,65,37,81,64,19,31,36,39,28,54,44,66,90,28,54,34,54,64,67,44,51,51,69,60,22,21,55,52,19,34,44,49,25,54,51,48,42,27,43,47,38,68,71,51,49,88,52,84,86,63,23,25,31,36,40,31,45,19,38,66,85,36,66,33,83,62,79,42,40,44,33,37,38,37,49,44,59,76,84,47,75,76,55,65,67,32,49,64,49,81,40,52,77,53,46,77,56,50,68,70,60,42,49,53,50,23,51,52,36,29,55,42,39,55,53,49,51,50,46,41,30,70,76,69,68,45,70,82,41,52,71,72,78,77,67,80,123

Foldseek 3Di:
DPPPPVVLVPFQLLQLLVQFAADPQLDQADDDDADPVGRNGFLWQGHGPFKTKTADQFALDPLWMKIFTNDFDQAPVRDDDVSVVVSVVCVVLLLVLSQCLVVPPDPPWDWAKAWAHDVVSPDDGRGTIIIIHTDDPVNVPDDPQVRRVDDHTDGDDPVSRNVSSVSSNVSSVVSQVVCCVPVVDRSSDDPDPPPD/DCPVVPVLVPFQLLQLLVQFAADPQLDQADDDDADVVGRNGFLWQGHGPFKTKTADQFALDPLWMKIFTNDFDQAPVRDDDVSVVVSVVCVVLLLVLSQCLVVPPDPPWDWDKEWAHDVVSPDDGRGTIIIIHTDDPVNVPPDPQSRRVDDRTDGDDPVSRNVSSVSSNVSSVVSQVVCCVPVVDRSSDDDDPPPD

Sequence (392 aa):
MAAHDEGRSSCPFCNIAAANPSSPSGAAVHAEPFDPSVEGSAHCILSTDHVLAFLDIMPLTDGHVLVAPRQHYEKLGDMGVAAGQEMGKWLPIISRVVTKVIFGDDPDRHWNVVQNNGERAAQQVPHVHFHIIPRPSDFAHKPSFAMFGRGQRHELDDDEGAELARAMRAELELEIKRVHRDEGIDLCQPSGKGKLMAAHDEGRSSCPFCNIAAANPSSPSGAAVHAEPFDPSVEGSAHCILSTDHVLAFLDIMPLTDGHVLVAPRQHYEKLGDMGVAAGQEMGKWLPIISRVVTKVIFGDDPDRHWNVVQNNGERAAQQVPHVHFHIIPRPSDFAHKPSFAMFGRGQRHELDDDEGAELARAMRAELELEIKRVHRDEGIDLCQPSGKGKL

Secondary structure (DSSP, 8-state):
----SGGGTT-HHHHHHHHSPPPTT--S---PPP-TTSTT---EEEE-SSEEEEE-SS-SSTT-EEEEESS--SSGGG--HHHHHHHHHHHHHHHHHHHHHHHTT-S---EEEEEEESGGGT--SSS--EEEEE--GGGGGS-GGGGGT-S---PPPHHHHHHHHHHHHHHHHHHHHHHHHHH---TTS-S-----/----SGGGTT-HHHHHHHHSPPPTT--S---PPP-TTSTT---EEEE-SSEEEEE-SS-SSTT-EEEEESS--SSGGG--HHHHHHHHHHHHHHHHHHHHHHHTT-S---EEEEEEESGGGT--SSS--EEEEE--GGGGGS-GGGGGT-S---PPPHHHHHHHHHHHHHHHHHHHHHHHHHH---TTS-------

Nearest PDB structures (foldseek):
  2eo4-assembly1_A-2  TM=8.473E-01  e=7.375E-10  Sulfurisphaera tokodaii
  3lb5-assembly2_D  TM=9.172E-01  e=4.653E-09  Bartonella henselae
  3fit-assembly1_A-2  TM=8.697E-01  e=2.182E-08  Homo sapiens
  1fit-assembly1_A  TM=8.647E-01  e=1.825E-08  Homo sapiens
  6iq1-assembly1_A  TM=7.110E-01  e=4.194E-08  Candida albicans SC5314

Radius of gyration: 20.1 Å; Cα contacts (8 Å, |Δi|>4): 774; chains: 2; bounding box: 49×57×51 Å

InterPro domains:
  IPR001310 Histidine triad (HIT) protein [PR00332] (52-70)
  IPR001310 Histidine triad (HIT) protein [PR00332] (123-133)
  IPR001310 Histidine triad (HIT) protein [PTHR46648] (5-173)
  IPR011146 HIT-like domain [PF01230] (41-135)
  IPR011146 HIT-like domain [PS51084] (31-145)
  IPR019808 Histidine triad, conserved site [PS00892] (116-134)
  IPR036265 HIT-like superfamily [G3DSA:3.30.428.10] (7-187)
  IPR036265 HIT-like superfamily [SSF54197] (9-173)